Protein AF-A0A2V7I4L5-F1 (afdb_monomer)

Radius of gyration: 34.85 Å; Cα contacts (8 Å, |Δi|>4): 988; chains: 1; bounding box: 80×42×124 Å

Structure (mmCIF, N/CA/C/O backbone):
data_AF-A0A2V7I4L5-F1
#
_entry.id   AF-A0A2V7I4L5-F1
#
loop_
_atom_site.group_PDB
_atom_site.id
_atom_site.type_symbol
_atom_site.label_atom_id
_atom_site.label_alt_id
_atom_site.label_comp_id
_atom_site.label_asym_id
_atom_site.label_entity_id
_atom_site.label_seq_id
_atom_site.pdbx_PDB_ins_code
_atom_site.Cartn_x
_atom_site.Cartn_y
_atom_site.Cartn_z
_atom_site.occupancy
_atom_site.B_iso_or_equiv
_atom_site.auth_seq_id
_atom_site.auth_comp_id
_atom_site.auth_asym_id
_atom_site.auth_atom_id
_atom_site.pdbx_PDB_model_num
ATOM 1 N N . MET A 1 1 ? -41.047 2.382 11.688 1.00 57.34 1 MET A N 1
ATOM 2 C CA . MET A 1 1 ? -40.733 1.203 12.525 1.00 57.34 1 MET A CA 1
ATOM 3 C C . MET A 1 1 ? -39.687 1.634 13.545 1.00 57.34 1 MET A C 1
ATOM 5 O O . MET A 1 1 ? -38.806 2.391 13.164 1.00 57.34 1 MET A O 1
ATOM 9 N N . ARG A 1 2 ? -39.826 1.280 14.828 1.00 64.94 2 ARG A N 1
ATOM 10 C CA . ARG A 1 2 ? -38.796 1.553 15.849 1.00 64.94 2 ARG A CA 1
ATOM 11 C C . ARG A 1 2 ? -37.935 0.297 15.983 1.00 64.94 2 ARG A C 1
ATOM 13 O O . ARG A 1 2 ? -38.503 -0.787 16.092 1.00 64.94 2 ARG A O 1
ATOM 20 N N . VAL A 1 3 ? -36.615 0.440 15.945 1.00 70.62 3 VAL A N 1
ATOM 21 C CA . VAL A 1 3 ? -35.674 -0.668 16.170 1.00 70.62 3 VAL A CA 1
ATOM 22 C C . VAL A 1 3 ? -35.464 -0.808 17.674 1.00 70.62 3 VAL A C 1
ATOM 24 O O . VAL A 1 3 ? -35.227 0.189 18.351 1.00 70.62 3 VAL A O 1
ATOM 27 N N . ALA A 1 4 ? -35.595 -2.022 18.207 1.00 76.44 4 ALA A N 1
ATOM 28 C CA . ALA A 1 4 ? -35.302 -2.306 19.608 1.00 76.44 4 ALA A CA 1
ATOM 29 C C . ALA A 1 4 ? -33.865 -2.823 19.730 1.00 76.44 4 ALA A C 1
ATOM 31 O O . ALA A 1 4 ? -33.507 -3.787 19.057 1.00 76.44 4 ALA A O 1
ATOM 32 N N . LEU A 1 5 ? -33.065 -2.202 20.596 1.00 79.38 5 LEU A N 1
ATOM 33 C CA . LEU A 1 5 ? -31.697 -2.631 20.882 1.00 79.38 5 LEU A CA 1
ATOM 34 C C . LEU A 1 5 ? -31.749 -3.759 21.918 1.00 79.38 5 LEU A C 1
ATOM 36 O O . LEU A 1 5 ? -31.985 -3.515 23.102 1.00 79.38 5 LEU A O 1
ATOM 40 N N . LYS A 1 6 ? -31.600 -5.007 21.472 1.00 79.81 6 LYS A N 1
ATOM 41 C CA . LYS A 1 6 ? -31.663 -6.176 22.358 1.00 79.81 6 LYS A CA 1
ATOM 42 C C . LYS A 1 6 ? -30.260 -6.632 22.737 1.00 79.81 6 LYS A C 1
ATOM 44 O O . LYS A 1 6 ? -29.402 -6.758 21.862 1.00 79.81 6 LYS A O 1
ATOM 49 N N . ASP A 1 7 ? -30.052 -6.920 24.024 1.00 79.12 7 ASP A N 1
ATOM 50 C CA . ASP A 1 7 ? -28.837 -7.603 24.474 1.00 79.12 7 ASP A CA 1
ATOM 51 C C . ASP A 1 7 ? -28.791 -9.012 23.837 1.00 79.12 7 ASP A C 1
ATOM 53 O O . ASP A 1 7 ? -29.772 -9.761 23.957 1.00 79.12 7 ASP A O 1
ATOM 57 N N . PRO A 1 8 ? -27.695 -9.381 23.148 1.00 78.88 8 PRO A N 1
ATOM 58 C CA . PRO A 1 8 ? -27.544 -10.691 22.517 1.00 78.88 8 PRO A CA 1
ATOM 59 C C . PRO A 1 8 ? -27.583 -11.898 23.469 1.00 78.88 8 PRO A C 1
ATOM 61 O O . PRO A 1 8 ? -27.793 -13.014 22.998 1.00 78.88 8 PRO A O 1
ATOM 64 N N . ARG A 1 9 ? -27.382 -11.710 24.782 1.00 75.69 9 ARG A N 1
ATOM 65 C CA . ARG A 1 9 ? -27.353 -12.793 25.787 1.00 75.69 9 ARG A CA 1
ATOM 66 C C . ARG A 1 9 ? -28.741 -13.261 26.216 1.00 75.69 9 ARG A C 1
ATOM 68 O O . ARG A 1 9 ? -28.971 -14.460 26.345 1.00 75.69 9 ARG A O 1
ATOM 75 N N . ASP A 1 10 ? -29.667 -12.321 26.395 1.00 70.44 10 ASP A N 1
ATOM 76 C CA . ASP A 1 10 ? -30.895 -12.553 27.174 1.00 70.44 10 ASP A CA 1
ATOM 77 C C . ASP A 1 10 ? -32.182 -12.480 26.332 1.00 70.44 10 ASP A C 1
ATOM 79 O O . ASP A 1 10 ? -33.286 -12.352 26.867 1.00 70.44 10 ASP A O 1
ATOM 83 N N . GLY A 1 11 ? -32.074 -12.494 24.999 1.00 64.75 11 GLY A N 1
ATOM 84 C CA . GLY A 1 11 ? -33.238 -12.505 24.100 1.00 64.75 11 GLY A CA 1
ATOM 85 C C . GLY A 1 11 ? -34.165 -11.281 24.219 1.00 64.75 11 GLY A C 1
ATOM 86 O O . GLY A 1 11 ? -35.289 -11.310 23.711 1.00 64.75 11 GLY A O 1
ATOM 87 N N . GLY A 1 12 ? -33.708 -10.195 24.858 1.00 61.22 12 GLY A N 1
ATOM 88 C CA . GLY A 1 12 ? -34.452 -8.942 25.034 1.00 61.22 12 GLY A CA 1
ATOM 89 C C . GLY A 1 12 ? -35.199 -8.770 26.364 1.00 61.22 12 GLY A C 1
ATOM 90 O O . GLY A 1 12 ? -36.040 -7.878 26.454 1.00 61.22 12 GLY A O 1
ATOM 91 N N . ILE A 1 13 ? -34.927 -9.588 27.390 1.00 60.34 13 ILE A N 1
ATOM 92 C CA . ILE A 1 13 ? -35.493 -9.375 28.741 1.00 60.34 13 ILE A CA 1
ATOM 93 C C . ILE A 1 13 ? -34.822 -8.172 29.433 1.00 60.34 13 ILE A C 1
ATOM 95 O O . ILE A 1 13 ? -35.498 -7.386 30.092 1.00 60.34 13 ILE A O 1
ATOM 99 N N . ASN A 1 14 ? -33.522 -7.974 29.194 1.00 65.81 14 ASN A N 1
ATOM 100 C CA . ASN A 1 14 ? -32.739 -6.817 29.631 1.00 65.81 14 ASN A CA 1
ATOM 101 C C . ASN A 1 14 ? -32.170 -6.110 28.392 1.00 65.81 14 ASN A C 1
ATOM 103 O O . ASN A 1 14 ? -31.093 -6.445 27.912 1.00 65.81 14 ASN A O 1
ATOM 107 N N . ASN A 1 15 ? -32.929 -5.183 27.801 1.00 72.50 15 ASN A N 1
ATOM 108 C CA . ASN A 1 15 ? -32.506 -4.503 26.570 1.00 72.50 15 ASN A CA 1
ATOM 109 C C . ASN A 1 15 ? -31.228 -3.681 26.778 1.00 72.50 15 ASN A C 1
ATOM 111 O O . ASN A 1 15 ? -31.008 -3.130 27.860 1.00 72.50 15 ASN A O 1
ATOM 115 N N . ALA A 1 16 ? -30.414 -3.593 25.726 1.00 74.00 16 ALA A N 1
ATOM 116 C CA . ALA A 1 16 ? -29.206 -2.784 25.732 1.00 74.00 16 ALA A CA 1
ATOM 117 C C . ALA A 1 16 ? -29.568 -1.296 25.835 1.00 74.00 16 ALA A C 1
ATOM 119 O O . ALA A 1 16 ? -30.603 -0.859 25.318 1.00 74.00 16 ALA A O 1
ATOM 120 N N . LEU A 1 17 ? -28.724 -0.525 26.520 1.00 72.75 17 LEU A N 1
ATOM 121 C CA . LEU A 1 17 ? -28.985 0.884 26.802 1.00 72.75 17 LEU A CA 1
ATOM 122 C C . LEU A 1 17 ? -28.079 1.791 25.971 1.00 72.75 17 LEU A C 1
ATOM 124 O O . LEU A 1 17 ? -26.901 1.503 25.754 1.00 72.75 17 LEU A O 1
ATOM 128 N N . VAL A 1 18 ? -28.660 2.915 25.558 1.00 69.00 18 VAL A N 1
ATOM 129 C CA . VAL A 1 18 ? -27.947 4.092 25.060 1.00 69.00 18 VAL A CA 1
ATOM 130 C C . VAL A 1 18 ? -27.956 5.088 26.213 1.00 69.00 18 VAL A C 1
ATOM 132 O O . VAL A 1 18 ? -29.023 5.577 26.583 1.00 69.00 18 VAL A O 1
ATOM 135 N N . LEU A 1 19 ? -26.808 5.301 26.852 1.00 64.44 19 LEU A N 1
ATOM 136 C CA . LEU A 1 19 ? -26.670 6.285 27.933 1.00 64.44 19 LEU A CA 1
ATOM 137 C C . LEU A 1 19 ? -26.377 7.671 27.344 1.00 64.44 19 LEU A C 1
ATOM 139 O O . LEU A 1 19 ? -25.861 7.754 26.234 1.00 64.44 19 LEU A O 1
ATOM 143 N N . ASP A 1 20 ? -26.726 8.757 28.039 1.00 49.47 20 ASP A N 1
ATOM 144 C CA . ASP A 1 20 ? -26.595 10.113 27.471 1.00 49.47 20 ASP A CA 1
ATOM 145 C C . ASP A 1 20 ? -25.133 10.544 27.233 1.00 49.47 20 ASP A C 1
ATOM 147 O O . ASP A 1 20 ? -24.862 11.273 26.282 1.00 49.47 20 ASP A O 1
ATOM 151 N N . ASP A 1 21 ? -24.189 9.925 27.948 1.00 55.28 21 ASP A N 1
ATOM 152 C CA . ASP A 1 21 ? -22.747 10.076 27.717 1.00 55.28 21 ASP A CA 1
ATOM 153 C C . ASP A 1 21 ? -22.252 9.366 26.433 1.00 55.28 21 ASP A C 1
ATOM 155 O O . ASP A 1 21 ? -21.071 9.437 26.086 1.00 55.28 21 ASP A O 1
ATOM 159 N N . SER A 1 22 ? -23.120 8.637 25.715 1.00 53.31 22 SER A N 1
ATOM 160 C CA . SER A 1 22 ? -22.716 7.843 24.551 1.00 53.31 22 SER A CA 1
ATOM 161 C C . SER A 1 22 ? -22.779 8.638 23.245 1.00 53.31 22 SER A C 1
ATOM 163 O O . SER A 1 22 ? -23.823 9.095 22.787 1.00 53.31 22 SER A O 1
ATOM 165 N N . SER A 1 23 ? -21.617 8.754 22.607 1.00 60.53 23 SER A N 1
ATOM 166 C CA . SER A 1 23 ? -21.423 9.433 21.325 1.00 60.53 23 SER A CA 1
ATOM 167 C C . SER A 1 23 ? -21.504 8.495 20.105 1.00 60.53 23 SER A C 1
ATOM 169 O O . SER A 1 23 ? -21.287 8.914 18.968 1.00 60.53 23 SER A O 1
ATOM 171 N N . ALA A 1 24 ? -21.878 7.227 20.317 1.00 69.81 24 ALA A N 1
ATOM 172 C CA . ALA A 1 24 ? -21.952 6.218 19.267 1.00 69.81 24 ALA A CA 1
ATOM 173 C C . ALA A 1 24 ? -23.120 6.479 18.296 1.00 69.81 24 ALA A C 1
ATOM 175 O O . ALA A 1 24 ? -24.304 6.350 18.629 1.00 69.81 24 ALA A O 1
ATOM 176 N N . SER A 1 25 ? -22.777 6.818 17.058 1.00 80.44 25 SER A N 1
ATOM 177 C CA . SER A 1 25 ? -23.713 6.918 15.942 1.00 80.44 25 SER A CA 1
ATOM 178 C C . SER A 1 25 ? -23.858 5.566 15.231 1.00 80.44 25 SER A C 1
ATOM 180 O O . SER A 1 25 ? -22.954 4.730 15.294 1.00 80.44 25 SER A O 1
ATOM 182 N N . PRO A 1 26 ? -24.972 5.314 14.519 1.00 87.06 26 PRO A N 1
ATOM 183 C CA . PRO A 1 26 ? -25.052 4.163 13.635 1.00 87.06 26 PRO A CA 1
ATOM 184 C C . PRO A 1 26 ? -24.096 4.319 12.465 1.00 87.06 26 PRO A C 1
ATOM 186 O O . PRO A 1 26 ? -23.967 5.400 11.892 1.00 87.06 26 PRO A O 1
ATOM 189 N N . MET A 1 27 ? -23.500 3.205 12.066 1.00 90.94 27 MET A N 1
ATOM 190 C CA . MET A 1 27 ? -22.691 3.101 10.862 1.00 90.94 27 MET A CA 1
ATOM 191 C C . MET A 1 27 ? -23.390 2.151 9.890 1.00 90.94 27 MET A C 1
ATOM 193 O O . MET A 1 27 ? -23.865 1.091 10.292 1.00 90.94 27 MET A O 1
ATOM 197 N N . VAL A 1 28 ? -23.462 2.521 8.611 1.00 94.50 28 VAL A N 1
ATOM 198 C CA . VAL A 1 28 ? -24.063 1.689 7.556 1.00 94.50 28 VAL A CA 1
ATOM 199 C C . VAL A 1 28 ? -22.959 1.166 6.649 1.00 94.50 28 VAL A C 1
ATOM 201 O O . VAL A 1 28 ? -22.141 1.943 6.151 1.00 94.50 28 VAL A O 1
ATOM 204 N N . GLY A 1 29 ? -22.911 -0.150 6.474 1.00 93.56 29 GLY A N 1
ATOM 205 C CA . GLY A 1 29 ? -21.952 -0.821 5.615 1.00 93.56 29 GLY A CA 1
ATOM 206 C C . GLY A 1 29 ? -22.279 -0.675 4.127 1.00 93.56 29 GLY A C 1
ATOM 207 O O . GLY A 1 29 ? -23.408 -0.341 3.765 1.00 93.56 29 GLY A O 1
ATOM 208 N N . PRO A 1 30 ? -21.307 -0.937 3.234 1.00 94.44 30 PRO A N 1
ATOM 209 C CA . PRO A 1 30 ? -21.519 -0.904 1.783 1.00 94.44 30 PRO A CA 1
ATOM 210 C C . PRO A 1 30 ? -22.625 -1.837 1.261 1.00 94.44 30 PRO A C 1
ATOM 212 O O . PRO A 1 30 ? -23.134 -1.626 0.164 1.00 94.44 30 PRO A O 1
ATOM 215 N N . ASP A 1 31 ? -22.980 -2.871 2.019 1.00 93.94 31 ASP A N 1
ATOM 216 C CA . ASP A 1 31 ? -24.063 -3.824 1.739 1.00 93.94 31 ASP A CA 1
ATOM 217 C C . ASP A 1 31 ? -25.413 -3.422 2.365 1.00 93.94 31 ASP A C 1
ATOM 219 O O . ASP A 1 31 ? -26.410 -4.119 2.182 1.00 93.94 31 ASP A O 1
ATOM 223 N N . GLY A 1 32 ? -25.460 -2.291 3.072 1.00 94.31 32 GLY A N 1
ATOM 224 C CA . GLY A 1 32 ? -26.635 -1.805 3.786 1.00 94.31 32 GLY A CA 1
ATOM 225 C C . GLY A 1 32 ? -26.784 -2.347 5.206 1.00 94.31 32 GLY A C 1
ATOM 226 O O . GLY A 1 32 ? -27.706 -1.909 5.893 1.00 94.31 32 GLY A O 1
ATOM 227 N N . ASP A 1 33 ? -25.905 -3.240 5.673 1.00 94.81 33 ASP A N 1
ATOM 228 C CA . ASP A 1 33 ? -25.942 -3.709 7.059 1.00 94.81 33 ASP A CA 1
ATOM 229 C C . ASP A 1 33 ? -25.665 -2.543 8.023 1.00 94.81 33 ASP A C 1
ATOM 231 O O . ASP A 1 33 ? -24.882 -1.633 7.739 1.00 94.81 33 ASP A O 1
ATOM 235 N N . VAL A 1 34 ? -26.341 -2.542 9.169 1.00 92.75 34 VAL A N 1
ATOM 236 C CA . VAL A 1 34 ? -26.289 -1.450 10.145 1.00 92.75 34 VAL A CA 1
ATOM 237 C C . VAL A 1 34 ? -25.593 -1.922 11.408 1.00 92.75 34 VAL A C 1
ATOM 239 O O . VAL A 1 34 ? -25.940 -2.953 11.982 1.00 92.75 34 VAL A O 1
ATOM 242 N N . TYR A 1 35 ? -24.636 -1.123 11.862 1.00 91.75 35 TYR A N 1
ATOM 243 C CA . TYR A 1 35 ? -23.798 -1.388 13.019 1.00 91.75 35 TYR A CA 1
ATOM 244 C C . TYR A 1 35 ? -24.040 -0.316 14.076 1.00 91.75 35 TYR A C 1
ATOM 246 O O . TYR A 1 35 ? -24.068 0.877 13.761 1.00 91.75 35 TYR A O 1
ATOM 254 N N . TYR A 1 36 ? -24.227 -0.733 15.326 1.00 87.56 36 TYR A N 1
ATOM 255 C CA . TYR A 1 36 ? -24.543 0.188 16.416 1.00 87.56 36 TYR A CA 1
ATOM 256 C C . TYR A 1 36 ? -23.935 -0.275 17.743 1.00 87.56 36 TYR A C 1
ATOM 258 O O . TYR A 1 36 ? -24.257 -1.360 18.230 1.00 87.56 36 TYR A O 1
ATOM 266 N N . GLY A 1 37 ? -23.048 0.541 18.317 1.00 85.31 37 GLY A N 1
ATOM 267 C CA . GLY A 1 37 ? -22.433 0.290 19.620 1.00 85.31 37 GLY A CA 1
ATOM 268 C C . GLY A 1 37 ? -23.404 0.584 20.764 1.00 85.31 37 GLY A C 1
ATOM 269 O O . GLY A 1 37 ? -24.049 1.629 20.778 1.00 85.31 37 GLY A O 1
ATOM 270 N N . VAL A 1 38 ? -23.518 -0.324 21.731 1.00 82.00 38 VAL A N 1
ATOM 271 C CA . VAL A 1 38 ? -24.411 -0.186 22.896 1.00 82.00 38 VAL A CA 1
ATOM 272 C C . VAL A 1 38 ? -23.740 -0.676 24.169 1.00 82.00 38 VAL A C 1
ATOM 274 O O . VAL A 1 38 ? -22.852 -1.527 24.121 1.00 82.00 38 VAL A O 1
ATOM 277 N N . LEU A 1 39 ? -24.212 -0.205 25.323 1.00 79.38 39 LEU A N 1
ATOM 278 C CA . LEU A 1 39 ? -23.825 -0.777 26.609 1.00 79.38 39 LEU A CA 1
ATOM 279 C C . LEU A 1 39 ? -24.640 -2.052 26.891 1.00 79.38 39 LEU A C 1
ATOM 281 O O . LEU A 1 39 ? -25.869 -2.051 26.769 1.00 79.38 39 LEU A O 1
ATOM 285 N N . GLY A 1 40 ? -23.961 -3.143 27.265 1.00 72.31 40 GLY A N 1
ATOM 286 C CA . GLY A 1 40 ? -24.608 -4.417 27.605 1.00 72.31 40 GLY A CA 1
ATOM 287 C C . GLY A 1 40 ? -25.359 -4.371 28.943 1.00 72.31 40 GLY A C 1
ATOM 288 O O . GLY A 1 40 ? -24.932 -3.681 29.869 1.00 72.31 40 GLY A O 1
ATOM 289 N N . ASN A 1 41 ? -26.452 -5.135 29.069 1.00 66.56 41 ASN A N 1
ATOM 290 C CA . ASN A 1 41 ? -27.359 -5.122 30.229 1.00 66.56 41 ASN A CA 1
ATOM 291 C C . ASN A 1 41 ? -27.729 -6.555 30.695 1.00 66.56 41 ASN A C 1
ATOM 293 O O . ASN A 1 41 ? -27.971 -7.407 29.845 1.00 66.56 41 ASN A O 1
ATOM 297 N N . PRO A 1 42 ? -27.812 -6.851 32.011 1.00 56.12 42 PRO A N 1
ATOM 298 C CA . PRO A 1 42 ? -27.174 -6.121 33.101 1.00 56.12 42 PRO A CA 1
ATOM 299 C C . PRO A 1 42 ? -25.670 -6.284 32.926 1.00 56.12 42 PRO A C 1
ATOM 301 O O . PRO A 1 42 ? -25.186 -7.405 32.780 1.00 56.12 42 PRO A O 1
ATOM 304 N N . PHE A 1 43 ? -24.989 -5.144 32.788 1.00 60.69 43 PHE A N 1
ATOM 305 C CA . PHE A 1 43 ? -23.547 -4.948 32.628 1.00 60.69 43 PHE A CA 1
ATOM 306 C C . PHE A 1 43 ? -22.789 -6.227 32.264 1.00 60.69 43 PHE A C 1
ATOM 308 O O . PHE A 1 43 ? -22.412 -6.991 33.148 1.00 60.69 43 PHE A O 1
ATOM 315 N N . ASN A 1 44 ? -22.567 -6.467 30.968 1.00 63.00 44 ASN A N 1
ATOM 316 C CA . ASN A 1 44 ? -21.740 -7.569 30.456 1.00 63.00 44 ASN A CA 1
ATOM 317 C C . ASN A 1 44 ? -20.264 -7.409 30.880 1.00 63.00 44 ASN A C 1
ATOM 319 O O . ASN A 1 44 ? -19.398 -7.228 30.035 1.00 63.00 44 ASN A O 1
ATOM 323 N N . GLY A 1 45 ? -19.970 -7.333 32.175 1.00 58.22 45 GLY A N 1
ATOM 324 C CA . GLY A 1 45 ? -18.693 -6.849 32.699 1.00 58.22 45 GLY A CA 1
ATOM 325 C C . GLY A 1 45 ? -18.428 -5.383 32.444 1.00 58.22 45 GLY A C 1
ATOM 326 O O . GLY A 1 45 ? -17.287 -5.007 32.210 1.00 58.22 45 GLY A O 1
ATOM 327 N N . SER A 1 46 ? -19.485 -4.566 32.402 1.00 66.25 46 SER A N 1
ATOM 328 C CA . SER A 1 46 ? -19.405 -3.179 31.924 1.00 66.25 46 SER A CA 1
ATOM 329 C C . SER A 1 46 ? -18.818 -3.072 30.511 1.00 66.25 46 SER A C 1
ATOM 331 O O . SER A 1 46 ? -18.258 -2.053 30.133 1.00 66.25 46 SER A O 1
ATOM 333 N N . ARG A 1 47 ? -18.955 -4.129 29.703 1.00 75.12 47 ARG A N 1
ATOM 334 C CA . ARG A 1 47 ? -18.571 -4.138 28.290 1.00 75.12 47 ARG A CA 1
ATOM 335 C C . ARG A 1 47 ? -19.765 -3.775 27.414 1.00 75.12 47 ARG A C 1
ATOM 337 O O . ARG A 1 47 ? -20.925 -3.881 27.827 1.00 75.12 47 ARG A O 1
ATOM 344 N N . GLY A 1 48 ? -19.469 -3.354 26.190 1.00 80.69 48 GLY A N 1
ATOM 345 C CA . GLY A 1 48 ? -20.481 -3.065 25.181 1.00 80.69 48 GLY A CA 1
ATOM 346 C C . GLY A 1 48 ? -20.644 -4.168 24.144 1.00 80.69 48 GLY A C 1
ATOM 347 O O . GLY A 1 48 ? -19.887 -5.139 24.115 1.00 80.69 48 GLY A O 1
ATOM 348 N N . TRP A 1 49 ? -21.647 -3.982 23.296 1.00 84.44 49 TRP A N 1
ATOM 349 C CA . TRP A 1 49 ? -21.887 -4.791 22.111 1.00 84.44 49 TRP A CA 1
ATOM 350 C C . TRP A 1 49 ? -21.872 -3.914 20.872 1.00 84.44 49 TRP A C 1
ATOM 352 O O . TRP A 1 49 ? -22.476 -2.842 20.859 1.00 84.44 49 TRP A O 1
ATOM 362 N N . LEU A 1 50 ? -21.285 -4.434 19.800 1.00 90.12 50 LEU A N 1
ATOM 363 C CA . LEU A 1 50 ? -21.489 -3.897 18.470 1.00 90.12 50 LEU A CA 1
ATOM 364 C C . LEU A 1 50 ? -22.641 -4.674 17.847 1.00 90.12 50 LEU A C 1
ATOM 366 O O . LEU A 1 50 ? -22.452 -5.760 17.297 1.00 90.12 50 LEU A O 1
ATOM 370 N N . LEU A 1 51 ? -23.854 -4.153 17.983 1.00 89.75 51 LEU A N 1
ATOM 371 C CA . LEU A 1 51 ? -25.024 -4.782 17.390 1.00 89.75 51 LEU A CA 1
ATOM 372 C C . LEU A 1 51 ? -24.954 -4.673 15.870 1.00 89.75 51 LEU A C 1
ATOM 374 O O . LEU A 1 51 ? -24.521 -3.656 15.331 1.00 89.75 5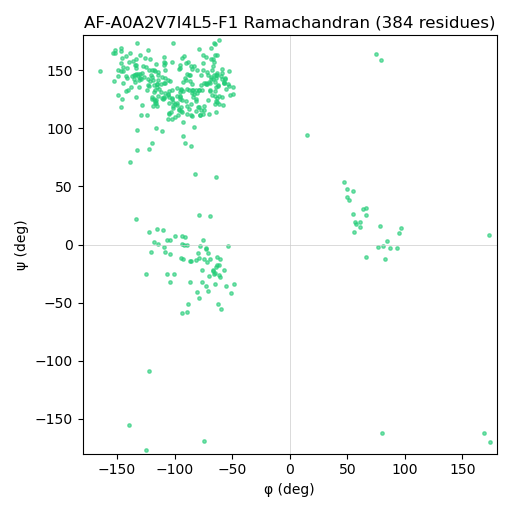1 LEU A O 1
ATOM 378 N N . HIS A 1 52 ? -25.397 -5.732 15.201 1.00 92.31 52 HIS A N 1
ATOM 379 C CA . HIS A 1 52 ? -25.350 -5.878 13.756 1.00 92.31 52 HIS A CA 1
ATOM 380 C C . HIS A 1 52 ? -26.742 -6.253 13.254 1.00 92.31 52 HIS A C 1
ATOM 382 O O . HIS A 1 52 ? -27.325 -7.262 13.659 1.00 92.31 52 HIS A O 1
ATOM 388 N N . PHE A 1 53 ? -27.284 -5.406 12.392 1.00 91.44 53 PHE A N 1
ATOM 389 C CA . PHE A 1 53 ? -28.592 -5.561 11.783 1.00 91.44 53 PHE A CA 1
ATOM 390 C C . PHE A 1 53 ? -28.428 -5.674 10.272 1.00 91.44 53 PHE A C 1
ATOM 392 O O . PHE A 1 53 ? -27.528 -5.061 9.701 1.00 91.44 53 PHE A O 1
ATOM 399 N N . SER A 1 54 ? -29.326 -6.397 9.613 1.00 91.38 54 SER A N 1
ATOM 400 C CA . SER A 1 54 ? -29.455 -6.299 8.159 1.00 91.38 54 SER A CA 1
ATOM 401 C C . SER A 1 54 ? -30.006 -4.934 7.738 1.00 91.38 54 SER A C 1
ATOM 403 O O . SER A 1 54 ? -30.524 -4.177 8.562 1.00 91.38 54 SER A O 1
ATOM 405 N N . GLY A 1 55 ? -29.959 -4.625 6.439 1.00 88.75 55 GLY A N 1
ATOM 406 C CA . GLY A 1 55 ? -30.472 -3.356 5.898 1.00 88.75 55 GLY A CA 1
ATOM 407 C C . GLY A 1 55 ? -31.970 -3.085 6.103 1.00 88.75 55 GLY A C 1
ATOM 408 O O . GLY A 1 55 ? -32.416 -1.952 5.945 1.00 88.75 55 GLY A O 1
ATOM 409 N N . ASP A 1 56 ? -32.755 -4.087 6.506 1.00 89.69 56 ASP A N 1
ATOM 410 C CA . ASP A 1 56 ? -34.150 -3.934 6.947 1.00 89.69 56 ASP A CA 1
ATOM 411 C C . ASP A 1 56 ? -34.298 -3.702 8.466 1.00 89.69 56 ASP A C 1
ATOM 413 O O . ASP A 1 56 ? -35.412 -3.651 8.992 1.00 89.69 56 ASP A O 1
ATOM 417 N N . LEU A 1 57 ? -33.173 -3.530 9.166 1.00 87.50 57 LEU A N 1
ATOM 418 C CA . LEU A 1 57 ? -33.052 -3.303 10.605 1.00 87.50 57 LEU A CA 1
ATOM 419 C C . LEU A 1 57 ? -33.489 -4.491 11.475 1.00 87.50 57 LEU A C 1
ATOM 421 O O . LEU A 1 57 ? -33.852 -4.312 12.643 1.00 87.50 57 LEU A O 1
ATOM 425 N N . THR A 1 58 ? -33.433 -5.716 10.943 1.00 85.75 58 THR A N 1
ATOM 426 C CA . THR A 1 58 ? -33.602 -6.930 11.751 1.00 85.75 58 THR A CA 1
ATOM 427 C C . THR A 1 58 ? -32.267 -7.393 12.337 1.00 85.75 58 THR A C 1
ATOM 429 O O . THR A 1 58 ? -31.249 -7.473 11.653 1.00 85.75 58 THR A O 1
ATOM 432 N N . GLN A 1 59 ? -32.251 -7.706 13.636 1.00 83.69 59 GLN A N 1
ATOM 433 C CA . GLN A 1 59 ? -31.050 -8.165 14.349 1.00 83.69 59 GLN A CA 1
ATOM 434 C C . GLN A 1 59 ? -30.827 -9.668 14.124 1.00 83.69 59 GLN A C 1
ATOM 436 O O . GLN A 1 59 ? -30.903 -10.475 15.048 1.00 83.69 59 GLN A O 1
ATOM 441 N N . THR A 1 60 ? -30.648 -10.056 12.865 1.00 83.50 60 THR A N 1
ATOM 442 C CA . THR A 1 60 ? -30.432 -11.451 12.447 1.00 83.50 60 THR A CA 1
ATOM 443 C C . THR A 1 60 ? -28.955 -11.809 12.326 1.00 83.50 60 THR A C 1
ATOM 445 O O . THR A 1 60 ? -28.616 -12.985 12.192 1.00 83.50 60 THR A O 1
ATOM 448 N N . LYS A 1 61 ? -28.072 -10.808 12.363 1.00 91.31 61 LYS A N 1
ATOM 449 C CA . LYS A 1 61 ? -26.635 -10.975 12.177 1.00 91.31 61 LYS A CA 1
ATOM 450 C C . LYS A 1 61 ? -25.905 -11.109 13.511 1.00 91.31 61 LYS A C 1
ATOM 452 O O . LYS A 1 61 ? -26.357 -10.630 14.551 1.00 91.31 61 LYS A O 1
ATOM 457 N N . THR A 1 62 ? -24.749 -11.763 13.463 1.00 92.12 62 THR A N 1
ATOM 458 C CA . THR A 1 62 ? -23.888 -11.950 14.632 1.00 92.12 62 THR A CA 1
ATOM 459 C C . THR A 1 62 ? -23.357 -10.595 15.118 1.00 92.12 62 THR A C 1
ATOM 461 O O . THR A 1 62 ? -22.789 -9.856 14.308 1.00 92.12 62 THR A O 1
ATOM 464 N N . PRO A 1 63 ? -23.508 -10.251 16.409 1.00 90.19 63 PRO A N 1
ATOM 465 C CA . PRO A 1 63 ? -22.956 -9.021 16.971 1.00 90.19 63 PRO A CA 1
ATOM 466 C C . PRO A 1 63 ? -21.431 -9.110 17.117 1.00 90.19 63 PRO A C 1
ATOM 468 O O . PRO A 1 63 ? -20.853 -10.192 17.168 1.00 90.19 63 PRO A O 1
ATOM 471 N N . GLY A 1 64 ? -20.754 -7.975 17.240 1.00 88.06 64 GLY A N 1
ATOM 472 C CA . GLY A 1 64 ? -19.377 -7.912 17.723 1.00 88.06 64 GLY A CA 1
ATOM 473 C C . GLY A 1 64 ? -19.329 -7.776 19.247 1.00 88.06 64 GLY A C 1
ATOM 474 O O . GLY A 1 64 ? -20.161 -7.100 19.845 1.00 88.06 64 GLY A O 1
ATOM 475 N N . ALA A 1 65 ? -18.313 -8.358 19.877 1.00 70.44 65 ALA A N 1
ATOM 476 C CA . ALA A 1 65 ? -18.000 -8.236 21.307 1.00 70.44 65 ALA A CA 1
ATOM 477 C C . ALA A 1 65 ? -17.492 -6.857 21.785 1.00 70.44 65 ALA A C 1
ATOM 479 O O . ALA A 1 65 ? -16.705 -6.772 22.726 1.00 70.44 65 ALA A O 1
ATOM 480 N N . PHE A 1 66 ? -17.822 -5.784 21.073 1.00 72.19 66 PHE A N 1
ATOM 481 C CA . PHE A 1 66 ? -17.034 -4.554 21.063 1.00 72.19 66 PHE A CA 1
ATOM 482 C C . PHE A 1 66 ? -17.850 -3.338 21.542 1.00 72.19 66 PHE A C 1
ATOM 484 O O . PHE A 1 66 ? -19.058 -3.283 21.357 1.00 72.19 66 PHE A O 1
ATOM 491 N N . GLY A 1 67 ? -17.167 -2.418 22.226 1.00 67.94 67 GLY A N 1
ATOM 492 C CA . GLY A 1 67 ? -17.632 -1.518 23.280 1.00 67.94 67 GLY A CA 1
ATOM 493 C C . GLY A 1 67 ? -18.675 -0.453 22.935 1.00 67.94 67 GLY A C 1
ATOM 494 O O . GLY A 1 67 ? -18.907 -0.092 21.784 1.00 67.94 67 GLY A O 1
ATOM 495 N N . TRP A 1 68 ? -19.273 0.046 24.017 1.00 75.62 68 TRP A N 1
ATOM 496 C CA . TRP A 1 68 ? -20.102 1.243 24.101 1.00 75.62 68 TRP A CA 1
ATOM 497 C C . TRP A 1 68 ? -19.263 2.493 23.803 1.00 75.62 68 TRP A C 1
ATOM 499 O O . TRP A 1 68 ? -18.071 2.360 23.577 1.00 75.62 68 TRP A O 1
ATOM 509 N N . ASP A 1 69 ? -19.886 3.669 23.702 1.00 78.38 69 ASP A N 1
ATOM 510 C CA . ASP A 1 69 ? -19.229 4.957 23.386 1.00 78.38 69 ASP A CA 1
ATOM 511 C C . ASP A 1 69 ? -18.398 5.018 22.079 1.00 78.38 69 ASP A C 1
ATOM 513 O O . ASP A 1 69 ? -17.753 6.027 21.801 1.00 78.38 69 ASP A O 1
ATOM 517 N N . ASN A 1 70 ? -18.502 3.989 21.227 1.00 83.44 70 ASN A N 1
ATOM 518 C CA . ASN A 1 70 ? -17.808 3.900 19.950 1.00 83.44 70 ASN A CA 1
ATOM 519 C C . ASN A 1 70 ? -18.729 3.784 18.739 1.00 83.44 70 ASN A C 1
ATOM 521 O O . ASN A 1 70 ? -19.528 2.852 18.622 1.00 83.44 70 ASN A O 1
ATOM 525 N N . THR A 1 71 ? -18.539 4.697 17.785 1.00 86.44 71 THR A N 1
ATOM 526 C CA . THR A 1 71 ? -19.045 4.562 16.417 1.00 86.44 71 THR A CA 1
ATOM 527 C C . THR A 1 71 ? -18.087 3.675 15.635 1.00 86.44 71 THR A C 1
ATOM 529 O O . THR A 1 71 ? -16.932 4.038 15.398 1.00 86.44 71 THR A O 1
ATOM 532 N N . ALA A 1 72 ? -18.565 2.503 15.218 1.00 90.56 72 ALA A N 1
ATOM 533 C CA . ALA A 1 72 ? -17.805 1.620 14.343 1.00 90.56 72 ALA A CA 1
ATOM 534 C C . ALA A 1 72 ? -17.443 2.315 13.021 1.00 90.56 72 ALA A C 1
ATOM 536 O O . ALA A 1 72 ? -18.175 3.180 12.538 1.00 90.56 72 ALA A O 1
ATOM 537 N N . ALA A 1 73 ? -16.325 1.913 12.417 1.00 92.69 73 ALA A N 1
ATOM 538 C CA . ALA A 1 73 ? -15.880 2.456 11.136 1.00 92.69 73 ALA A CA 1
ATOM 539 C C . ALA A 1 73 ? -15.624 1.349 10.110 1.00 92.69 73 ALA A C 1
ATOM 541 O O . ALA A 1 73 ? -15.115 0.276 10.444 1.00 92.69 73 ALA A O 1
ATOM 542 N N . ILE A 1 74 ? -15.934 1.630 8.842 1.00 95.56 74 ILE A N 1
ATOM 543 C CA . ILE A 1 74 ? -15.618 0.730 7.732 1.00 95.56 74 ILE A CA 1
ATOM 544 C C . ILE A 1 74 ? -14.119 0.716 7.478 1.00 95.56 74 ILE A C 1
ATOM 546 O O . ILE A 1 74 ? -13.516 1.739 7.156 1.00 95.56 74 ILE A O 1
ATOM 550 N N . VAL A 1 75 ? -13.547 -0.480 7.523 1.00 97.00 75 VAL A N 1
ATOM 551 C CA . VAL A 1 75 ? -12.184 -0.761 7.089 1.00 97.00 75 VAL A CA 1
ATOM 552 C C . VAL A 1 75 ? -12.254 -1.480 5.743 1.00 97.00 75 VAL A C 1
ATOM 554 O O . VAL A 1 75 ? -12.724 -2.617 5.683 1.00 97.00 75 VAL A O 1
ATOM 557 N N . PRO A 1 76 ? -11.803 -0.867 4.634 1.00 96.06 76 PRO A N 1
ATOM 558 C CA . PRO A 1 76 ? -11.739 -1.568 3.358 1.00 96.06 76 PRO A CA 1
ATOM 559 C C . PRO A 1 76 ? -10.877 -2.822 3.477 1.00 96.06 76 PRO A C 1
ATOM 561 O O . PRO A 1 76 ? -9.800 -2.779 4.069 1.00 96.06 76 PRO A O 1
ATOM 564 N N . ARG A 1 77 ? -11.303 -3.926 2.856 1.00 95.06 77 ARG A N 1
ATOM 565 C CA . ARG A 1 77 ? -10.539 -5.184 2.853 1.00 95.06 77 ARG A CA 1
ATOM 566 C C . ARG A 1 77 ? -9.080 -4.977 2.426 1.00 95.06 77 ARG A C 1
ATOM 568 O O . ARG A 1 77 ? -8.169 -5.536 3.025 1.00 95.06 77 ARG A O 1
ATOM 575 N N . SER A 1 78 ? -8.857 -4.146 1.408 1.00 91.12 78 SER A N 1
ATOM 576 C CA . SER A 1 78 ? -7.527 -3.831 0.870 1.00 91.12 78 SER A CA 1
ATOM 577 C C . SER A 1 78 ? -6.596 -3.124 1.863 1.00 91.12 78 SER A C 1
ATOM 579 O O . SER A 1 78 ? -5.383 -3.116 1.650 1.00 91.12 78 SER A O 1
ATOM 581 N N . ALA A 1 79 ? -7.135 -2.550 2.943 1.00 92.75 79 ALA A N 1
ATOM 582 C CA . ALA A 1 79 ? -6.351 -1.942 4.010 1.00 92.75 79 ALA A CA 1
ATOM 583 C C . ALA A 1 79 ? -5.753 -2.975 4.980 1.00 92.75 79 ALA A C 1
ATOM 585 O O . ALA A 1 79 ? -4.877 -2.614 5.757 1.00 92.75 79 ALA A O 1
ATOM 586 N N . VAL A 1 80 ? -6.177 -4.246 4.927 1.00 96.06 80 VAL A N 1
ATOM 587 C CA . VAL A 1 80 ? -5.691 -5.324 5.805 1.00 96.06 80 VAL A CA 1
ATOM 588 C C . VAL A 1 80 ? -5.114 -6.467 4.961 1.00 96.06 80 VAL A C 1
ATOM 590 O O . VAL A 1 80 ? -5.798 -7.457 4.708 1.00 96.06 80 VAL A O 1
ATOM 593 N N . PRO A 1 81 ? -3.852 -6.367 4.500 1.00 90.50 81 PRO A N 1
ATOM 594 C CA . PRO A 1 81 ? -3.265 -7.349 3.581 1.00 90.50 81 PRO A CA 1
ATOM 595 C C . PRO A 1 81 ? -3.174 -8.769 4.150 1.00 90.50 81 PRO A C 1
ATOM 597 O O . PRO A 1 81 ? -3.168 -9.736 3.396 1.00 90.50 81 PRO A O 1
ATOM 600 N N . SER A 1 82 ? -3.108 -8.901 5.477 1.00 94.00 82 SER A N 1
ATOM 601 C CA . SER A 1 82 ? -3.077 -10.188 6.178 1.00 94.00 82 SER A CA 1
ATOM 602 C C . SER A 1 82 ? -4.434 -10.903 6.211 1.00 94.00 82 SER A C 1
ATOM 604 O O . SER A 1 82 ? -4.494 -12.080 6.566 1.00 94.00 82 SER A O 1
ATOM 606 N N . TYR A 1 83 ? -5.531 -10.227 5.852 1.00 97.06 83 TYR A N 1
ATOM 607 C CA . TYR A 1 83 ? -6.866 -10.807 5.917 1.00 97.06 83 TYR A CA 1
ATOM 608 C C . TYR A 1 83 ? -7.151 -11.743 4.734 1.00 97.06 83 TYR A C 1
ATOM 610 O O . TYR A 1 83 ? -7.221 -11.334 3.573 1.00 97.06 83 TYR A O 1
ATOM 618 N N . ALA A 1 84 ? -7.390 -13.013 5.061 1.00 95.38 84 ALA A N 1
ATOM 619 C CA . ALA A 1 84 ? -7.650 -14.086 4.102 1.00 95.38 84 ALA A CA 1
ATOM 620 C C . ALA A 1 84 ? -9.119 -14.556 4.057 1.00 95.38 84 ALA A C 1
ATOM 622 O O . ALA A 1 84 ? -9.425 -15.504 3.339 1.00 95.38 84 ALA A O 1
ATOM 623 N N . GLY A 1 85 ? -10.031 -13.928 4.812 1.00 95.62 85 GLY A N 1
ATOM 624 C CA . GLY A 1 85 ? -11.455 -14.296 4.814 1.00 95.62 85 GLY A CA 1
ATOM 625 C C . GLY A 1 85 ? -12.197 -13.832 3.554 1.00 95.62 85 GLY A C 1
ATOM 626 O O . GLY A 1 85 ? -11.570 -13.396 2.586 1.00 95.62 85 GLY A O 1
ATOM 627 N N . SER A 1 86 ? -13.530 -13.910 3.546 1.00 95.62 86 SER A N 1
ATOM 628 C CA . SER A 1 86 ? -14.372 -13.617 2.370 1.00 95.62 86 SER A CA 1
ATOM 629 C C . SER A 1 86 ? -15.096 -12.268 2.412 1.00 95.62 86 SER A C 1
ATOM 631 O O . SER A 1 86 ? -15.660 -11.866 1.394 1.00 95.62 86 SER A O 1
ATOM 633 N N . SER A 1 87 ? -15.067 -11.543 3.532 1.00 96.88 87 SER A N 1
ATOM 634 C CA . SER A 1 87 ? -15.757 -10.256 3.638 1.00 96.88 87 SER A CA 1
ATOM 635 C C . SER A 1 87 ? -15.160 -9.207 2.699 1.00 96.88 87 SER A C 1
ATOM 637 O O . SER A 1 87 ? -13.939 -9.112 2.505 1.00 96.88 87 SER A O 1
ATOM 639 N N . SER A 1 88 ? -16.047 -8.419 2.090 1.00 95.12 88 SER A N 1
ATOM 640 C CA . SER A 1 88 ? -15.711 -7.326 1.168 1.00 95.12 88 SER A CA 1
ATOM 641 C C . SER A 1 88 ? -15.195 -6.081 1.898 1.00 95.12 88 SER A C 1
ATOM 643 O O . SER A 1 88 ? -14.460 -5.277 1.323 1.00 95.12 88 SER A O 1
ATOM 645 N N . TYR A 1 89 ? -15.530 -5.953 3.179 1.00 97.38 89 TYR A N 1
ATOM 646 C CA . TYR A 1 89 ? -15.034 -4.949 4.106 1.00 97.38 89 TYR A CA 1
ATOM 647 C C . TYR A 1 89 ? -14.945 -5.548 5.513 1.00 97.38 89 TYR A C 1
ATOM 649 O O . TYR A 1 89 ? -15.469 -6.626 5.785 1.00 97.38 89 TYR A O 1
ATOM 657 N N . LEU A 1 90 ? -14.255 -4.845 6.397 1.00 97.75 90 LEU A N 1
ATOM 658 C CA . LEU A 1 90 ? -14.081 -5.187 7.798 1.00 97.75 90 LEU A CA 1
ATOM 659 C C . LEU A 1 90 ? -14.581 -4.027 8.662 1.00 97.75 90 LEU A C 1
ATOM 661 O O . LEU A 1 90 ? -14.813 -2.924 8.160 1.00 97.75 90 LEU A O 1
ATOM 665 N N . ILE A 1 91 ? -14.732 -4.269 9.959 1.00 96.38 91 ILE A N 1
ATOM 666 C CA . ILE A 1 91 ? -15.232 -3.272 10.903 1.00 96.38 91 ILE A CA 1
ATOM 667 C C . ILE A 1 91 ? -14.166 -2.932 11.932 1.00 96.38 91 ILE A C 1
ATOM 669 O O . ILE A 1 91 ? -13.674 -3.810 12.632 1.00 96.38 91 ILE A O 1
ATOM 673 N N . PHE A 1 92 ? -13.832 -1.656 12.065 1.00 94.75 92 PHE A N 1
ATOM 674 C CA . PHE A 1 92 ? -13.094 -1.176 13.221 1.00 94.75 92 PHE A CA 1
ATOM 675 C C . PHE A 1 92 ? -14.035 -1.021 14.417 1.00 94.75 92 PHE A C 1
ATOM 677 O O . PHE A 1 92 ? -15.099 -0.407 14.299 1.00 94.75 92 PHE A O 1
ATOM 684 N N . SER A 1 93 ? -13.613 -1.526 15.574 1.00 92.38 93 SER A N 1
ATOM 685 C CA . SER A 1 93 ? -14.291 -1.295 16.846 1.00 92.38 93 SER A CA 1
ATOM 686 C C . SER A 1 93 ? -13.316 -1.401 18.017 1.00 92.38 93 SER A C 1
ATOM 688 O O . SER A 1 93 ? -12.221 -1.950 17.889 1.00 92.38 93 SER A O 1
ATOM 690 N N . LYS A 1 94 ? -13.721 -0.917 19.188 1.00 88.56 94 LYS A N 1
ATOM 691 C CA . LYS A 1 94 ? -12.944 -1.034 20.429 1.00 88.56 94 LYS A CA 1
ATOM 692 C C . LYS A 1 94 ? -13.459 -2.119 21.364 1.00 88.56 94 LYS A C 1
ATOM 694 O O . LYS A 1 94 ? -14.624 -2.476 21.299 1.00 88.56 94 LYS A O 1
ATOM 699 N N . TYR A 1 95 ? -12.626 -2.637 22.246 1.00 86.00 95 TYR A N 1
ATOM 700 C CA . TYR A 1 95 ? -12.962 -3.658 23.231 1.00 86.00 95 TYR A CA 1
ATOM 701 C C . TYR A 1 95 ? -12.613 -3.149 24.617 1.00 86.00 95 TYR A C 1
ATOM 703 O O . TYR A 1 95 ? -11.434 -3.021 24.966 1.00 86.00 95 TYR A O 1
ATOM 711 N N . ASN A 1 96 ? -13.656 -2.905 25.397 1.00 82.69 96 ASN A N 1
ATOM 712 C CA . ASN A 1 96 ? -13.511 -2.568 26.797 1.00 82.69 96 ASN A CA 1
ATOM 713 C C . ASN A 1 96 ? -13.373 -3.858 27.596 1.00 82.69 96 ASN A C 1
ATOM 715 O O . ASN A 1 96 ? -14.161 -4.787 27.415 1.00 82.69 96 ASN A O 1
ATOM 719 N N . ASN A 1 97 ? -12.391 -3.901 28.486 1.00 84.12 97 ASN A N 1
ATOM 720 C CA . ASN A 1 97 ? -12.172 -5.008 29.401 1.00 84.12 97 ASN A CA 1
ATOM 721 C C . ASN A 1 97 ? -11.792 -4.472 30.774 1.00 84.12 97 ASN A C 1
ATOM 723 O O . ASN A 1 97 ? -10.634 -4.542 31.170 1.00 84.12 97 ASN A O 1
ATOM 727 N N . TYR A 1 98 ? -12.746 -3.878 31.483 1.00 84.12 98 TYR A N 1
ATOM 728 C CA . TYR A 1 98 ? -12.454 -3.231 32.756 1.00 84.12 98 TYR A CA 1
ATOM 729 C C . TYR A 1 98 ? -11.965 -4.223 33.810 1.00 84.12 98 TYR A C 1
ATOM 731 O O . TYR A 1 98 ? -12.530 -5.299 34.007 1.00 84.12 98 TYR A O 1
ATOM 739 N N . ALA A 1 99 ? -10.913 -3.822 34.511 1.00 86.75 99 ALA A N 1
ATOM 740 C CA . ALA A 1 99 ? -10.303 -4.590 35.578 1.00 86.75 99 ALA A CA 1
ATOM 741 C C . ALA A 1 99 ? -11.306 -4.888 36.706 1.00 86.75 99 ALA A C 1
ATOM 743 O O . ALA A 1 99 ? -11.948 -3.989 37.248 1.00 86.75 99 ALA A O 1
ATOM 744 N N . GLY A 1 100 ? -11.438 -6.166 37.072 1.00 80.50 100 GLY A N 1
ATOM 745 C CA . GLY A 1 100 ? -12.246 -6.604 38.214 1.00 80.50 100 GLY A CA 1
ATOM 746 C C . GLY A 1 100 ? -13.760 -6.623 37.985 1.00 80.50 100 GLY A C 1
ATOM 747 O O . GLY A 1 100 ? -14.494 -7.069 38.869 1.00 80.50 100 GLY A O 1
ATOM 748 N N . LEU A 1 101 ? -14.243 -6.211 36.810 1.00 80.44 101 LEU A N 1
ATOM 749 C CA . LEU A 1 101 ? -15.660 -6.272 36.452 1.00 80.44 101 LEU A CA 1
ATOM 750 C C . LEU A 1 101 ? -15.938 -7.540 35.641 1.00 80.44 101 LEU A C 1
ATOM 752 O O . LEU A 1 101 ? -15.395 -7.722 34.558 1.00 80.44 101 LEU A O 1
ATOM 756 N N . ASP A 1 102 ? -16.766 -8.436 36.195 1.00 76.38 102 ASP A N 1
ATOM 757 C CA . ASP A 1 102 ? -17.184 -9.716 35.579 1.00 76.38 102 ASP A CA 1
ATOM 758 C C . ASP A 1 102 ? -16.023 -10.652 35.178 1.00 76.38 102 ASP A C 1
ATOM 760 O O . ASP A 1 102 ? -16.196 -11.580 34.400 1.00 76.38 102 ASP A O 1
ATOM 764 N N . GLY A 1 103 ? -14.830 -10.456 35.746 1.00 77.38 103 GLY A N 1
ATOM 765 C CA . GLY A 1 103 ? -13.634 -11.231 35.397 1.00 77.38 103 GLY A CA 1
ATOM 766 C C . GLY A 1 103 ? -12.740 -10.579 34.339 1.00 77.38 103 GLY A C 1
ATOM 767 O O . GLY A 1 103 ? -11.796 -11.225 33.884 1.00 77.38 103 GLY A O 1
ATOM 768 N N . GLY A 1 104 ? -12.994 -9.315 33.986 1.00 82.81 104 GLY A N 1
ATOM 769 C CA . GLY A 1 104 ? -12.113 -8.520 33.138 1.00 82.81 104 GLY A CA 1
ATOM 770 C C . GLY A 1 104 ? -10.742 -8.269 33.773 1.00 82.81 104 GLY A C 1
ATOM 771 O O . GLY A 1 104 ? -10.602 -8.125 34.992 1.00 82.81 104 GLY A O 1
ATOM 772 N N . ASP A 1 105 ? -9.714 -8.225 32.927 1.00 86.88 105 ASP A N 1
ATOM 773 C CA . ASP A 1 105 ? -8.299 -8.145 33.316 1.00 86.88 105 ASP A CA 1
ATOM 774 C C . ASP A 1 105 ? -7.683 -6.744 33.141 1.00 86.88 105 ASP A C 1
ATOM 776 O O . ASP A 1 105 ? -6.485 -6.560 33.360 1.00 86.88 105 ASP A O 1
ATOM 780 N N . GLY A 1 106 ? -8.484 -5.750 32.747 1.00 88.69 106 GLY A N 1
ATOM 781 C CA . GLY A 1 106 ? -8.022 -4.387 32.480 1.00 88.69 106 GLY A CA 1
ATOM 782 C C . GLY A 1 106 ? -7.390 -4.189 31.100 1.00 88.69 106 GLY A C 1
ATOM 783 O O . GLY A 1 106 ? -6.966 -3.077 30.784 1.00 88.69 106 GLY A O 1
ATOM 784 N N . VAL A 1 107 ? -7.271 -5.231 30.269 1.00 90.06 107 VAL A N 1
ATOM 785 C CA . VAL A 1 107 ? -6.579 -5.148 28.974 1.00 90.06 107 VAL A CA 1
ATOM 786 C C . VAL A 1 107 ? -7.535 -4.648 27.890 1.00 90.06 107 VAL A C 1
ATOM 788 O O . VAL A 1 107 ? -8.136 -5.416 27.133 1.00 90.06 107 VAL A O 1
ATOM 791 N N . ASN A 1 108 ? -7.663 -3.325 27.804 1.00 89.88 108 ASN A N 1
ATOM 792 C CA . ASN A 1 108 ? -8.424 -2.652 26.754 1.00 89.88 108 ASN A CA 1
ATOM 793 C C . ASN A 1 108 ? -7.688 -2.718 25.403 1.00 89.88 108 ASN A C 1
ATOM 795 O O . ASN A 1 108 ? -6.468 -2.536 25.321 1.00 89.88 108 ASN A O 1
ATOM 799 N N . LYS A 1 109 ? -8.424 -2.962 24.315 1.00 91.25 109 LYS A N 1
ATOM 800 C CA . LYS A 1 109 ? -7.856 -3.092 22.958 1.00 91.25 109 LYS A CA 1
ATOM 801 C C . LYS A 1 109 ? -8.755 -2.469 21.900 1.00 91.25 109 LYS A C 1
ATOM 803 O O . LYS A 1 109 ? -9.945 -2.292 22.116 1.00 91.25 109 LYS A O 1
ATOM 808 N N . ILE A 1 110 ? -8.198 -2.204 20.730 1.00 93.19 110 ILE A N 1
ATOM 809 C CA . ILE A 1 110 ? -8.958 -1.948 19.501 1.00 93.19 110 ILE A CA 1
ATOM 810 C C . ILE A 1 110 ? -8.804 -3.133 18.554 1.00 93.19 110 ILE A C 1
ATOM 812 O O . ILE A 1 110 ? -7.846 -3.906 18.662 1.00 93.19 110 ILE A O 1
ATOM 816 N N . ALA A 1 111 ? -9.768 -3.305 17.655 1.00 94.62 111 ALA A N 1
ATOM 817 C CA . ALA A 1 111 ? -9.813 -4.443 16.758 1.00 94.62 111 ALA A CA 1
ATOM 818 C C . ALA A 1 111 ? -10.362 -4.095 15.376 1.00 94.62 111 ALA A C 1
ATOM 820 O O . ALA A 1 111 ? -11.194 -3.204 15.210 1.00 94.62 111 ALA A O 1
ATOM 821 N N . VAL A 1 112 ? -9.918 -4.881 14.399 1.00 96.81 112 VAL A N 1
ATOM 822 C CA . VAL A 1 112 ? -10.586 -5.036 13.111 1.00 96.81 112 VAL A CA 1
ATOM 823 C C . VAL A 1 112 ? -11.330 -6.366 13.141 1.00 96.81 112 VAL A C 1
ATOM 825 O O . VAL A 1 112 ? -10.735 -7.403 13.441 1.00 96.81 112 VAL A O 1
ATOM 828 N N . LEU A 1 113 ? -12.622 -6.328 12.844 1.00 96.44 113 LEU A N 1
ATOM 829 C CA . LEU A 1 113 ? -13.554 -7.443 12.921 1.00 96.44 113 LEU A CA 1
ATOM 830 C C . LEU A 1 113 ? -13.998 -7.873 11.529 1.00 96.44 113 LEU A C 1
ATOM 832 O O . LEU A 1 113 ? -14.207 -7.039 10.646 1.00 96.44 113 LEU A O 1
ATOM 836 N N . ASP A 1 114 ? -14.188 -9.173 11.360 1.00 97.25 114 ASP A N 1
ATOM 837 C CA . ASP A 1 114 ? -14.860 -9.752 10.208 1.00 97.25 114 ASP A CA 1
ATOM 838 C C . ASP A 1 114 ? -16.369 -9.840 10.493 1.00 97.25 114 ASP A C 1
ATOM 840 O O . ASP A 1 114 ? -16.767 -10.622 11.361 1.00 97.25 114 ASP A O 1
ATOM 844 N N . PRO A 1 115 ? -17.222 -9.063 9.800 1.00 95.81 115 PRO A N 1
ATOM 845 C CA . PRO A 1 115 ? -18.659 -9.063 10.061 1.00 95.81 115 PRO A CA 1
ATOM 846 C C . PRO A 1 115 ? -19.376 -10.344 9.599 1.00 95.81 115 PRO A C 1
ATOM 848 O O . PRO A 1 115 ? -20.509 -10.576 10.024 1.00 95.81 115 PRO A O 1
ATOM 851 N N . ASN A 1 116 ? -18.743 -11.174 8.756 1.00 95.44 116 ASN A N 1
ATOM 852 C CA . ASN A 1 116 ? -19.336 -12.407 8.215 1.00 95.44 116 ASN A CA 1
ATOM 853 C C . ASN A 1 116 ? -18.644 -13.694 8.690 1.00 95.44 116 ASN A C 1
ATOM 855 O O . ASN A 1 116 ? -19.062 -14.783 8.295 1.00 95.44 116 ASN A O 1
ATOM 859 N N . ASP A 1 117 ? -17.617 -13.592 9.533 1.00 96.38 117 ASP A N 1
ATOM 860 C CA . ASP A 1 117 ? -17.012 -14.736 10.219 1.00 96.38 117 ASP A CA 1
ATOM 861 C C . ASP A 1 117 ? -17.213 -14.595 11.730 1.00 96.38 117 ASP A C 1
ATOM 863 O O . ASP A 1 117 ? -17.398 -13.499 12.265 1.00 96.38 117 ASP A O 1
ATOM 867 N N . THR A 1 118 ? -17.192 -15.718 12.436 1.00 95.38 118 THR A N 1
ATOM 868 C CA . THR A 1 118 ? -17.501 -15.755 13.863 1.00 95.38 118 THR A CA 1
ATOM 869 C C . THR A 1 118 ? -16.385 -16.386 14.673 1.00 95.38 118 THR A C 1
ATOM 871 O O . THR A 1 118 ? -15.620 -17.229 14.205 1.00 95.38 118 THR A O 1
ATOM 874 N N . MET A 1 119 ? -16.298 -15.974 15.929 1.00 93.31 119 MET A N 1
ATOM 875 C CA . MET A 1 119 ? -15.498 -16.631 16.947 1.00 93.31 119 MET A CA 1
ATOM 876 C C . MET A 1 119 ? -16.317 -16.781 18.223 1.00 93.31 119 MET A C 1
ATOM 878 O O . MET A 1 119 ? -17.295 -16.068 18.435 1.00 93.31 119 MET A O 1
ATOM 882 N N . VAL A 1 120 ? -15.903 -17.705 19.086 1.00 90.81 120 VAL A N 1
ATOM 883 C CA . VAL A 1 120 ? -16.422 -17.755 20.453 1.00 90.81 120 VAL A CA 1
ATOM 884 C C . VAL A 1 120 ? -15.887 -16.544 21.202 1.00 90.81 120 VAL A C 1
ATOM 886 O O . VAL A 1 120 ? -14.685 -16.272 21.155 1.00 90.81 120 VAL A O 1
ATOM 889 N N . GLU A 1 121 ? -16.774 -15.841 21.891 1.00 85.19 121 GLU A N 1
ATOM 890 C CA . GLU A 1 121 ? -16.415 -14.705 22.720 1.00 85.19 121 GLU A CA 1
ATOM 891 C C . GLU A 1 121 ? -15.393 -15.133 23.790 1.00 85.19 121 GLU A C 1
ATOM 893 O O . GLU A 1 121 ? -15.686 -16.036 24.582 1.00 85.19 121 GLU A O 1
ATOM 898 N N . PRO A 1 122 ? -14.176 -14.544 23.815 1.00 76.94 122 PRO A N 1
ATOM 899 C CA . PRO A 1 122 ? -13.093 -15.027 24.669 1.00 76.94 122 PRO A CA 1
ATOM 900 C C . PRO A 1 122 ? -13.366 -14.859 26.163 1.00 76.94 122 PRO A C 1
ATOM 902 O O . PRO A 1 122 ? -12.758 -15.558 26.972 1.00 76.94 122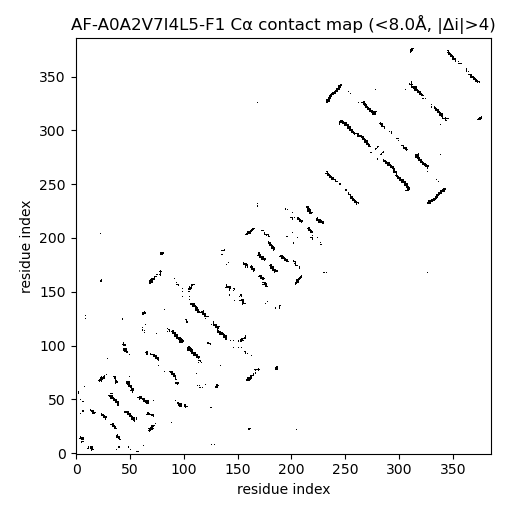 PRO A O 1
ATOM 905 N N . HIS A 1 123 ? -14.261 -13.952 26.548 1.00 76.56 123 HIS A N 1
ATOM 906 C CA . HIS A 1 123 ? -14.565 -13.731 27.950 1.00 76.56 123 HIS A CA 1
ATOM 907 C C . HIS A 1 123 ? -15.501 -14.804 28.509 1.00 76.56 123 HIS A C 1
ATOM 909 O O . HIS A 1 123 ? -16.543 -15.116 27.932 1.00 76.56 123 HIS A O 1
ATOM 915 N N . THR A 1 124 ? -15.157 -15.344 29.673 1.00 71.06 124 THR A N 1
ATOM 916 C CA . THR A 1 124 ? -15.797 -16.530 30.260 1.00 71.06 124 THR A CA 1
ATOM 917 C C . THR A 1 124 ? -17.266 -16.316 30.627 1.00 71.06 124 THR A C 1
ATOM 919 O O . THR A 1 124 ? -18.075 -17.227 30.454 1.00 71.06 124 THR A O 1
ATOM 922 N N . SER A 1 125 ? -17.639 -15.107 31.055 1.00 72.94 125 SER A N 1
ATOM 923 C CA . SER A 1 125 ? -19.027 -14.755 31.398 1.00 72.94 125 SER A CA 1
ATOM 924 C C . SER A 1 125 ? -19.980 -14.694 30.199 1.00 72.94 125 SER A C 1
ATOM 926 O O . SER A 1 125 ? -21.197 -14.668 30.369 1.00 72.94 125 SER A O 1
ATOM 928 N N . SER A 1 126 ? -19.450 -14.711 28.971 1.00 73.06 126 SER A N 1
ATOM 929 C CA . SER A 1 126 ? -20.258 -14.674 27.749 1.00 73.06 126 SER A CA 1
ATOM 930 C C . SER A 1 126 ? -21.024 -15.966 27.475 1.00 73.06 126 SER A C 1
ATOM 932 O O . SER A 1 126 ? -21.784 -16.025 26.513 1.00 73.06 126 SER A O 1
ATOM 934 N N . ASN A 1 127 ? -20.785 -17.024 28.258 1.00 77.44 127 ASN A N 1
ATOM 935 C CA . ASN A 1 127 ? -21.352 -18.353 28.039 1.00 77.44 127 ASN A CA 1
ATOM 936 C C . ASN A 1 127 ? -21.139 -18.876 26.601 1.00 77.44 127 ASN A C 1
ATOM 938 O O . ASN A 1 127 ? -22.007 -19.521 26.015 1.00 77.44 127 ASN A O 1
ATOM 942 N N . ARG A 1 128 ? -19.956 -18.601 26.030 1.00 81.12 128 ARG A N 1
ATOM 943 C CA . ARG A 1 128 ? -19.529 -19.053 24.694 1.00 81.12 128 ARG A CA 1
ATOM 944 C C . ARG A 1 128 ? -20.374 -18.515 23.534 1.00 81.12 128 ARG A C 1
ATOM 946 O O . ARG A 1 128 ? -20.499 -19.188 22.508 1.00 81.12 128 ARG A O 1
ATOM 953 N N . LEU A 1 129 ? -20.943 -17.322 23.676 1.00 85.38 129 LEU A N 1
ATOM 954 C CA . LEU A 1 129 ? -21.647 -16.673 22.574 1.00 85.38 129 LEU A CA 1
ATOM 955 C C . LEU A 1 129 ? -20.742 -16.461 21.366 1.00 85.38 129 LEU A C 1
ATOM 957 O O . LEU A 1 129 ? -19.537 -16.252 21.497 1.00 85.38 129 LEU A O 1
ATOM 961 N N . LEU A 1 130 ? -21.347 -16.526 20.183 1.00 90.56 130 LEU A N 1
ATOM 962 C CA . LEU A 1 130 ? -20.655 -16.220 18.943 1.00 90.56 130 LEU A CA 1
ATOM 963 C C . LEU A 1 130 ? -20.686 -14.718 18.700 1.00 90.56 130 LEU A C 1
ATOM 965 O O . LEU A 1 130 ? -21.733 -14.079 18.797 1.00 90.56 130 LEU A O 1
ATOM 969 N N . VAL A 1 131 ? -19.522 -14.187 18.359 1.00 91.94 131 VAL A N 1
ATOM 970 C CA . VAL A 1 131 ? -19.305 -12.783 18.022 1.00 91.94 131 VAL A CA 1
ATOM 971 C C . VAL A 1 131 ? -18.548 -12.683 16.706 1.00 91.94 131 VAL A C 1
ATOM 973 O O . VAL A 1 131 ? -17.933 -13.661 16.275 1.00 91.94 131 VAL A O 1
ATOM 976 N N . MET A 1 132 ? -18.568 -11.511 16.073 1.00 94.81 132 MET A N 1
ATOM 977 C CA . MET A 1 132 ? -17.708 -11.221 14.921 1.00 94.81 132 MET A CA 1
ATOM 978 C C . MET A 1 132 ? -16.258 -11.592 15.223 1.00 94.81 132 MET A C 1
ATOM 980 O O . MET A 1 132 ? -15.726 -11.284 16.297 1.00 94.81 132 MET A O 1
ATOM 984 N N . LYS A 1 133 ? -15.607 -12.246 14.266 1.00 95.38 133 LYS A N 1
ATOM 985 C CA . LYS A 1 133 ? -14.229 -12.695 14.435 1.00 95.38 133 LYS A CA 1
ATOM 986 C C . LYS A 1 133 ? -13.266 -11.517 14.474 1.00 95.38 133 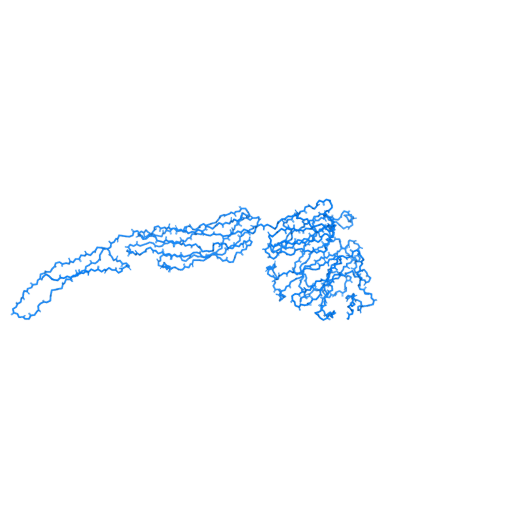LYS A C 1
ATOM 988 O O . LYS A 1 133 ? -13.289 -10.645 13.613 1.00 95.38 133 LYS A O 1
ATOM 993 N N . GLN A 1 134 ? -12.363 -11.538 15.444 1.00 94.31 134 GLN A N 1
ATOM 994 C CA . GLN A 1 134 ? -11.245 -10.605 15.531 1.00 94.31 134 GLN A CA 1
ATOM 995 C C . GLN A 1 134 ? -10.191 -10.981 14.484 1.00 94.31 134 GLN A C 1
ATOM 997 O O . GLN A 1 134 ? -9.618 -12.069 14.544 1.00 94.31 134 GLN A O 1
ATOM 1002 N N . VAL A 1 135 ? -9.952 -10.092 13.519 1.00 96.25 135 VAL A N 1
ATOM 1003 C CA . VAL A 1 135 ? -8.939 -10.259 12.463 1.00 96.25 135 VAL A CA 1
ATOM 1004 C C . VAL A 1 135 ? -7.596 -9.718 12.931 1.00 96.25 135 VAL A C 1
ATOM 1006 O O . VAL A 1 135 ? -6.588 -10.415 12.870 1.00 96.25 135 VAL A O 1
ATOM 1009 N N . LEU A 1 136 ? -7.597 -8.479 13.420 1.00 96.75 136 LEU A N 1
ATOM 1010 C CA . LEU A 1 136 ? -6.445 -7.834 14.034 1.00 96.75 136 LEU A CA 1
ATOM 1011 C C . LEU A 1 136 ? -6.864 -7.235 15.367 1.00 96.75 136 LEU A C 1
ATOM 1013 O O . LEU A 1 136 ? -7.983 -6.742 15.505 1.00 96.75 136 LEU A O 1
ATOM 1017 N N . THR A 1 137 ? -5.947 -7.240 16.327 1.00 95.00 137 THR A N 1
ATOM 1018 C CA . THR A 1 137 ? -6.133 -6.587 17.622 1.00 95.00 137 THR A CA 1
ATOM 1019 C C . THR A 1 137 ? -4.840 -5.950 18.085 1.00 95.00 137 THR A C 1
ATOM 1021 O O . THR A 1 137 ? -3.772 -6.545 17.908 1.00 95.00 137 THR A O 1
ATOM 1024 N N . ILE A 1 138 ? -4.950 -4.813 18.767 1.00 94.75 138 ILE A N 1
ATOM 1025 C CA . ILE A 1 138 ? -3.832 -4.187 19.472 1.00 94.75 138 ILE A CA 1
ATOM 1026 C C . ILE A 1 138 ? -4.298 -3.606 20.809 1.00 94.75 138 ILE A C 1
ATOM 1028 O O . ILE A 1 138 ? -5.344 -2.961 20.888 1.00 94.75 138 ILE A O 1
ATOM 1032 N N . ALA A 1 139 ? -3.545 -3.884 21.874 1.00 93.81 139 ALA A N 1
ATOM 1033 C CA . ALA A 1 139 ? -3.835 -3.381 23.213 1.00 93.81 139 ALA A CA 1
ATOM 1034 C C . ALA A 1 139 ? -3.462 -1.897 23.350 1.00 93.81 139 ALA A C 1
ATOM 1036 O O . ALA A 1 139 ? -2.598 -1.390 22.628 1.00 93.81 139 ALA A O 1
ATOM 1037 N N . GLY A 1 140 ? -4.105 -1.215 24.301 1.00 91.50 140 GLY A N 1
ATOM 1038 C CA . GLY A 1 140 ? -3.686 0.112 24.751 1.00 91.50 140 GLY A CA 1
ATOM 1039 C C . GLY A 1 140 ? -2.209 0.116 25.170 1.00 91.50 140 GLY A C 1
ATOM 1040 O O . GLY A 1 140 ? -1.764 -0.837 25.807 1.00 91.50 140 GLY A O 1
ATOM 1041 N N . PRO A 1 141 ? -1.420 1.146 24.824 1.00 91.94 141 PRO A N 1
ATOM 1042 C CA . PRO A 1 141 ? -0.009 1.199 25.208 1.00 91.94 141 PRO A CA 1
ATOM 1043 C C . PRO A 1 141 ? 0.212 1.814 26.597 1.00 91.94 141 PRO A C 1
ATOM 1045 O O . PRO A 1 141 ? 1.313 1.721 27.137 1.00 91.94 141 PRO A O 1
ATOM 1048 N N . THR A 1 142 ? -0.801 2.478 27.160 1.00 92.31 142 THR A N 1
ATOM 1049 C CA . THR A 1 142 ? -0.672 3.261 28.392 1.00 92.31 142 THR A CA 1
ATOM 1050 C C . THR A 1 142 ? -1.225 2.477 29.576 1.00 92.31 142 THR A C 1
ATOM 1052 O O . THR A 1 142 ? -2.424 2.212 29.580 1.00 92.31 142 THR A O 1
ATOM 1055 N N . PRO A 1 143 ? -0.409 2.135 30.591 1.00 93.50 143 PRO A N 1
ATOM 1056 C CA . PRO A 1 143 ? -0.887 1.469 31.799 1.00 93.50 143 PRO A CA 1
ATOM 1057 C C . PRO A 1 143 ? -1.992 2.258 32.504 1.00 93.50 143 PRO A C 1
ATOM 1059 O O . PRO A 1 143 ? -1.944 3.491 32.557 1.00 93.50 143 PRO A O 1
ATOM 1062 N N . ASP A 1 144 ? -2.958 1.543 33.071 1.00 91.12 144 ASP A N 1
ATOM 1063 C CA . ASP A 1 144 ? -4.018 2.139 33.877 1.00 91.12 144 ASP A CA 1
ATOM 1064 C C . ASP A 1 144 ? -3.545 2.311 35.333 1.00 91.12 144 ASP A C 1
ATOM 1066 O O . ASP A 1 144 ? -3.357 1.309 36.035 1.00 91.12 144 ASP A O 1
ATOM 1070 N N . PRO A 1 145 ? -3.327 3.551 35.817 1.00 88.69 145 PRO A N 1
ATOM 1071 C CA . PRO A 1 145 ? -2.820 3.779 37.166 1.00 88.69 145 PRO A CA 1
ATOM 1072 C C . PRO A 1 145 ? -3.792 3.326 38.260 1.00 88.69 145 PRO A C 1
ATOM 1074 O O . PRO A 1 145 ? -3.333 3.024 39.364 1.00 88.69 145 PRO A O 1
ATOM 1077 N N . GLU A 1 146 ? -5.095 3.252 37.974 1.00 87.56 146 GLU A N 1
ATOM 1078 C CA . GLU A 1 146 ? -6.130 2.928 38.964 1.00 87.56 146 GLU A CA 1
ATOM 1079 C C . GLU A 1 146 ? -6.055 1.465 39.416 1.00 87.56 146 GLU A C 1
ATOM 1081 O O . GLU A 1 146 ? -6.386 1.147 40.560 1.00 87.56 146 GLU A O 1
ATOM 1086 N N . PHE A 1 147 ? -5.536 0.580 38.558 1.00 86.44 147 PHE A N 1
ATOM 1087 C CA . PHE A 1 147 ? -5.567 -0.868 38.777 1.00 86.44 147 PHE A CA 1
ATOM 1088 C C . PHE A 1 147 ? -4.192 -1.535 38.888 1.00 86.44 147 PHE A C 1
ATOM 1090 O O . PHE A 1 147 ? -4.127 -2.746 39.104 1.00 86.44 147 PHE A O 1
ATOM 1097 N N . THR A 1 148 ? -3.093 -0.775 38.828 1.00 81.44 148 THR A N 1
ATOM 1098 C CA . THR A 1 148 ? -1.705 -1.297 38.807 1.00 81.44 148 THR A CA 1
ATOM 1099 C C . THR A 1 148 ? -1.375 -2.357 39.866 1.00 81.44 148 THR A C 1
ATOM 1101 O O . THR A 1 148 ? -0.588 -3.263 39.595 1.00 81.44 148 THR A O 1
ATOM 1104 N N . ALA A 1 149 ? -1.963 -2.278 41.065 1.00 85.06 149 ALA A N 1
ATOM 1105 C CA . ALA A 1 149 ? -1.697 -3.222 42.153 1.00 85.06 149 ALA A CA 1
ATOM 1106 C C . ALA A 1 149 ? -2.386 -4.590 41.983 1.00 85.06 149 ALA A C 1
ATOM 1108 O O . ALA A 1 149 ? -1.856 -5.600 42.440 1.00 85.06 149 ALA A O 1
ATOM 1109 N N . GLN A 1 150 ? -3.570 -4.626 41.366 1.00 90.38 150 GLN A N 1
ATOM 1110 C CA . GLN A 1 150 ? -4.395 -5.836 41.234 1.00 90.38 150 GLN A CA 1
ATOM 1111 C C . GLN A 1 150 ? -4.323 -6.422 39.819 1.00 90.38 150 GLN A C 1
ATOM 1113 O O . GLN A 1 150 ? -4.356 -7.639 39.654 1.00 90.38 150 GLN A O 1
ATOM 1118 N N . PHE A 1 151 ? -4.163 -5.558 38.816 1.00 90.81 151 PHE A N 1
ATOM 1119 C CA . PHE A 1 151 ? -4.108 -5.895 37.398 1.00 90.81 151 PHE A CA 1
ATOM 1120 C C . PHE A 1 151 ? -2.914 -5.176 36.750 1.00 90.81 151 PHE A C 1
ATOM 1122 O O . PHE A 1 151 ? -3.074 -4.129 36.126 1.00 90.81 151 PHE A O 1
ATOM 1129 N N . PRO A 1 152 ? -1.687 -5.715 36.885 1.00 90.06 152 PRO A N 1
ATOM 1130 C CA . PRO A 1 152 ? -0.470 -5.045 36.411 1.00 90.06 152 PRO A CA 1
ATOM 1131 C C . PRO A 1 152 ? -0.407 -4.842 34.891 1.00 90.06 152 PRO A C 1
ATOM 1133 O O . PRO A 1 152 ? 0.373 -4.026 34.409 1.00 90.06 152 PRO A O 1
ATOM 1136 N N . THR A 1 153 ? -1.198 -5.605 34.135 1.00 92.12 153 THR A N 1
ATOM 1137 C CA . THR A 1 153 ? -1.319 -5.508 32.675 1.00 92.12 153 THR A CA 1
ATOM 1138 C C . THR A 1 153 ? -2.468 -4.609 32.231 1.00 92.12 153 THR A C 1
ATOM 1140 O O . THR A 1 153 ? -2.681 -4.480 31.028 1.00 92.12 153 THR A O 1
ATOM 1143 N N . ALA A 1 154 ? -3.220 -4.017 33.164 1.00 92.88 154 ALA A N 1
ATOM 1144 C CA . ALA A 1 154 ? -4.313 -3.120 32.832 1.00 92.88 154 ALA A CA 1
ATOM 1145 C C . ALA A 1 154 ? -3.788 -1.889 32.089 1.00 92.88 154 ALA A C 1
ATOM 1147 O O . ALA A 1 154 ? -2.769 -1.298 32.460 1.00 92.88 154 ALA A O 1
ATOM 1148 N N . VAL A 1 155 ? -4.499 -1.502 31.039 1.00 93.00 155 VAL A N 1
ATOM 1149 C CA . VAL A 1 155 ? -4.169 -0.349 30.202 1.00 93.00 155 VAL A CA 1
ATOM 1150 C C . VAL A 1 155 ? -5.385 0.544 30.084 1.00 93.00 155 VAL A C 1
ATOM 1152 O O . VAL A 1 155 ? -6.515 0.056 30.097 1.00 93.00 155 VAL A O 1
ATOM 1155 N N . ARG A 1 156 ? -5.150 1.850 29.966 1.00 90.56 156 ARG A N 1
ATOM 1156 C CA . ARG A 1 156 ? -6.209 2.844 29.822 1.00 90.56 156 ARG A CA 1
ATOM 1157 C C . ARG A 1 156 ? -7.140 2.491 28.677 1.00 90.56 156 ARG A C 1
ATOM 1159 O O . ARG A 1 156 ? -6.742 1.891 27.673 1.00 90.56 156 ARG A O 1
ATOM 1166 N N . GLU A 1 157 ? -8.384 2.894 28.847 1.00 86.12 157 GLU A N 1
ATOM 1167 C CA . GLU A 1 157 ? -9.408 2.670 27.858 1.00 86.12 157 GLU A CA 1
ATOM 1168 C C . GLU A 1 157 ? -9.152 3.461 26.563 1.00 86.12 157 GLU A C 1
ATOM 1170 O O . GLU A 1 157 ? -8.502 4.514 26.502 1.00 86.12 157 GLU A O 1
ATOM 1175 N N . TRP A 1 158 ? -9.693 2.905 25.487 1.00 86.75 158 TRP A N 1
ATOM 1176 C CA . TRP A 1 158 ? -9.906 3.597 24.234 1.00 86.75 158 TRP A CA 1
ATOM 1177 C C . TRP A 1 158 ? -11.302 4.216 24.233 1.00 86.75 158 TRP A C 1
ATOM 1179 O O . TRP A 1 158 ? -12.239 3.583 23.781 1.00 86.75 158 TRP A O 1
ATOM 1189 N N . CYS A 1 159 ? -11.493 5.424 24.729 1.00 78.88 159 CYS A N 1
ATOM 1190 C CA . CYS A 1 159 ? -12.749 6.127 24.475 1.00 78.88 159 CYS A CA 1
ATOM 1191 C C . CYS A 1 159 ? -12.663 6.670 23.052 1.00 78.88 159 CYS A C 1
ATOM 1193 O O . CYS A 1 159 ? -11.779 7.462 22.746 1.00 78.88 159 CYS A O 1
ATOM 1195 N N . ILE A 1 160 ? -13.455 6.137 22.124 1.00 80.75 160 ILE A N 1
ATOM 1196 C CA . ILE A 1 160 ? -13.317 6.459 20.697 1.00 80.75 160 ILE A CA 1
ATOM 1197 C C . ILE A 1 160 ? -14.692 6.774 20.169 1.00 80.75 160 ILE A C 1
ATOM 1199 O O . ILE A 1 160 ? -15.406 5.870 19.777 1.00 80.75 160 ILE A O 1
ATOM 1203 N N . ASN A 1 161 ? -15.038 8.049 20.063 1.00 78.62 161 ASN A N 1
ATOM 1204 C CA . ASN A 1 161 ? -16.309 8.429 19.458 1.00 78.62 161 ASN A CA 1
ATOM 1205 C C . ASN A 1 161 ? -16.374 7.987 17.985 1.00 78.62 161 ASN A C 1
ATOM 1207 O O . ASN A 1 161 ? -17.308 7.313 17.563 1.00 78.62 161 ASN A O 1
ATOM 1211 N N . THR A 1 162 ? -15.356 8.330 17.191 1.00 82.12 162 THR A N 1
ATOM 1212 C CA . THR A 1 162 ? -15.203 7.869 15.803 1.00 82.12 162 THR A CA 1
ATOM 1213 C C . THR A 1 162 ? -13.723 7.772 15.448 1.00 82.12 162 THR A C 1
ATOM 1215 O O . THR A 1 162 ? -12.971 8.739 15.616 1.00 82.12 162 THR A O 1
ATOM 1218 N N . ALA A 1 163 ? -13.317 6.620 14.914 1.00 89.50 163 ALA A N 1
ATOM 1219 C CA . ALA A 1 163 ? -11.980 6.417 14.372 1.00 89.50 163 ALA A CA 1
ATOM 1220 C C . ALA A 1 163 ? -11.894 6.826 12.899 1.00 89.50 163 ALA A C 1
ATOM 1222 O O . ALA A 1 163 ? -12.817 6.596 12.114 1.00 89.50 163 ALA A O 1
ATOM 1223 N N . ALA A 1 164 ? -10.740 7.357 12.503 1.00 90.88 164 ALA A N 1
ATOM 1224 C CA . ALA A 1 164 ? -10.473 7.695 11.116 1.00 90.88 164 ALA A CA 1
ATOM 1225 C C . ALA A 1 164 ? -9.686 6.576 10.426 1.00 90.88 164 ALA A C 1
ATOM 1227 O O . ALA A 1 164 ? -8.512 6.342 10.721 1.00 90.88 164 ALA A O 1
ATOM 1228 N N . VAL A 1 165 ? -10.326 5.892 9.483 1.00 92.62 165 VAL A N 1
ATOM 1229 C CA . VAL A 1 165 ? -9.675 4.878 8.647 1.00 92.62 165 VAL A CA 1
ATOM 1230 C C . VAL A 1 165 ? -8.982 5.563 7.468 1.00 92.62 165 VAL A C 1
ATOM 1232 O O . VAL A 1 165 ? -9.614 6.320 6.733 1.00 92.62 165 VAL A O 1
ATOM 1235 N N . ASP A 1 166 ? -7.693 5.279 7.272 1.00 90.75 166 ASP A N 1
ATOM 1236 C CA . ASP A 1 166 ? -6.890 5.728 6.129 1.00 90.75 166 ASP A CA 1
ATOM 1237 C C . ASP A 1 166 ? -6.542 4.536 5.223 1.00 90.75 166 ASP A C 1
ATOM 1239 O O . ASP A 1 166 ? -5.574 3.811 5.487 1.00 90.75 166 ASP A O 1
ATOM 1243 N N . PRO A 1 167 ? -7.296 4.306 4.135 1.00 86.31 167 PRO A N 1
ATOM 1244 C CA . PRO A 1 167 ? -6.980 3.240 3.193 1.00 86.31 167 PRO A CA 1
ATOM 1245 C C . PRO A 1 167 ? -5.661 3.474 2.448 1.00 86.31 167 PRO A C 1
ATOM 1247 O O . PRO A 1 167 ? -5.038 2.507 2.017 1.00 86.31 167 PRO A O 1
ATOM 1250 N N . ALA A 1 168 ? -5.219 4.731 2.298 1.00 81.75 168 ALA A N 1
ATOM 1251 C CA . ALA A 1 168 ? -4.001 5.055 1.558 1.00 81.75 168 ALA A CA 1
ATOM 1252 C C . ALA A 1 168 ? -2.751 4.606 2.322 1.00 81.75 168 ALA A C 1
ATOM 1254 O O . ALA A 1 168 ? -1.826 4.062 1.726 1.00 81.75 168 ALA A O 1
ATOM 1255 N N . THR A 1 169 ? -2.741 4.787 3.643 1.00 83.19 169 THR A N 1
ATOM 1256 C CA . THR A 1 169 ? -1.642 4.339 4.512 1.00 83.19 169 THR A CA 1
ATOM 1257 C C . THR A 1 169 ? -1.936 3.024 5.229 1.00 83.19 169 THR A C 1
ATOM 1259 O O . THR A 1 169 ? -1.151 2.629 6.084 1.00 83.19 169 THR A O 1
ATOM 1262 N N . ARG A 1 170 ? -3.053 2.351 4.907 1.00 91.44 170 ARG A N 1
ATOM 1263 C CA . ARG A 1 170 ? -3.493 1.097 5.547 1.00 91.44 170 ARG A CA 1
ATOM 1264 C C . ARG A 1 170 ? -3.484 1.193 7.076 1.00 91.44 170 ARG A C 1
ATOM 1266 O O . ARG A 1 170 ? -2.939 0.335 7.766 1.00 91.44 170 ARG A O 1
ATOM 1273 N N . SER A 1 171 ? -4.049 2.272 7.610 1.00 92.50 171 SER A N 1
ATOM 1274 C CA . SER A 1 171 ? -3.996 2.554 9.046 1.00 92.50 171 SER A CA 1
ATOM 1275 C C . SER A 1 171 ? -5.329 3.026 9.603 1.00 92.50 171 SER A C 1
ATOM 1277 O O . SER A 1 171 ? -6.142 3.583 8.870 1.00 92.50 171 SER A O 1
ATOM 1279 N N . VAL A 1 172 ? -5.519 2.881 10.910 1.00 93.62 172 VAL A N 1
ATOM 1280 C CA . VAL A 1 172 ? -6.621 3.508 11.649 1.00 93.62 172 VAL A CA 1
ATOM 1281 C C . VAL A 1 172 ? -6.055 4.511 12.638 1.00 93.62 172 VAL A C 1
ATOM 1283 O O . VAL A 1 172 ? -5.055 4.235 13.295 1.00 93.62 172 VAL A O 1
ATOM 1286 N N . MET A 1 173 ? -6.685 5.672 12.754 1.00 90.50 173 MET A N 1
ATOM 1287 C CA . MET A 1 173 ? -6.408 6.628 13.814 1.00 90.50 173 MET A CA 1
ATOM 1288 C C . MET A 1 173 ? -7.513 6.625 14.854 1.00 90.50 173 MET A C 1
ATOM 1290 O O . MET A 1 173 ? -8.687 6.736 14.509 1.00 90.50 173 MET A O 1
ATOM 1294 N N . ALA A 1 174 ? -7.115 6.511 16.116 1.00 88.62 174 ALA A N 1
ATOM 1295 C CA . ALA A 1 174 ? -8.024 6.444 17.246 1.00 88.62 174 ALA A CA 1
ATOM 1296 C C . ALA A 1 174 ? -7.427 7.147 18.469 1.00 88.62 174 ALA A C 1
ATOM 1298 O O . ALA A 1 174 ? -6.226 7.041 18.743 1.00 88.62 174 ALA A O 1
ATOM 1299 N N . ASN A 1 175 ? -8.262 7.891 19.185 1.00 85.25 175 ASN A N 1
ATOM 1300 C CA . ASN A 1 175 ? -7.893 8.554 20.427 1.00 85.25 175 ASN A CA 1
ATOM 1301 C C . ASN A 1 175 ? -8.000 7.582 21.617 1.00 85.25 175 ASN A C 1
ATOM 1303 O O . ASN A 1 175 ? -8.759 6.619 21.579 1.00 85.25 175 ASN A O 1
ATOM 1307 N N . SER A 1 176 ? -7.227 7.831 22.669 1.00 85.31 176 SER A N 1
ATOM 1308 C CA . SER A 1 176 ? -7.302 7.101 23.939 1.00 85.31 176 SER A CA 1
ATOM 1309 C C . SER A 1 176 ? -7.497 8.082 25.095 1.00 85.31 176 SER A C 1
ATOM 1311 O O . SER A 1 176 ? -7.205 9.275 24.970 1.00 85.31 176 SER A O 1
ATOM 1313 N N . GLU A 1 177 ? -7.978 7.586 26.236 1.00 84.69 177 GLU A N 1
ATOM 1314 C CA . GLU A 1 177 ? -8.160 8.384 27.456 1.00 84.69 177 GLU A CA 1
ATOM 1315 C C . GLU A 1 177 ? -6.858 8.950 28.037 1.00 84.69 177 GLU A C 1
ATOM 1317 O O . GLU A 1 177 ? -6.874 9.804 28.920 1.00 84.69 177 GLU A O 1
ATOM 1322 N N . ASP A 1 178 ? -5.706 8.510 27.536 1.00 85.56 178 ASP A N 1
ATOM 1323 C CA . ASP A 1 178 ? -4.410 9.096 27.869 1.00 85.56 178 ASP A CA 1
ATOM 1324 C C . ASP A 1 178 ? -4.133 10.451 27.183 1.00 85.56 178 ASP A C 1
ATOM 1326 O O . ASP A 1 178 ? -3.035 11.002 27.324 1.00 85.56 178 ASP A O 1
ATOM 1330 N N . GLY A 1 179 ? -5.108 10.985 26.439 1.00 81.81 179 GLY A N 1
ATOM 1331 C CA . GLY A 1 179 ? -5.030 12.276 25.756 1.00 81.81 179 GLY A CA 1
ATOM 1332 C C . GLY A 1 179 ? -4.222 12.242 24.458 1.00 81.81 179 GLY A C 1
ATOM 1333 O O . GLY A 1 179 ? -3.801 13.294 23.961 1.00 81.81 179 GLY A O 1
ATOM 1334 N N . LYS A 1 180 ? -3.963 11.055 23.901 1.00 84.31 180 LYS A N 1
ATOM 1335 C CA . LYS A 1 180 ? -3.204 10.895 22.657 1.00 84.31 180 LYS A CA 1
ATOM 1336 C C . LYS A 1 180 ? -4.061 10.328 21.537 1.00 84.31 180 LYS A C 1
ATOM 1338 O O . LYS A 1 180 ? -4.963 9.519 21.741 1.00 84.31 180 LYS A O 1
ATOM 1343 N N . LEU A 1 181 ? -3.715 10.739 20.321 1.00 86.25 181 LEU A N 1
ATOM 1344 C CA . LEU A 1 181 ? -4.178 10.144 19.078 1.00 86.25 181 LEU A CA 1
ATOM 1345 C C . LEU A 1 181 ? -3.115 9.172 18.570 1.00 86.25 181 LEU A C 1
ATOM 1347 O O . LEU A 1 181 ? -1.975 9.566 18.305 1.00 86.25 181 LEU A O 1
ATOM 1351 N N . TYR A 1 182 ? -3.499 7.914 18.408 1.00 89.31 182 TYR A N 1
ATOM 1352 C CA . TYR A 1 182 ? -2.635 6.856 17.911 1.00 89.31 182 TYR A CA 1
ATOM 1353 C C . TYR A 1 182 ? -2.966 6.528 16.467 1.00 89.31 182 TYR A C 1
ATOM 1355 O O . TYR A 1 182 ? -4.134 6.453 16.096 1.00 89.31 182 TYR A O 1
ATOM 1363 N N . ARG A 1 183 ? -1.936 6.279 15.659 1.00 91.00 183 ARG A N 1
ATOM 1364 C CA . ARG A 1 183 ? -2.068 5.643 14.347 1.00 91.00 183 ARG A CA 1
ATOM 1365 C C . ARG A 1 183 ? -1.672 4.180 14.467 1.00 91.00 183 ARG A C 1
ATOM 1367 O O . ARG A 1 183 ? -0.530 3.875 14.798 1.00 91.00 183 ARG A O 1
ATOM 1374 N N . TRP A 1 184 ? -2.609 3.296 14.173 1.00 94.19 184 TRP A N 1
ATOM 1375 C CA . TRP A 1 184 ? -2.427 1.855 14.101 1.00 94.19 184 TRP A CA 1
ATOM 1376 C C . TRP A 1 184 ? -2.193 1.436 12.652 1.00 94.19 184 TRP A C 1
ATOM 1378 O O . TRP A 1 184 ? -3.070 1.613 11.810 1.00 94.19 184 TRP A O 1
ATOM 1388 N N . ASP A 1 185 ? -1.009 0.906 12.357 1.00 92.88 185 ASP A N 1
ATOM 1389 C CA . ASP A 1 185 ? -0.678 0.314 11.062 1.00 92.88 185 ASP A CA 1
ATOM 1390 C C . ASP A 1 185 ? -1.257 -1.105 10.978 1.00 92.88 185 ASP A C 1
ATOM 1392 O O . ASP A 1 185 ? -0.909 -1.980 11.776 1.00 92.88 185 ASP A O 1
ATOM 1396 N N . LEU A 1 186 ? -2.157 -1.331 10.019 1.00 95.00 186 LEU A N 1
ATOM 1397 C CA . LEU A 1 186 ? -2.860 -2.605 9.847 1.00 95.00 186 LEU A CA 1
ATOM 1398 C C . LEU A 1 186 ? -2.024 -3.646 9.093 1.00 95.00 186 LEU A C 1
ATOM 1400 O O . LEU A 1 186 ? -2.371 -4.826 9.093 1.00 95.00 186 LEU A O 1
ATOM 1404 N N . THR A 1 187 ? -0.929 -3.240 8.449 1.00 90.19 187 THR A N 1
ATOM 1405 C CA . THR A 1 187 ? -0.018 -4.166 7.766 1.00 90.19 187 THR A CA 1
ATOM 1406 C C . THR A 1 187 ? 0.896 -4.840 8.781 1.00 90.19 187 THR A C 1
ATOM 1408 O O . THR A 1 187 ? 1.060 -6.059 8.753 1.00 90.19 187 THR A O 1
ATOM 1411 N N . THR A 1 188 ? 1.472 -4.058 9.696 1.00 89.94 188 THR A N 1
ATOM 1412 C CA . THR A 1 188 ? 2.391 -4.565 10.729 1.00 89.94 188 THR A CA 1
ATOM 1413 C C . THR A 1 188 ? 1.694 -4.922 12.038 1.00 89.94 188 THR A C 1
ATOM 1415 O O . THR A 1 188 ? 2.304 -5.565 12.889 1.00 89.94 188 THR A O 1
ATOM 1418 N N . ASN A 1 189 ? 0.433 -4.517 12.208 1.00 94.81 189 ASN A N 1
ATOM 1419 C CA . ASN A 1 189 ? -0.313 -4.602 13.460 1.00 94.81 189 ASN A CA 1
ATOM 1420 C C . ASN A 1 189 ? 0.416 -3.917 14.636 1.00 94.81 189 ASN A C 1
ATOM 1422 O O . ASN A 1 189 ? 0.539 -4.481 15.723 1.00 94.81 189 ASN A O 1
ATOM 1426 N N . THR A 1 190 ? 0.923 -2.701 14.416 1.00 92.56 190 THR A N 1
ATOM 1427 C CA . THR A 1 190 ? 1.652 -1.919 15.430 1.00 92.56 190 THR A CA 1
ATOM 1428 C C . THR A 1 190 ? 1.174 -0.470 15.483 1.00 92.56 190 THR A C 1
ATOM 1430 O O . THR A 1 190 ? 0.668 0.075 14.503 1.00 92.56 190 THR A O 1
ATOM 1433 N N . LEU A 1 191 ? 1.342 0.191 16.632 1.00 91.94 191 LEU A N 1
ATOM 1434 C CA . LEU A 1 191 ? 1.133 1.637 16.732 1.00 91.94 191 LEU A CA 1
ATOM 1435 C C . LEU A 1 191 ? 2.351 2.349 16.133 1.00 91.94 191 LEU A C 1
ATOM 1437 O O . LEU A 1 191 ? 3.464 2.204 16.634 1.00 91.94 191 LEU A O 1
ATOM 1441 N N . SER A 1 192 ? 2.149 3.084 15.040 1.00 81.81 192 SER A N 1
ATOM 1442 C CA . SER A 1 192 ? 3.225 3.664 14.227 1.00 81.81 192 SER A CA 1
ATOM 1443 C C . SER A 1 192 ? 3.465 5.147 14.497 1.00 81.81 192 SER A C 1
ATOM 1445 O O . SER A 1 192 ? 4.574 5.632 14.275 1.00 81.81 192 SER A O 1
ATOM 1447 N N . GLN A 1 193 ? 2.454 5.885 14.972 1.00 81.06 193 GLN A N 1
ATOM 1448 C CA . GLN A 1 193 ? 2.572 7.311 15.299 1.00 81.06 193 GLN A CA 1
ATOM 1449 C C . GLN A 1 193 ? 1.685 7.698 16.478 1.00 81.06 193 GLN A C 1
ATOM 1451 O O . GLN A 1 193 ? 0.609 7.132 16.670 1.00 81.06 193 GLN A O 1
ATOM 1456 N N . VAL A 1 194 ? 2.137 8.699 17.232 1.00 84.00 194 VAL A N 1
ATOM 1457 C CA . VAL A 1 194 ? 1.449 9.230 18.411 1.00 84.00 194 VAL A CA 1
ATOM 1458 C C . VAL A 1 194 ? 1.444 10.750 18.327 1.00 84.00 194 VAL A C 1
ATOM 1460 O O . VAL A 1 194 ? 2.501 11.361 18.172 1.00 84.00 194 VAL A O 1
ATOM 1463 N N . VAL A 1 195 ? 0.266 11.357 18.440 1.00 78.00 195 VAL A N 1
ATOM 1464 C CA . VAL A 1 195 ? 0.100 12.809 18.554 1.00 78.00 195 VAL A CA 1
ATOM 1465 C C . VAL A 1 195 ? -0.484 13.108 19.927 1.00 78.00 195 VAL A C 1
ATOM 1467 O O . VAL A 1 195 ? -1.582 12.659 20.247 1.00 78.00 195 VAL A O 1
ATOM 1470 N N . THR A 1 196 ? 0.245 13.865 20.745 1.00 78.19 196 THR A N 1
ATOM 1471 C CA . THR A 1 196 ? -0.292 14.384 22.007 1.00 78.19 196 THR A CA 1
ATOM 1472 C C . THR A 1 196 ? -1.250 15.523 21.693 1.00 78.19 196 THR A C 1
ATOM 1474 O O . THR A 1 196 ? -0.846 16.530 21.107 1.00 78.19 196 THR A O 1
ATOM 1477 N N . LEU A 1 197 ? -2.511 15.375 22.083 1.00 70.62 197 LEU A N 1
ATOM 1478 C CA . LEU A 1 197 ? -3.505 16.422 21.908 1.00 70.62 197 LEU A CA 1
ATOM 1479 C C . LEU A 1 197 ? -3.348 17.435 23.052 1.00 70.62 197 LEU A C 1
ATOM 1481 O O . LEU A 1 197 ? -3.184 17.064 24.213 1.00 70.62 197 LEU A O 1
ATOM 1485 N N . SER A 1 198 ? -3.336 18.732 22.733 1.00 65.12 198 SER A N 1
ATOM 1486 C CA . SER A 1 198 ? -3.262 19.777 23.762 1.00 65.12 198 SER A CA 1
ATOM 1487 C C . SER A 1 198 ? -4.532 19.787 24.631 1.00 65.12 198 SER A C 1
ATOM 1489 O O . SER A 1 198 ? -5.591 19.343 24.169 1.00 65.12 198 SER A O 1
ATOM 1491 N N . PRO A 1 199 ? -4.471 20.311 25.872 1.00 60.31 199 PRO A N 1
ATOM 1492 C CA . PRO A 1 199 ? -5.663 20.527 26.691 1.00 60.31 199 PRO A CA 1
ATOM 1493 C C . PRO A 1 199 ? -6.720 21.322 25.909 1.00 60.31 199 PRO A C 1
ATOM 1495 O O . PRO A 1 199 ? -6.398 22.348 25.313 1.00 60.31 199 PRO A O 1
ATOM 1498 N N . GLY A 1 200 ? -7.956 20.817 25.864 1.00 61.50 200 GLY A N 1
ATOM 1499 C CA . GLY A 1 200 ? -9.031 21.352 25.016 1.00 61.50 200 GLY A CA 1
ATOM 1500 C C . GLY A 1 200 ? -9.174 20.687 23.639 1.00 61.50 200 GLY A C 1
ATOM 1501 O O . GLY A 1 200 ? -10.107 21.015 22.920 1.00 61.50 200 GLY A O 1
ATOM 1502 N N . ILE A 1 201 ? -8.309 19.739 23.261 1.00 59.03 201 ILE A N 1
ATOM 1503 C CA . ILE A 1 201 ? -8.500 18.809 22.122 1.00 59.03 201 ILE A CA 1
ATOM 1504 C C . ILE A 1 201 ? -8.365 17.348 22.592 1.00 59.03 201 ILE A C 1
ATOM 1506 O O . ILE A 1 201 ? -8.931 16.449 21.986 1.00 59.03 201 ILE A O 1
ATOM 1510 N N . GLY A 1 202 ? -7.632 17.093 23.681 1.00 55.19 202 GLY A N 1
ATOM 1511 C CA . GLY A 1 202 ? -7.374 15.752 24.223 1.00 55.19 202 GLY A CA 1
ATOM 1512 C C . GLY A 1 202 ? -8.496 15.122 25.045 1.00 55.19 202 GLY A C 1
ATOM 1513 O O . GLY A 1 202 ? -8.203 14.294 25.903 1.00 55.19 202 GLY A O 1
ATOM 1514 N N . GLU A 1 203 ? -9.754 15.510 24.831 1.00 65.69 203 GLU A N 1
ATOM 1515 C CA . GLU A 1 203 ? -10.871 14.815 25.468 1.00 65.69 203 GLU A CA 1
ATOM 1516 C C . GLU A 1 203 ? -11.064 13.445 24.815 1.00 65.69 203 GLU A C 1
ATOM 1518 O O . GLU A 1 203 ? -11.015 13.299 23.589 1.00 65.69 203 GLU A O 1
ATOM 1523 N N . ALA A 1 204 ? -11.307 12.452 25.665 1.00 62.34 204 ALA A N 1
ATOM 1524 C CA . ALA A 1 204 ? -11.506 11.039 25.376 1.00 62.34 204 ALA A CA 1
ATOM 1525 C C . ALA A 1 204 ? -12.604 10.730 24.330 1.00 62.34 204 ALA A C 1
ATOM 1527 O O . ALA A 1 204 ? -12.778 9.587 23.959 1.00 62.34 204 ALA A O 1
ATOM 1528 N N . TYR A 1 205 ? -13.315 11.712 23.775 1.00 72.50 205 TYR A N 1
ATOM 1529 C CA . TYR A 1 205 ? -14.445 11.492 22.862 1.00 72.50 205 TYR A CA 1
ATOM 1530 C C . TYR A 1 205 ? -14.403 12.369 21.609 1.00 72.50 205 TYR A C 1
ATOM 1532 O O . TYR A 1 205 ? -15.425 12.605 20.964 1.00 72.50 205 TYR A O 1
ATOM 1540 N N . THR A 1 206 ? -13.217 12.856 21.257 1.00 75.12 206 THR A N 1
ATOM 1541 C CA . THR A 1 206 ? -13.000 13.772 20.133 1.00 75.12 206 THR A CA 1
ATOM 1542 C C . THR A 1 206 ? -13.078 13.007 18.802 1.00 75.12 206 THR A C 1
ATOM 1544 O O . THR A 1 206 ? -12.185 12.200 18.532 1.00 75.12 206 THR A O 1
ATOM 1547 N N . PRO A 1 207 ? -14.089 13.233 17.932 1.00 76.56 207 PRO A N 1
ATOM 1548 C CA . PRO A 1 207 ? -14.131 12.612 16.614 1.00 76.56 207 PRO A CA 1
ATOM 1549 C C . PRO A 1 207 ? -12.901 12.972 15.795 1.00 76.56 207 PRO A C 1
ATOM 1551 O O . PRO A 1 207 ? -12.447 14.122 15.800 1.00 76.56 207 PRO A O 1
ATOM 1554 N N . THR A 1 208 ? -12.411 11.999 15.034 1.00 82.38 208 THR A N 1
ATOM 1555 C CA . THR A 1 208 ? -11.282 12.192 14.127 1.00 82.38 208 THR A CA 1
ATOM 1556 C C . THR A 1 208 ? -11.687 11.911 12.687 1.00 82.38 208 THR A C 1
ATOM 1558 O O . THR A 1 208 ? -12.502 11.032 12.415 1.00 82.38 208 THR A O 1
ATOM 1561 N N . LEU A 1 209 ? -11.127 12.673 11.746 1.00 85.81 209 LEU A N 1
ATOM 1562 C CA . LEU A 1 209 ? -11.324 12.463 10.310 1.00 85.81 209 LEU A CA 1
ATOM 1563 C C . LEU A 1 209 ? -10.059 12.812 9.525 1.00 85.81 209 LEU A C 1
ATOM 1565 O O . LEU A 1 209 ? -9.192 13.548 10.002 1.00 85.81 209 LEU A O 1
ATOM 1569 N N . ILE A 1 210 ? -9.968 12.304 8.297 1.00 86.00 210 ILE A N 1
ATOM 1570 C CA . ILE A 1 210 ? -8.855 12.571 7.381 1.00 86.00 210 ILE A CA 1
ATOM 1571 C C . ILE A 1 210 ? -9.399 13.289 6.154 1.00 86.00 210 ILE A C 1
ATOM 1573 O O . ILE A 1 210 ? -10.278 12.778 5.462 1.00 86.00 210 ILE A O 1
ATOM 1577 N N . GLY A 1 211 ? -8.872 14.480 5.888 1.00 83.94 211 GLY A N 1
ATOM 1578 C CA . GLY A 1 211 ? -9.163 15.241 4.683 1.00 83.94 211 GLY A CA 1
ATOM 1579 C C . GLY A 1 211 ? -8.587 14.578 3.425 1.00 83.94 211 GLY A C 1
ATOM 1580 O O . GLY A 1 211 ? -7.641 13.790 3.502 1.00 83.94 211 GLY A O 1
ATOM 1581 N N . PRO A 1 212 ? -9.102 14.916 2.231 1.00 80.94 212 PRO A N 1
ATOM 1582 C CA . PRO A 1 212 ? -8.617 14.353 0.965 1.00 80.94 212 PRO A CA 1
ATOM 1583 C C . PRO A 1 212 ? -7.129 14.653 0.694 1.00 80.94 212 PRO A C 1
ATOM 1585 O O . PRO A 1 212 ? -6.425 13.863 0.060 1.00 80.94 212 PRO A O 1
ATOM 1588 N N . ASP A 1 213 ? -6.625 15.768 1.227 1.00 78.44 213 ASP A N 1
ATOM 1589 C CA . ASP A 1 213 ? -5.219 16.190 1.197 1.00 78.44 213 ASP A CA 1
ATOM 1590 C C . ASP A 1 213 ? -4.326 15.455 2.220 1.00 78.44 213 ASP A C 1
ATOM 1592 O O . ASP A 1 213 ? -3.105 15.679 2.280 1.00 78.44 213 ASP A O 1
ATOM 1596 N N . GLY A 1 214 ? -4.937 14.571 3.013 1.00 79.19 214 GLY A N 1
ATOM 1597 C CA . GLY A 1 214 ? -4.324 13.816 4.087 1.00 79.19 214 GLY A CA 1
ATOM 1598 C C . GLY A 1 214 ? -4.255 14.549 5.423 1.00 79.19 214 GLY A C 1
ATOM 1599 O O . GLY A 1 214 ? -3.665 14.004 6.352 1.00 79.19 214 GLY A O 1
ATOM 1600 N N . THR A 1 215 ? -4.792 15.762 5.554 1.00 84.31 215 THR A N 1
ATOM 1601 C CA . THR A 1 215 ? -4.800 16.478 6.836 1.00 84.31 215 THR A CA 1
ATOM 1602 C C . THR A 1 215 ? -5.671 15.728 7.842 1.00 84.31 215 THR A C 1
ATOM 1604 O O . THR A 1 215 ? -6.778 15.303 7.526 1.00 84.31 215 THR A O 1
ATOM 1607 N N . VAL A 1 216 ? -5.156 15.524 9.051 1.00 84.25 216 VAL A N 1
ATOM 1608 C CA . VAL A 1 216 ? -5.874 14.866 10.144 1.00 84.25 216 VAL A CA 1
ATOM 1609 C C . VAL A 1 216 ? -6.542 15.941 10.974 1.00 84.25 216 VAL A C 1
ATOM 1611 O O . VAL A 1 216 ? -5.868 16.847 11.474 1.00 84.25 216 VAL A O 1
ATOM 1614 N N . TYR A 1 217 ? -7.852 15.820 11.134 1.00 85.12 217 TYR A N 1
ATOM 1615 C CA . TYR A 1 217 ? -8.636 16.742 11.929 1.00 85.12 217 TYR A CA 1
ATOM 1616 C C . TYR A 1 217 ? -9.229 16.055 13.152 1.00 85.12 217 TYR A C 1
ATOM 1618 O O . TYR A 1 217 ? -9.614 14.887 13.097 1.00 85.12 217 TYR A O 1
ATOM 1626 N N . ALA A 1 218 ? -9.322 16.816 14.236 1.00 82.50 218 ALA A N 1
ATOM 1627 C CA . ALA A 1 218 ? -9.979 16.441 15.475 1.00 82.50 218 ALA A CA 1
ATOM 1628 C C . ALA A 1 218 ? -11.041 17.498 15.807 1.00 82.50 218 ALA A C 1
ATOM 1630 O O . ALA A 1 218 ? -10.766 18.700 15.718 1.00 82.50 218 ALA A O 1
ATOM 1631 N N . ILE A 1 219 ? -12.254 17.072 16.155 1.00 78.12 219 ILE A N 1
ATOM 1632 C CA . ILE A 1 219 ? -13.357 17.983 16.484 1.00 78.12 219 ILE A CA 1
ATOM 1633 C C . ILE A 1 219 ? -13.560 17.991 17.993 1.00 78.12 219 ILE A C 1
ATOM 1635 O O . ILE A 1 219 ? -14.013 16.994 18.540 1.00 78.12 219 ILE A O 1
ATOM 1639 N N . ASN A 1 220 ? -13.292 19.109 18.664 1.00 77.56 220 ASN A N 1
ATOM 1640 C CA . ASN A 1 220 ? -13.662 19.263 20.073 1.00 77.56 220 ASN A CA 1
ATOM 1641 C C . ASN A 1 220 ? -14.418 20.569 20.298 1.00 77.56 220 ASN A C 1
ATOM 1643 O O . ASN A 1 220 ? -14.098 21.575 19.670 1.00 77.56 220 ASN A O 1
ATOM 1647 N N . GLN A 1 221 ? -15.424 20.551 21.177 1.00 77.94 221 GLN A N 1
ATOM 1648 C CA . GLN A 1 221 ? -16.237 21.725 21.528 1.00 77.94 221 GLN A CA 1
ATOM 1649 C C . GLN A 1 221 ? -16.772 22.486 20.297 1.00 77.94 221 GLN A C 1
ATOM 1651 O O . GLN A 1 221 ? -16.759 23.713 20.247 1.00 77.94 221 GLN A O 1
ATOM 1656 N N . ALA A 1 222 ? -17.219 21.743 19.276 1.00 75.69 222 ALA A N 1
ATOM 1657 C CA . ALA A 1 222 ? -17.665 22.271 17.979 1.00 75.69 222 ALA A CA 1
ATOM 1658 C C . ALA A 1 222 ? -16.598 23.055 17.175 1.00 75.69 222 ALA A C 1
ATOM 1660 O O . ALA A 1 222 ? -16.935 23.781 16.240 1.00 75.69 222 ALA A O 1
ATOM 1661 N N . VAL A 1 223 ? -15.310 22.872 17.482 1.00 79.62 223 VAL A N 1
ATOM 1662 C CA . VAL A 1 223 ? -14.171 23.426 16.738 1.00 79.62 223 VAL A CA 1
ATOM 1663 C C . VAL A 1 223 ? -13.434 22.307 16.001 1.00 79.62 223 VAL A C 1
ATOM 1665 O O . VAL A 1 223 ? -13.020 21.316 16.602 1.00 79.62 223 VAL A O 1
ATOM 1668 N N . LEU A 1 224 ? -13.243 22.479 14.690 1.00 84.44 224 LEU A N 1
ATOM 1669 C CA . LEU A 1 224 ? -12.444 21.588 13.845 1.00 84.44 224 LEU A CA 1
ATOM 1670 C C . LEU A 1 224 ? -10.966 22.004 13.900 1.00 84.44 224 LEU A C 1
ATOM 1672 O O . LEU A 1 224 ? -10.592 23.049 13.370 1.00 84.44 224 LEU A O 1
ATOM 1676 N N . ASN A 1 225 ? -10.122 21.175 14.507 1.00 84.44 225 ASN A N 1
ATOM 1677 C CA . ASN A 1 225 ? -8.692 21.428 14.662 1.00 84.44 225 ASN A CA 1
ATOM 1678 C C . ASN A 1 225 ? -7.888 20.555 13.697 1.00 84.44 225 ASN A C 1
ATOM 1680 O O . ASN A 1 225 ? -8.054 19.338 13.692 1.00 84.44 225 ASN A O 1
ATOM 1684 N N . ALA A 1 226 ? -6.982 21.146 12.915 1.00 87.00 226 ALA A N 1
ATOM 1685 C CA . ALA A 1 226 ? -5.980 20.385 12.171 1.00 87.00 226 ALA A CA 1
ATOM 1686 C C . ALA A 1 226 ? -4.857 19.972 13.134 1.00 87.00 226 ALA A C 1
ATOM 1688 O O . ALA A 1 226 ? -4.120 20.821 13.633 1.00 87.00 226 ALA A O 1
ATOM 1689 N N . VAL A 1 227 ? -4.744 18.675 13.413 1.00 82.06 227 VAL A N 1
ATOM 1690 C CA . VAL A 1 227 ? -3.830 18.129 14.438 1.00 82.06 227 VAL A CA 1
ATOM 1691 C C . VAL A 1 227 ? -2.635 17.390 13.842 1.00 82.06 227 VAL A C 1
ATOM 1693 O O . VAL A 1 227 ? -1.723 16.983 14.557 1.00 82.06 227 VAL A O 1
ATOM 1696 N N . GLY A 1 228 ? -2.616 17.216 12.523 1.00 78.31 228 GLY A N 1
ATOM 1697 C CA . GLY A 1 228 ? -1.501 16.606 11.819 1.00 78.31 228 GLY A CA 1
ATOM 1698 C C . GLY A 1 228 ? -1.799 16.393 10.345 1.00 78.31 228 GLY A C 1
ATOM 1699 O O . GLY A 1 228 ? -2.804 16.858 9.814 1.00 78.31 228 GLY A O 1
ATOM 1700 N N . ARG A 1 229 ? -0.922 15.652 9.676 1.00 77.06 229 ARG A N 1
ATOM 1701 C CA . ARG A 1 229 ? -1.104 15.208 8.293 1.00 77.06 229 ARG A CA 1
ATOM 1702 C C . ARG A 1 229 ? -0.674 13.751 8.189 1.00 77.06 229 ARG A C 1
ATOM 1704 O O . ARG A 1 229 ? 0.259 13.343 8.882 1.00 77.06 229 ARG A O 1
ATOM 1711 N N . ARG A 1 230 ? -1.344 12.960 7.350 1.00 74.94 230 ARG A N 1
ATOM 1712 C CA . ARG A 1 230 ? -0.909 11.598 7.032 1.00 74.94 230 ARG A CA 1
ATOM 1713 C C . ARG A 1 230 ? 0.524 11.650 6.487 1.00 74.94 230 ARG A C 1
ATOM 1715 O O . ARG A 1 230 ? 0.849 12.594 5.756 1.00 74.94 230 ARG A O 1
ATOM 1722 N N . PRO A 1 231 ? 1.377 10.669 6.815 1.00 70.56 231 PRO A N 1
ATOM 1723 C CA . PRO A 1 231 ? 2.698 10.564 6.209 1.00 70.56 231 PRO A CA 1
ATOM 1724 C C . PRO A 1 231 ? 2.587 10.584 4.684 1.00 70.56 231 PRO A C 1
ATOM 1726 O O . PRO A 1 231 ? 1.705 9.937 4.117 1.00 70.56 231 PRO A O 1
ATOM 1729 N N . ALA A 1 232 ? 3.460 11.333 4.012 1.00 70.88 232 ALA A N 1
ATOM 1730 C CA . ALA A 1 232 ? 3.535 11.261 2.560 1.00 70.88 232 ALA A CA 1
ATOM 1731 C C . ALA A 1 232 ? 3.957 9.839 2.171 1.00 70.88 232 ALA A C 1
ATOM 1733 O O . ALA A 1 232 ? 5.007 9.372 2.612 1.00 70.88 232 ALA A O 1
ATOM 1734 N N . LEU A 1 233 ? 3.141 9.154 1.365 1.00 77.31 233 LEU A N 1
ATOM 1735 C CA . LEU A 1 233 ? 3.547 7.884 0.774 1.00 77.31 233 LEU A CA 1
ATOM 1736 C C . LEU A 1 233 ? 4.770 8.134 -0.107 1.00 77.31 233 LEU A C 1
ATOM 1738 O O . LEU A 1 233 ? 4.757 9.017 -0.969 1.00 77.31 233 LEU A O 1
ATOM 1742 N N . SER A 1 234 ? 5.824 7.357 0.112 1.00 90.31 234 SER A N 1
ATOM 1743 C CA . SER A 1 234 ? 7.001 7.405 -0.740 1.00 90.31 234 SER A CA 1
ATOM 1744 C C . SER A 1 234 ? 6.649 6.974 -2.164 1.00 90.31 234 SER A C 1
ATOM 1746 O O . SER A 1 234 ? 5.796 6.113 -2.385 1.00 90.31 234 SER A O 1
ATOM 1748 N N . THR A 1 235 ? 7.304 7.585 -3.143 1.00 95.00 235 THR A N 1
ATOM 1749 C CA . THR A 1 235 ? 7.108 7.303 -4.565 1.00 95.00 235 THR A CA 1
ATOM 1750 C C . THR A 1 235 ? 8.382 6.702 -5.143 1.00 95.00 235 THR A C 1
ATOM 1752 O O . THR A 1 235 ? 9.464 7.265 -4.977 1.00 95.00 235 THR A O 1
ATOM 1755 N N . LEU A 1 236 ? 8.245 5.557 -5.808 1.00 98.19 236 LEU A N 1
ATOM 1756 C CA . LEU A 1 236 ? 9.304 4.863 -6.529 1.00 98.19 236 LEU A CA 1
ATOM 1757 C C . LEU A 1 236 ? 9.423 5.393 -7.961 1.00 98.19 236 LEU A C 1
ATOM 1759 O O . LEU A 1 236 ? 8.423 5.650 -8.639 1.00 98.19 236 LEU A O 1
ATOM 1763 N N . SER A 1 237 ? 10.656 5.519 -8.435 1.00 98.50 237 SER A N 1
ATOM 1764 C CA . SER A 1 237 ? 10.981 5.867 -9.819 1.00 98.50 237 SER A CA 1
ATOM 1765 C C . SER A 1 237 ? 12.245 5.144 -10.269 1.00 98.50 237 SER A C 1
ATOM 1767 O O . SER A 1 237 ? 13.122 4.893 -9.451 1.00 98.50 237 SER A O 1
ATOM 1769 N N . ILE A 1 238 ? 12.353 4.822 -11.554 1.00 98.81 238 ILE A N 1
ATOM 1770 C CA . ILE A 1 238 ? 13.553 4.227 -12.159 1.00 98.81 238 ILE A CA 1
ATOM 1771 C C . ILE A 1 238 ? 14.061 5.119 -13.301 1.00 98.81 238 ILE A C 1
ATOM 1773 O O . ILE A 1 238 ? 13.271 5.654 -14.089 1.00 98.81 238 ILE A O 1
ATOM 1777 N N . ASN A 1 239 ? 15.373 5.345 -13.373 1.00 98.75 239 ASN A N 1
ATOM 1778 C CA . ASN A 1 239 ? 15.965 6.160 -14.438 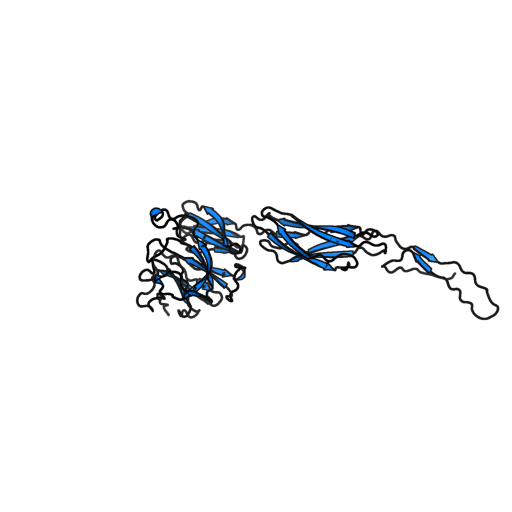1.00 98.75 239 ASN A CA 1
ATOM 1779 C C . ASN A 1 239 ? 16.101 5.382 -15.755 1.00 98.75 239 ASN A C 1
ATOM 1781 O O . ASN A 1 239 ? 15.967 4.164 -15.794 1.00 98.75 239 ASN A O 1
ATOM 1785 N N . ASP A 1 240 ? 16.405 6.114 -16.821 1.00 98.62 240 ASP A N 1
ATOM 1786 C CA . ASP A 1 240 ? 16.824 5.535 -18.096 1.00 98.62 240 ASP A CA 1
ATOM 1787 C C . ASP A 1 240 ? 18.355 5.512 -18.157 1.00 98.62 240 ASP A C 1
ATOM 1789 O O . ASP A 1 240 ? 19.024 6.334 -17.515 1.00 98.62 240 ASP A O 1
ATOM 1793 N N . VAL A 1 241 ? 18.913 4.555 -18.895 1.00 98.00 241 VAL A N 1
ATOM 1794 C CA . VAL A 1 241 ? 20.361 4.337 -19.008 1.00 98.00 241 VAL A CA 1
ATOM 1795 C C . VAL A 1 241 ? 20.725 4.109 -20.470 1.00 98.00 241 VAL A C 1
ATOM 1797 O O . VAL A 1 241 ? 20.000 3.439 -21.203 1.00 98.00 241 VAL A O 1
ATOM 1800 N N . SER A 1 242 ? 21.876 4.624 -20.894 1.00 96.75 242 SER A N 1
ATOM 1801 C CA . SER A 1 242 ? 22.482 4.286 -22.184 1.00 96.75 242 SER A CA 1
ATOM 1802 C C . SER A 1 242 ? 23.887 3.740 -21.966 1.00 96.75 242 SER A C 1
ATOM 1804 O O . SER A 1 242 ? 24.643 4.281 -21.157 1.00 96.75 242 SER A O 1
ATOM 1806 N N . VAL A 1 243 ? 24.236 2.677 -22.683 1.00 94.75 243 VAL A N 1
ATOM 1807 C CA . VAL A 1 243 ? 25.553 2.036 -22.631 1.00 94.75 243 VAL A CA 1
ATOM 1808 C C . VAL A 1 243 ? 26.044 1.784 -24.054 1.00 94.75 243 VAL A C 1
ATOM 1810 O O . VAL A 1 243 ? 25.235 1.522 -24.934 1.00 94.75 243 VAL A O 1
ATOM 1813 N N . GLY A 1 244 ? 27.354 1.861 -24.291 1.00 93.12 244 GLY A N 1
ATOM 1814 C CA . GLY A 1 244 ? 27.933 1.328 -25.529 1.00 93.12 244 GLY A CA 1
ATOM 1815 C C . GLY A 1 244 ? 27.885 -0.196 -25.525 1.00 93.12 244 GLY A C 1
ATOM 1816 O O . GLY A 1 244 ? 28.177 -0.793 -24.486 1.00 93.12 244 GLY A O 1
ATOM 1817 N N . GLU A 1 245 ? 27.564 -0.792 -26.662 1.00 91.06 245 GLU A N 1
ATOM 1818 C CA . GLU A 1 245 ? 27.461 -2.238 -26.881 1.00 91.06 245 GLU A CA 1
ATOM 1819 C C . GLU A 1 245 ? 28.781 -2.978 -26.609 1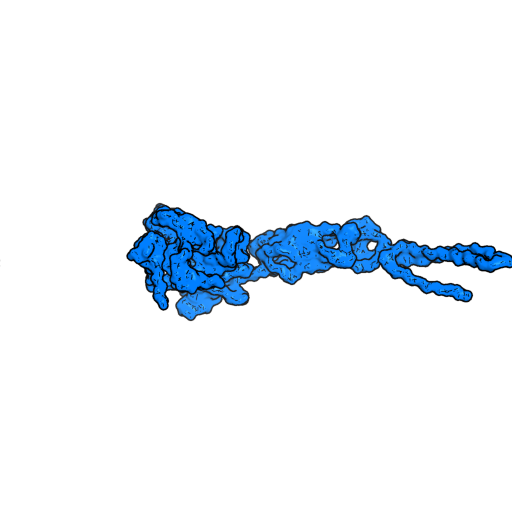.00 91.06 245 GLU A C 1
ATOM 1821 O O . GLU A 1 245 ? 28.868 -3.811 -25.701 1.00 91.06 245 GLU A O 1
ATOM 1826 N N . GLY A 1 246 ? 29.861 -2.558 -27.271 1.00 88.38 246 GLY A N 1
ATOM 1827 C CA . GLY A 1 246 ? 31.184 -3.161 -27.174 1.00 88.38 246 GLY A CA 1
ATOM 1828 C C . GLY A 1 246 ? 31.335 -4.433 -28.008 1.00 88.38 246 GLY A C 1
ATOM 1829 O O . GLY A 1 246 ? 30.385 -5.130 -28.303 1.00 88.38 246 GLY A O 1
ATOM 1830 N N . ASN A 1 247 ? 32.576 -4.801 -28.325 1.00 80.94 247 ASN A N 1
ATOM 1831 C CA . ASN A 1 247 ? 32.818 -5.648 -29.497 1.00 80.94 247 ASN A CA 1
ATOM 1832 C C . ASN A 1 247 ? 32.794 -7.183 -29.284 1.00 80.94 247 ASN A C 1
ATOM 1834 O O . ASN A 1 247 ? 33.188 -7.920 -30.186 1.00 80.94 247 ASN A O 1
ATOM 1838 N N . SER A 1 248 ? 32.560 -7.692 -28.064 1.00 69.31 248 SER A N 1
ATOM 1839 C CA . SER A 1 248 ? 32.603 -9.153 -27.726 1.00 69.31 248 SER A CA 1
ATOM 1840 C C . SER A 1 248 ? 32.468 -9.475 -26.226 1.00 69.31 248 SER A C 1
ATOM 1842 O O . SER A 1 248 ? 32.688 -10.610 -25.795 1.00 69.31 248 SER A O 1
ATOM 1844 N N . SER A 1 249 ? 32.155 -8.484 -25.392 1.00 79.06 249 SER A N 1
ATOM 1845 C CA . SER A 1 249 ? 32.066 -8.645 -23.940 1.00 79.06 249 SER A CA 1
ATOM 1846 C C . SER A 1 249 ? 30.652 -8.385 -23.465 1.00 79.06 249 SER A C 1
ATOM 1848 O O . SER A 1 249 ? 29.978 -7.501 -23.981 1.00 79.06 249 SER A O 1
ATOM 1850 N N . THR A 1 250 ? 30.255 -9.059 -22.395 1.00 90.81 250 THR A N 1
ATOM 1851 C CA . THR A 1 250 ? 29.088 -8.631 -21.634 1.00 90.81 250 THR A CA 1
ATOM 1852 C C . THR A 1 250 ? 29.370 -7.327 -20.888 1.00 90.81 250 THR A C 1
ATOM 1854 O O . THR A 1 250 ? 30.437 -7.196 -20.279 1.00 90.81 250 THR A O 1
ATOM 1857 N N . ARG A 1 251 ? 28.414 -6.394 -20.861 1.00 91.69 251 ARG A N 1
ATOM 1858 C CA . ARG A 1 251 ? 28.510 -5.141 -20.091 1.00 91.69 251 ARG A CA 1
ATOM 1859 C C . ARG A 1 251 ? 27.350 -4.982 -19.117 1.00 91.69 251 ARG A C 1
ATOM 1861 O O . ARG A 1 251 ? 26.208 -5.302 -19.431 1.00 91.69 251 ARG A O 1
ATOM 1868 N N . ASN A 1 252 ? 27.646 -4.445 -17.936 1.00 94.38 252 ASN A N 1
ATOM 1869 C CA . ASN A 1 252 ? 26.631 -4.147 -16.930 1.00 94.38 252 ASN A CA 1
ATOM 1870 C C . ASN A 1 252 ? 25.946 -2.810 -17.234 1.00 94.38 252 ASN A C 1
ATOM 1872 O O . ASN A 1 252 ? 26.600 -1.770 -17.294 1.00 94.38 252 ASN A O 1
ATOM 1876 N N . VAL A 1 253 ? 24.623 -2.841 -17.330 1.00 96.25 253 VAL A N 1
ATOM 1877 C CA . VAL A 1 253 ? 23.737 -1.678 -17.364 1.00 96.25 253 VAL A CA 1
ATOM 1878 C C . VAL A 1 253 ? 23.091 -1.547 -15.997 1.00 96.25 253 VAL A C 1
ATOM 1880 O O . VAL A 1 253 ? 22.343 -2.424 -15.569 1.00 96.25 253 VAL A O 1
ATOM 1883 N N . VAL A 1 254 ? 23.409 -0.466 -15.288 1.00 98.19 254 VAL A N 1
ATOM 1884 C CA . VAL A 1 254 ? 22.966 -0.261 -13.906 1.00 98.19 254 VAL A CA 1
ATOM 1885 C C . VAL A 1 254 ? 21.865 0.789 -13.867 1.00 98.19 254 VAL A C 1
ATOM 1887 O O . VAL A 1 254 ? 22.120 1.982 -14.026 1.00 98.19 254 VAL A O 1
ATOM 1890 N N . PHE A 1 255 ? 20.641 0.341 -13.619 1.00 98.75 255 PHE A N 1
ATOM 1891 C CA . PHE A 1 255 ? 19.498 1.200 -13.340 1.00 98.75 255 PHE A CA 1
ATOM 1892 C C . PHE A 1 255 ? 19.477 1.557 -11.856 1.00 98.75 255 PHE A C 1
ATOM 1894 O O . PHE A 1 255 ? 19.699 0.707 -10.998 1.00 98.75 255 PHE A O 1
ATOM 1901 N N . THR A 1 256 ? 19.180 2.812 -11.548 1.00 98.75 256 THR A N 1
ATOM 1902 C CA . THR A 1 256 ? 18.939 3.333 -10.202 1.00 98.75 256 THR A CA 1
ATOM 1903 C C . THR A 1 256 ? 17.439 3.477 -9.978 1.00 98.75 256 THR A C 1
ATOM 1905 O O . THR A 1 256 ? 16.743 4.185 -10.707 1.00 98.75 256 THR A O 1
ATOM 1908 N N . VAL A 1 257 ? 16.948 2.817 -8.935 1.00 98.75 257 VAL A N 1
ATOM 1909 C CA . VAL A 1 257 ? 15.586 2.964 -8.430 1.00 98.75 257 VAL A CA 1
ATOM 1910 C C . VAL A 1 257 ? 15.619 3.902 -7.229 1.00 98.75 257 VAL A C 1
ATOM 1912 O O . VAL A 1 257 ? 16.297 3.623 -6.240 1.00 98.75 257 VAL A O 1
ATOM 1915 N N . SER A 1 258 ? 14.883 5.005 -7.314 1.00 98.50 258 SER A N 1
ATOM 1916 C CA . SER A 1 258 ? 14.817 6.066 -6.309 1.00 98.50 258 SER A CA 1
ATOM 1917 C C . SER A 1 258 ? 13.477 6.053 -5.578 1.00 98.50 258 SER A C 1
ATOM 1919 O O . SER A 1 258 ? 12.429 5.906 -6.207 1.00 98.50 258 SER A O 1
ATOM 1921 N N . LEU A 1 259 ? 13.510 6.270 -4.264 1.00 98.00 259 LEU A N 1
ATOM 1922 C CA . LEU A 1 259 ? 12.363 6.374 -3.366 1.00 98.00 259 LEU A CA 1
ATOM 1923 C C . LEU A 1 259 ? 12.312 7.786 -2.768 1.00 98.00 259 LEU A C 1
ATOM 1925 O O . LEU A 1 259 ? 13.274 8.234 -2.141 1.00 98.00 259 LEU A O 1
ATOM 1929 N N . THR A 1 260 ? 11.217 8.522 -2.969 1.00 95.62 260 THR A N 1
ATOM 1930 C CA . THR A 1 260 ? 11.089 9.907 -2.473 1.00 95.62 260 THR A CA 1
ATOM 1931 C C . THR A 1 260 ? 9.674 10.225 -1.970 1.00 95.62 260 THR A C 1
ATOM 1933 O O . THR A 1 260 ? 8.714 9.964 -2.693 1.00 95.62 260 THR A O 1
ATOM 1936 N N . PRO A 1 261 ? 9.513 10.827 -0.772 1.00 91.94 261 PRO A N 1
ATOM 1937 C CA . PRO A 1 261 ? 10.547 11.020 0.255 1.00 91.94 261 PRO A CA 1
ATOM 1938 C C . PRO A 1 261 ? 11.042 9.680 0.828 1.00 91.94 261 PRO A C 1
ATOM 1940 O O . PRO A 1 261 ? 10.484 8.628 0.517 1.00 91.94 261 PRO A O 1
ATOM 1943 N N . ALA A 1 262 ? 12.083 9.711 1.664 1.00 91.56 262 ALA A N 1
ATOM 1944 C CA . ALA A 1 262 ? 12.510 8.529 2.412 1.00 91.56 262 ALA A CA 1
ATOM 1945 C C . ALA A 1 262 ? 11.350 7.983 3.263 1.00 91.56 262 ALA A C 1
ATOM 1947 O O . ALA A 1 262 ? 10.605 8.759 3.867 1.00 91.56 262 ALA A O 1
ATOM 1948 N N . SER A 1 263 ? 11.205 6.659 3.314 1.00 88.19 263 SER A N 1
ATOM 1949 C CA . SER A 1 263 ? 10.176 6.009 4.130 1.00 88.19 263 SER A CA 1
ATOM 1950 C C . SER A 1 263 ? 10.714 5.681 5.520 1.00 88.19 263 SER A C 1
ATOM 1952 O O . SER A 1 263 ? 11.861 5.270 5.665 1.00 88.19 263 SER A O 1
ATOM 1954 N N . ALA A 1 264 ? 9.876 5.810 6.550 1.00 83.19 264 ALA A N 1
ATOM 1955 C CA . ALA A 1 264 ? 10.167 5.265 7.880 1.00 83.19 264 ALA A CA 1
ATOM 1956 C C . ALA A 1 264 ? 9.881 3.752 7.971 1.00 83.19 264 ALA A C 1
ATOM 1958 O O . ALA A 1 264 ? 10.181 3.125 8.984 1.00 83.19 264 ALA A O 1
ATOM 1959 N N . GLN A 1 265 ? 9.287 3.171 6.927 1.00 81.69 265 GLN A N 1
ATOM 1960 C CA . GLN A 1 265 ? 8.988 1.748 6.819 1.00 81.69 265 GLN A CA 1
ATOM 1961 C C . GLN A 1 265 ? 9.890 1.084 5.776 1.00 81.69 265 GLN A C 1
ATOM 1963 O O . GLN A 1 265 ? 10.434 1.750 4.896 1.00 81.69 265 GLN A O 1
ATOM 1968 N N . THR A 1 266 ? 10.004 -0.245 5.842 1.00 88.69 266 THR A N 1
ATOM 1969 C CA . THR A 1 266 ? 10.617 -1.008 4.746 1.00 88.69 266 THR A CA 1
ATOM 1970 C C . THR A 1 266 ? 9.714 -0.921 3.517 1.00 88.69 266 THR A C 1
ATOM 1972 O O . THR A 1 266 ? 8.517 -1.198 3.618 1.00 88.69 266 THR A O 1
ATOM 1975 N N . VAL A 1 267 ? 10.280 -0.551 2.369 1.00 93.88 267 VAL A N 1
ATOM 1976 C CA . VAL A 1 267 ? 9.575 -0.496 1.077 1.00 93.88 267 VAL A CA 1
ATOM 1977 C C . VAL A 1 267 ? 10.075 -1.626 0.193 1.00 93.88 267 VAL A C 1
ATOM 1979 O O . VAL A 1 267 ? 11.282 -1.784 0.027 1.00 93.88 267 VAL A O 1
ATOM 1982 N N . THR A 1 268 ? 9.165 -2.395 -0.402 1.00 96.50 268 THR A N 1
ATOM 1983 C CA . THR A 1 268 ? 9.516 -3.455 -1.358 1.00 96.50 268 THR A CA 1
ATOM 1984 C C . THR A 1 268 ? 8.893 -3.197 -2.719 1.00 96.50 268 THR A C 1
ATOM 1986 O O . THR A 1 268 ? 7.823 -2.600 -2.799 1.00 96.50 268 THR A O 1
ATOM 1989 N N . VAL A 1 269 ? 9.549 -3.650 -3.784 1.00 98.31 269 VAL A N 1
ATOM 1990 C CA . VAL A 1 269 ? 9.040 -3.579 -5.162 1.00 98.31 269 VAL A CA 1
ATOM 1991 C C . VAL A 1 269 ? 9.649 -4.712 -5.986 1.00 98.31 269 VAL A C 1
ATOM 1993 O O . VAL A 1 269 ? 10.826 -5.030 -5.805 1.00 98.31 269 VAL A O 1
ATOM 1996 N N . THR A 1 270 ? 8.871 -5.341 -6.862 1.00 98.75 270 THR A N 1
ATOM 1997 C CA . THR A 1 270 ? 9.372 -6.344 -7.815 1.00 98.75 270 THR A CA 1
ATOM 1998 C C . THR A 1 270 ? 9.793 -5.674 -9.119 1.00 98.75 270 THR A C 1
ATOM 2000 O O . THR A 1 270 ? 9.346 -4.568 -9.429 1.00 98.75 270 THR A O 1
ATOM 2003 N N . TYR A 1 271 ? 10.689 -6.306 -9.874 1.00 98.75 271 TYR A N 1
ATOM 2004 C CA . TYR A 1 271 ? 11.081 -5.835 -11.196 1.00 98.75 271 TYR A CA 1
ATOM 2005 C C . TYR A 1 271 ? 11.283 -6.985 -12.179 1.00 98.75 271 TYR A C 1
ATOM 2007 O O . TYR A 1 271 ? 11.675 -8.081 -11.779 1.00 98.75 271 TYR A O 1
ATOM 2015 N N . ALA A 1 272 ? 11.070 -6.709 -13.465 1.00 98.75 272 ALA A N 1
ATOM 2016 C CA . ALA A 1 272 ? 11.386 -7.618 -14.563 1.00 98.75 272 ALA A CA 1
ATOM 2017 C C . ALA A 1 272 ? 11.760 -6.846 -15.836 1.00 98.75 272 ALA A C 1
ATOM 2019 O O . ALA A 1 272 ? 11.203 -5.779 -16.118 1.00 98.75 272 ALA A O 1
ATOM 2020 N N . THR A 1 273 ? 12.690 -7.388 -16.622 1.00 98.69 273 THR A N 1
ATOM 2021 C CA . THR A 1 273 ? 13.036 -6.849 -17.941 1.00 98.69 273 THR A CA 1
ATOM 2022 C C . THR A 1 273 ? 11.994 -7.206 -19.000 1.00 98.69 273 THR A C 1
ATOM 2024 O O . THR A 1 273 ? 11.445 -8.311 -18.993 1.00 98.69 273 THR A O 1
ATOM 2027 N N . ALA A 1 274 ? 11.779 -6.305 -19.954 1.00 98.62 274 ALA A N 1
ATOM 2028 C CA . ALA A 1 274 ? 10.956 -6.526 -21.137 1.00 98.62 274 ALA A CA 1
ATOM 2029 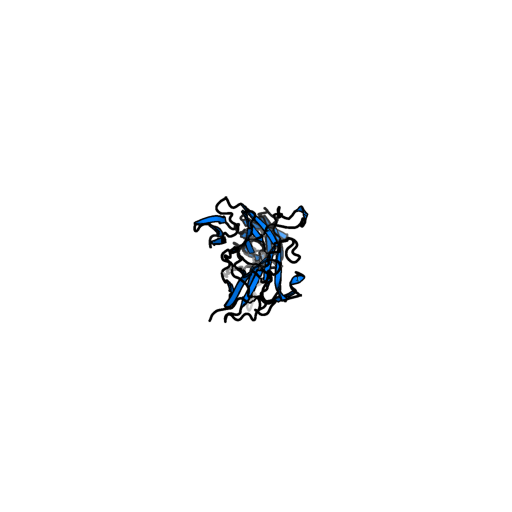C C . ALA A 1 274 ? 11.688 -6.071 -22.405 1.00 98.62 274 ALA A C 1
ATOM 2031 O O . ALA A 1 274 ? 12.436 -5.092 -22.377 1.00 98.62 274 ALA A O 1
ATOM 2032 N N . ASP A 1 275 ? 11.435 -6.772 -23.508 1.00 98.69 275 ASP A N 1
ATOM 2033 C CA . ASP A 1 275 ? 12.024 -6.460 -24.808 1.00 98.69 275 ASP A CA 1
ATOM 2034 C C . ASP A 1 275 ? 11.497 -5.123 -25.347 1.00 98.69 275 ASP A C 1
ATOM 2036 O O . ASP A 1 275 ? 10.366 -4.712 -25.063 1.00 98.69 275 ASP A O 1
ATOM 2040 N N . GLY A 1 276 ? 12.332 -4.452 -26.135 1.00 97.81 276 GLY A N 1
ATOM 2041 C CA . GLY A 1 276 ? 11.939 -3.316 -26.962 1.00 97.81 276 GLY A CA 1
ATOM 2042 C C . GLY A 1 276 ? 12.276 -3.623 -28.414 1.00 97.81 276 GLY A C 1
ATOM 2043 O O . GLY A 1 276 ? 11.623 -4.459 -29.031 1.00 97.81 276 GLY A O 1
ATOM 2044 N N . THR A 1 277 ? 13.292 -2.953 -28.955 1.00 97.19 277 THR A N 1
ATOM 2045 C CA . THR A 1 277 ? 13.938 -3.402 -30.200 1.00 97.19 277 THR A CA 1
ATOM 2046 C C . THR A 1 277 ? 15.050 -4.407 -29.910 1.00 97.19 277 THR A C 1
ATOM 2048 O O . THR A 1 277 ? 15.210 -5.329 -30.693 1.00 97.19 277 THR A O 1
ATOM 2051 N N . ALA A 1 278 ? 15.724 -4.267 -28.760 1.00 96.81 278 ALA A N 1
ATOM 2052 C CA . ALA A 1 278 ? 16.627 -5.275 -28.224 1.00 96.81 278 ALA A CA 1
ATOM 2053 C C . ALA A 1 278 ? 15.810 -6.436 -27.640 1.00 96.81 278 ALA A C 1
ATOM 2055 O O . ALA A 1 278 ? 14.803 -6.228 -26.944 1.00 96.81 278 ALA A O 1
ATOM 2056 N N . THR A 1 279 ? 16.277 -7.649 -27.892 1.00 95.88 279 THR A N 1
ATOM 2057 C CA . THR A 1 279 ? 15.679 -8.930 -27.526 1.00 95.88 279 THR A CA 1
ATOM 2058 C C . THR A 1 279 ? 16.515 -9.665 -26.483 1.00 95.88 279 THR A C 1
ATOM 2060 O O . THR A 1 279 ? 17.748 -9.710 -26.528 1.00 95.88 279 THR A O 1
ATOM 2063 N N . ALA A 1 280 ? 15.833 -10.265 -25.507 1.00 95.69 280 ALA A N 1
ATOM 2064 C CA . ALA A 1 280 ? 16.491 -11.091 -24.507 1.00 95.69 280 ALA A CA 1
ATOM 2065 C C . ALA A 1 280 ? 17.231 -12.275 -25.155 1.00 95.69 280 ALA A C 1
ATOM 2067 O O . ALA A 1 280 ? 16.778 -12.875 -26.124 1.00 95.69 280 ALA A O 1
ATOM 2068 N N . ASP A 1 281 ? 18.366 -12.620 -24.563 1.00 92.56 281 ASP A N 1
ATOM 2069 C CA . ASP A 1 281 ? 19.323 -13.643 -24.973 1.00 92.56 281 ASP A CA 1
ATOM 2070 C C . ASP A 1 281 ? 20.079 -13.389 -26.287 1.00 92.56 281 ASP A C 1
ATOM 2072 O O . ASP A 1 281 ? 21.109 -14.042 -26.485 1.00 92.56 281 ASP A O 1
ATOM 2076 N N . THR A 1 282 ? 19.691 -12.396 -27.087 1.00 92.56 282 THR A N 1
ATOM 2077 C CA . THR A 1 282 ? 20.509 -11.866 -28.195 1.00 92.56 282 THR A CA 1
ATOM 2078 C C . THR A 1 282 ? 21.319 -10.664 -27.718 1.00 92.56 282 THR A C 1
ATOM 2080 O O . THR A 1 282 ? 22.541 -10.756 -27.637 1.00 92.56 282 THR A O 1
ATOM 2083 N N . ASP A 1 283 ? 20.633 -9.626 -27.233 1.00 95.38 283 ASP A N 1
ATOM 2084 C CA . ASP A 1 283 ? 21.218 -8.291 -27.020 1.00 95.38 283 ASP A CA 1
ATOM 2085 C C . ASP A 1 283 ? 21.427 -8.006 -25.522 1.00 95.38 283 ASP A C 1
ATOM 2087 O O . ASP A 1 283 ? 22.302 -7.250 -25.090 1.00 95.38 283 ASP A O 1
ATOM 2091 N N . TYR A 1 284 ? 20.643 -8.666 -24.665 1.00 96.88 284 TYR A N 1
ATOM 2092 C CA . TYR A 1 284 ? 20.773 -8.584 -23.211 1.00 96.88 284 TYR A CA 1
ATOM 2093 C C . TYR A 1 284 ? 20.300 -9.865 -22.513 1.00 96.88 284 TYR A C 1
ATOM 2095 O O . TYR A 1 284 ? 19.638 -10.706 -23.107 1.00 96.88 284 TYR A O 1
ATOM 2103 N N . LEU A 1 285 ? 20.646 -10.058 -21.240 1.00 97.31 285 LEU A N 1
ATOM 2104 C CA . LEU A 1 285 ? 20.148 -11.164 -20.418 1.00 97.31 285 LEU A CA 1
ATOM 2105 C C . LEU A 1 285 ? 18.926 -10.726 -19.614 1.00 97.31 285 LEU A C 1
ATOM 2107 O O . LEU A 1 285 ? 18.958 -9.689 -18.946 1.00 97.31 285 LEU A O 1
ATOM 2111 N N . ARG A 1 286 ? 17.878 -11.556 -19.620 1.00 97.62 286 ARG A N 1
ATOM 2112 C CA . ARG A 1 286 ? 16.678 -11.331 -18.806 1.00 97.62 286 ARG A CA 1
ATOM 2113 C C . ARG A 1 286 ? 17.053 -11.193 -17.329 1.00 97.62 286 ARG A C 1
ATOM 2115 O O . ARG A 1 286 ? 17.799 -12.013 -16.796 1.00 97.62 286 ARG A O 1
ATOM 2122 N N . ALA A 1 287 ? 16.498 -10.182 -16.668 1.00 97.88 287 ALA A N 1
ATOM 2123 C CA . ALA A 1 287 ? 16.677 -9.958 -15.240 1.00 97.88 287 ALA A CA 1
ATOM 2124 C C . ALA A 1 287 ? 15.325 -9.722 -14.565 1.00 97.88 287 ALA A C 1
ATOM 2126 O O . ALA A 1 287 ? 14.496 -8.954 -15.054 1.00 97.88 287 ALA A O 1
ATOM 2127 N N . GLU A 1 288 ? 15.118 -10.365 -13.422 1.00 98.38 288 GLU A N 1
ATOM 2128 C CA . GLU A 1 288 ? 13.940 -10.192 -12.577 1.00 98.38 288 GLU A CA 1
ATOM 2129 C C . GLU A 1 288 ? 14.311 -10.359 -11.102 1.00 98.38 288 GLU A C 1
ATOM 2131 O O . GLU A 1 288 ? 15.319 -10.988 -10.765 1.00 98.38 288 GLU A O 1
ATOM 2136 N N . GLY A 1 289 ? 13.514 -9.780 -10.209 1.00 98.31 289 GLY A N 1
ATOM 2137 C CA . GLY A 1 289 ? 13.746 -9.899 -8.775 1.00 98.31 289 GLY A CA 1
ATOM 2138 C C . GLY A 1 289 ? 12.904 -8.949 -7.937 1.00 98.31 289 GLY A C 1
ATOM 2139 O O . GLY A 1 289 ? 11.904 -8.396 -8.390 1.00 98.31 289 GLY A O 1
ATOM 2140 N N . ALA A 1 290 ? 13.327 -8.753 -6.690 1.00 98.00 290 ALA A N 1
ATOM 2141 C CA . ALA A 1 290 ? 12.713 -7.816 -5.759 1.00 98.00 290 ALA A CA 1
ATOM 2142 C C . ALA A 1 290 ? 13.772 -6.918 -5.113 1.00 98.00 290 ALA A C 1
ATOM 2144 O O . ALA A 1 290 ? 14.877 -7.360 -4.796 1.00 98.00 290 ALA A O 1
ATOM 2145 N N . LEU A 1 291 ? 13.417 -5.656 -4.897 1.00 98.50 291 LEU A N 1
ATOM 2146 C CA . LEU A 1 291 ? 14.191 -4.690 -4.128 1.00 98.50 291 LEU A CA 1
ATOM 2147 C C . LEU A 1 291 ? 13.512 -4.462 -2.778 1.00 98.50 291 LEU A C 1
ATOM 2149 O O . LEU A 1 291 ? 12.287 -4.381 -2.708 1.00 98.50 291 LEU A O 1
ATOM 2153 N N . ALA A 1 292 ? 14.312 -4.311 -1.723 1.00 97.94 292 ALA A N 1
ATOM 2154 C CA . ALA A 1 292 ? 13.854 -3.943 -0.387 1.00 97.94 292 ALA A CA 1
ATOM 2155 C C . ALA A 1 292 ? 14.677 -2.758 0.136 1.00 97.94 292 ALA A C 1
ATOM 2157 O O . ALA A 1 292 ? 15.872 -2.899 0.394 1.00 97.94 292 ALA A O 1
ATOM 2158 N N . PHE A 1 293 ? 14.043 -1.597 0.266 1.00 97.88 293 PHE A N 1
ATOM 2159 C CA . PHE A 1 293 ? 14.608 -0.390 0.860 1.00 97.88 293 PHE A CA 1
ATOM 2160 C C . PHE A 1 293 ? 14.403 -0.458 2.369 1.00 97.88 293 PHE A C 1
ATOM 2162 O O . PHE A 1 293 ? 13.261 -0.545 2.831 1.00 97.88 293 PHE A O 1
ATOM 2169 N N . ALA A 1 294 ? 15.491 -0.419 3.135 1.00 96.06 294 ALA A N 1
ATOM 2170 C CA . ALA A 1 294 ? 15.395 -0.295 4.585 1.00 96.06 294 ALA A CA 1
ATOM 2171 C C . ALA A 1 294 ? 14.811 1.083 4.971 1.00 96.06 294 ALA A C 1
ATOM 2173 O O . ALA A 1 294 ? 14.886 2.022 4.173 1.00 96.06 294 ALA A O 1
ATOM 2174 N N . PRO A 1 295 ? 14.255 1.254 6.186 1.00 90.00 295 PRO A N 1
ATOM 2175 C CA . PRO A 1 295 ? 13.843 2.569 6.669 1.00 90.00 295 PRO A CA 1
ATOM 2176 C C . PRO A 1 295 ? 14.946 3.622 6.489 1.00 90.00 295 PRO A C 1
ATOM 2178 O O . PRO A 1 295 ? 16.096 3.407 6.869 1.00 90.00 295 PRO A O 1
ATOM 2181 N N . GLY A 1 296 ? 14.591 4.762 5.899 1.00 91.19 296 GLY A N 1
ATOM 2182 C CA . GLY A 1 296 ? 15.502 5.862 5.581 1.00 91.19 296 GLY A CA 1
ATOM 2183 C C . GLY A 1 296 ? 16.285 5.708 4.271 1.00 91.19 296 GLY A C 1
ATOM 2184 O O . GLY A 1 296 ? 16.855 6.692 3.802 1.00 91.19 296 GLY A O 1
ATOM 2185 N N . GLU A 1 297 ? 16.300 4.526 3.649 1.00 97.50 297 GLU A N 1
ATOM 2186 C CA . GLU A 1 297 ? 16.986 4.297 2.376 1.00 97.50 297 GLU A CA 1
ATOM 2187 C C . GLU A 1 297 ? 16.180 4.870 1.207 1.00 97.50 297 GLU A C 1
ATOM 2189 O O . GLU A 1 297 ? 14.962 4.713 1.125 1.00 97.50 297 GLU A O 1
ATOM 2194 N N . THR A 1 298 ? 16.866 5.533 0.277 1.00 98.00 298 THR A N 1
ATOM 2195 C CA . THR A 1 298 ? 16.226 6.229 -0.848 1.00 98.00 298 THR A CA 1
ATOM 2196 C C . THR A 1 298 ? 16.666 5.733 -2.216 1.00 98.00 298 THR A C 1
ATOM 2198 O O . THR A 1 298 ? 16.097 6.166 -3.212 1.00 98.00 298 THR A O 1
ATOM 2201 N N . THR A 1 299 ? 17.654 4.837 -2.303 1.00 98.19 299 THR A N 1
ATOM 2202 C CA . THR A 1 299 ? 18.173 4.342 -3.587 1.00 98.19 299 THR A CA 1
ATOM 2203 C C . THR A 1 299 ? 18.500 2.853 -3.535 1.00 98.19 299 THR A C 1
ATOM 2205 O O . THR A 1 299 ? 18.987 2.350 -2.528 1.00 98.19 299 THR A O 1
ATOM 2208 N N . LYS A 1 300 ? 18.237 2.155 -4.640 1.00 98.69 300 LYS A N 1
ATOM 2209 C CA . LYS A 1 300 ? 18.681 0.786 -4.935 1.00 98.69 300 LYS A CA 1
ATOM 2210 C C . LYS A 1 300 ? 19.101 0.708 -6.396 1.00 98.69 300 LYS A C 1
ATOM 2212 O O . LYS A 1 300 ? 18.749 1.584 -7.184 1.00 98.69 300 LYS A O 1
ATOM 2217 N N . THR A 1 301 ? 19.812 -0.347 -6.772 1.00 98.44 301 THR A N 1
ATOM 2218 C CA . THR A 1 301 ? 20.201 -0.574 -8.163 1.00 98.44 301 THR A CA 1
ATOM 2219 C C . THR A 1 301 ? 19.709 -1.914 -8.693 1.00 98.44 301 THR A C 1
ATOM 2221 O O . THR A 1 301 ? 19.567 -2.883 -7.949 1.00 98.44 301 THR A O 1
ATOM 2224 N N . ILE A 1 302 ? 19.450 -1.948 -9.997 1.00 98.69 302 ILE A N 1
ATOM 2225 C CA . ILE A 1 302 ? 19.175 -3.151 -10.780 1.00 98.69 302 ILE A CA 1
ATOM 2226 C C . ILE A 1 302 ? 20.261 -3.234 -11.845 1.00 98.69 302 ILE A C 1
ATOM 2228 O O . ILE A 1 302 ? 20.472 -2.274 -12.586 1.00 98.69 302 ILE A O 1
ATOM 2232 N N . THR A 1 303 ? 20.940 -4.374 -11.930 1.00 98.31 303 THR A N 1
ATOM 2233 C CA . THR A 1 303 ? 21.961 -4.617 -12.952 1.00 98.31 303 THR A CA 1
ATOM 2234 C C . THR A 1 303 ? 21.401 -5.554 -14.008 1.00 98.31 303 THR A C 1
ATOM 2236 O O . THR A 1 303 ? 21.026 -6.682 -13.695 1.00 98.31 303 THR A O 1
ATOM 2239 N N . VAL A 1 304 ? 21.383 -5.097 -15.256 1.00 98.12 304 VAL A N 1
ATOM 2240 C CA . VAL A 1 304 ? 21.069 -5.906 -16.437 1.00 98.12 304 VAL A CA 1
ATOM 2241 C C . VAL A 1 304 ? 22.350 -6.102 -17.236 1.00 98.12 304 VAL A C 1
ATOM 2243 O O . VAL A 1 304 ? 23.148 -5.177 -17.364 1.00 98.12 304 VAL A O 1
ATOM 2246 N N . ILE A 1 305 ? 22.577 -7.304 -17.755 1.00 97.06 305 ILE A N 1
ATOM 2247 C CA . ILE A 1 305 ? 23.762 -7.605 -18.563 1.00 97.06 305 ILE A CA 1
ATOM 2248 C C . ILE A 1 305 ? 23.394 -7.454 -20.039 1.00 97.06 305 ILE A C 1
ATOM 2250 O O . ILE A 1 305 ? 22.463 -8.102 -20.496 1.00 97.06 305 ILE A O 1
ATOM 2254 N N . THR A 1 306 ? 24.140 -6.639 -20.775 1.00 96.19 306 THR A N 1
ATOM 2255 C CA . THR A 1 306 ? 24.065 -6.511 -22.243 1.00 96.19 306 THR A CA 1
ATOM 2256 C C . THR A 1 306 ? 25.133 -7.376 -22.896 1.00 96.19 306 THR A C 1
ATOM 2258 O O . THR A 1 306 ? 26.168 -7.639 -22.275 1.00 96.19 306 THR A O 1
ATOM 2261 N N . LYS A 1 307 ? 24.874 -7.851 -24.111 1.00 94.44 307 LYS A N 1
ATOM 2262 C CA . LYS A 1 307 ? 25.790 -8.646 -24.930 1.00 94.44 307 LYS A CA 1
ATOM 2263 C C . LYS A 1 307 ? 26.215 -7.777 -26.102 1.00 94.44 307 LYS A C 1
ATOM 2265 O O . LYS A 1 307 ? 25.360 -7.225 -26.767 1.00 94.44 307 LYS A O 1
ATOM 2270 N N . GLY A 1 308 ? 27.518 -7.637 -26.294 1.00 91.75 308 GLY A N 1
ATOM 2271 C CA . GLY A 1 308 ? 28.051 -6.921 -27.442 1.00 91.75 308 GLY A CA 1
ATOM 2272 C C . GLY A 1 308 ? 28.688 -7.867 -28.449 1.00 91.75 308 GLY A C 1
ATOM 2273 O O . GLY A 1 308 ? 29.230 -8.912 -28.056 1.00 91.75 308 GLY A O 1
ATOM 2274 N N . ASP A 1 309 ? 28.650 -7.498 -29.725 1.00 89.19 309 ASP A N 1
ATOM 2275 C CA . ASP A 1 309 ? 29.276 -8.235 -30.817 1.00 89.19 309 ASP A CA 1
ATOM 2276 C C . ASP A 1 309 ? 29.954 -7.303 -31.843 1.00 89.19 309 ASP A C 1
ATOM 2278 O O . ASP A 1 309 ? 30.481 -6.280 -31.443 1.00 89.19 309 ASP A O 1
ATOM 2282 N N . THR A 1 310 ? 30.131 -7.724 -33.100 1.00 90.12 310 THR A N 1
ATOM 2283 C CA . THR A 1 310 ? 30.839 -6.916 -34.124 1.00 90.12 310 THR A CA 1
ATOM 2284 C C . THR A 1 310 ? 29.989 -6.614 -35.359 1.00 90.12 310 THR A C 1
ATOM 2286 O O . THR A 1 310 ? 30.510 -6.229 -36.418 1.00 90.12 310 THR A O 1
ATOM 2289 N N . LEU A 1 311 ? 28.695 -6.904 -35.280 1.00 90.44 311 LEU A N 1
ATOM 2290 C CA . LEU A 1 311 ? 27.737 -6.760 -36.351 1.00 90.44 311 LEU A CA 1
ATOM 2291 C C . LEU A 1 311 ? 27.186 -5.334 -36.331 1.00 90.44 311 LEU A C 1
ATOM 2293 O O . LEU A 1 311 ? 26.468 -4.938 -35.436 1.00 90.44 311 LEU A O 1
ATOM 2297 N N . ASN A 1 312 ? 27.439 -4.562 -37.392 1.00 90.25 312 ASN A N 1
ATOM 2298 C CA . ASN A 1 312 ? 26.891 -3.207 -37.459 1.00 90.25 312 ASN A CA 1
ATOM 2299 C C . ASN A 1 312 ? 25.352 -3.215 -37.516 1.00 90.25 312 ASN A C 1
ATOM 2301 O O . ASN A 1 312 ? 24.765 -3.600 -38.546 1.00 90.25 312 ASN A O 1
ATOM 2305 N N . GLU A 1 313 ? 24.748 -2.690 -36.457 1.00 91.56 313 GLU A N 1
ATOM 2306 C CA . GLU A 1 313 ? 23.322 -2.654 -36.145 1.00 91.56 313 GLU A CA 1
ATOM 2307 C C . GLU A 1 313 ? 22.834 -1.213 -35.886 1.00 91.56 313 GLU A C 1
ATOM 2309 O O . GLU A 1 313 ? 23.506 -0.214 -36.184 1.00 91.56 313 GLU A O 1
ATOM 2314 N N . ALA A 1 314 ? 21.557 -1.068 -35.532 1.00 93.69 314 ALA A N 1
ATOM 2315 C CA . ALA A 1 314 ? 21.011 0.208 -35.072 1.00 93.69 314 ALA A CA 1
ATOM 2316 C C . ALA A 1 314 ? 21.126 0.273 -33.546 1.00 93.69 314 ALA A C 1
ATOM 2318 O O . ALA A 1 314 ? 21.252 -0.754 -32.905 1.00 93.69 314 ALA A O 1
ATOM 2319 N N . ASN A 1 315 ? 21.032 1.465 -32.951 1.00 95.75 315 ASN A N 1
ATOM 2320 C CA . ASN A 1 315 ? 20.864 1.528 -31.500 1.00 95.75 315 ASN A CA 1
ATOM 2321 C C . ASN A 1 315 ? 19.553 0.851 -31.115 1.00 95.75 315 ASN A C 1
ATOM 2323 O O . ASN A 1 315 ? 18.514 1.119 -31.730 1.00 95.75 315 ASN A O 1
ATOM 2327 N N . GLU A 1 316 ? 19.601 0.062 -30.054 1.00 96.62 316 GLU A N 1
ATOM 2328 C CA . GLU A 1 316 ? 18.468 -0.729 -29.615 1.00 96.62 316 GLU A CA 1
ATOM 2329 C C . GLU A 1 316 ? 18.045 -0.392 -28.191 1.00 96.62 316 GLU A C 1
ATOM 2331 O O . GLU A 1 316 ? 18.805 0.181 -27.408 1.00 96.62 316 GLU A O 1
ATOM 2336 N N . THR A 1 317 ? 16.808 -0.730 -27.835 1.00 98.38 317 THR A N 1
ATOM 2337 C CA . THR A 1 317 ? 16.264 -0.454 -26.504 1.00 98.38 317 THR A CA 1
ATOM 2338 C C . THR A 1 317 ? 15.597 -1.669 -25.887 1.00 98.38 317 THR A C 1
ATOM 2340 O O . THR A 1 317 ? 14.903 -2.401 -26.588 1.00 98.38 317 THR A O 1
ATOM 2343 N N . PHE A 1 318 ? 15.713 -1.798 -24.568 1.00 98.69 318 PHE A N 1
ATOM 2344 C CA . PHE A 1 318 ? 14.947 -2.714 -23.719 1.00 98.69 318 PHE A CA 1
ATOM 2345 C C . PHE A 1 318 ? 14.418 -1.958 -22.490 1.00 98.69 318 PHE A C 1
ATOM 2347 O O . PHE A 1 318 ? 14.763 -0.794 -22.265 1.00 98.69 318 PHE A O 1
ATOM 2354 N N . PHE A 1 319 ? 13.590 -2.602 -21.670 1.00 98.75 319 PHE A N 1
ATOM 2355 C CA . PHE A 1 319 ? 12.958 -1.976 -20.508 1.00 98.75 319 PHE A CA 1
ATOM 2356 C C . PHE A 1 319 ? 13.169 -2.773 -19.221 1.00 98.75 319 PHE A C 1
ATOM 2358 O O . PHE A 1 319 ? 13.292 -3.994 -19.250 1.00 98.75 319 PHE A O 1
ATOM 2365 N N . VAL A 1 320 ? 13.127 -2.084 -18.081 1.00 98.81 320 VAL A N 1
ATOM 2366 C CA . VAL A 1 320 ? 12.965 -2.652 -16.735 1.00 98.81 320 VAL A CA 1
ATOM 2367 C C . VAL A 1 320 ? 11.675 -2.092 -16.144 1.00 98.81 320 VAL A C 1
ATOM 2369 O O . VAL A 1 320 ? 11.551 -0.878 -15.980 1.00 98.81 320 VAL A O 1
ATOM 2372 N N . ASN A 1 321 ? 10.717 -2.962 -15.828 1.00 98.75 321 ASN A N 1
ATOM 2373 C CA . ASN A 1 321 ? 9.418 -2.582 -15.274 1.00 98.75 321 ASN A CA 1
ATOM 2374 C C . ASN A 1 321 ? 9.356 -2.908 -13.780 1.00 98.75 321 ASN A C 1
ATOM 2376 O O . ASN A 1 321 ? 9.685 -4.024 -13.390 1.00 98.75 321 ASN A O 1
ATOM 2380 N N . LEU A 1 322 ? 8.911 -1.950 -12.970 1.00 98.75 322 LEU A N 1
ATOM 2381 C CA . LEU A 1 322 ? 8.612 -2.100 -11.548 1.00 98.75 322 LEU A CA 1
ATOM 2382 C C . LEU A 1 322 ? 7.144 -2.502 -11.343 1.00 98.75 322 LEU A C 1
ATOM 2384 O O . LEU A 1 322 ? 6.253 -1.954 -11.997 1.00 98.75 322 LEU A O 1
ATOM 2388 N N . SER A 1 323 ? 6.884 -3.386 -10.384 1.00 97.38 323 SER A N 1
ATOM 2389 C CA . SER A 1 323 ? 5.542 -3.871 -10.034 1.00 97.38 323 SER A CA 1
ATOM 2390 C C . SER A 1 323 ? 5.405 -4.171 -8.536 1.00 97.38 323 SER A C 1
ATOM 2392 O O . SER A 1 323 ? 6.382 -4.147 -7.790 1.00 97.38 323 SER A O 1
ATOM 2394 N N . ASP A 1 324 ? 4.168 -4.400 -8.090 1.00 94.38 324 ASP A N 1
ATOM 2395 C CA . ASP A 1 324 ? 3.818 -4.837 -6.729 1.00 94.38 324 ASP A CA 1
ATOM 2396 C C . ASP A 1 324 ? 4.513 -4.060 -5.589 1.00 94.38 324 ASP A C 1
ATOM 2398 O O . ASP A 1 324 ? 5.163 -4.661 -4.725 1.00 94.38 324 ASP A O 1
ATOM 2402 N N . PRO A 1 325 ? 4.413 -2.714 -5.554 1.00 94.75 325 PRO A N 1
ATOM 2403 C CA . PRO A 1 325 ? 5.035 -1.938 -4.495 1.00 94.75 325 PRO A CA 1
ATOM 2404 C C . PRO A 1 325 ? 4.335 -2.185 -3.149 1.00 94.75 325 PRO A C 1
ATOM 2406 O O . PRO A 1 325 ? 3.108 -2.283 -3.061 1.00 94.75 325 PRO A O 1
ATOM 2409 N N . SER A 1 326 ? 5.118 -2.203 -2.073 1.00 87.75 326 SER A N 1
ATOM 2410 C CA . SER A 1 326 ? 4.641 -2.190 -0.688 1.00 87.75 326 SER A CA 1
ATOM 2411 C C . SER A 1 326 ? 5.144 -0.940 0.022 1.00 87.75 326 SER A C 1
ATOM 2413 O O . SER A 1 326 ? 6.310 -0.576 -0.127 1.00 87.75 326 SER A O 1
ATOM 2415 N N . ASN A 1 327 ? 4.280 -0.287 0.806 1.00 84.25 327 ASN A N 1
ATOM 2416 C CA . ASN A 1 327 ? 4.575 0.943 1.561 1.00 84.25 327 ASN A CA 1
ATOM 2417 C C . ASN A 1 327 ? 5.053 2.135 0.704 1.00 84.25 327 ASN A C 1
ATOM 2419 O O . ASN A 1 327 ? 5.615 3.101 1.220 1.00 84.25 327 ASN A O 1
ATOM 2423 N N . ALA A 1 328 ? 4.810 2.072 -0.604 1.00 90.31 328 ALA A N 1
ATOM 2424 C CA . ALA A 1 328 ? 5.111 3.109 -1.576 1.00 90.31 328 ALA A CA 1
ATOM 2425 C C . ALA A 1 328 ? 4.124 3.036 -2.748 1.00 90.31 328 ALA A C 1
ATOM 2427 O O . ALA A 1 328 ? 3.408 2.050 -2.925 1.00 90.31 328 ALA A O 1
ATOM 2428 N N . SER A 1 329 ? 4.112 4.079 -3.568 1.00 91.50 329 SER A N 1
ATOM 2429 C CA . SER A 1 329 ? 3.472 4.076 -4.887 1.00 91.50 329 SER A CA 1
ATOM 2430 C C . SER A 1 329 ? 4.536 4.088 -5.985 1.00 91.50 329 SER A C 1
ATOM 2432 O O . SER A 1 329 ? 5.669 4.500 -5.744 1.00 91.50 329 SER A O 1
ATOM 2434 N N . ILE A 1 330 ? 4.198 3.637 -7.192 1.00 95.69 330 ILE A N 1
ATOM 2435 C CA . ILE A 1 330 ? 5.087 3.752 -8.356 1.00 95.69 330 ILE A CA 1
ATOM 2436 C C . ILE A 1 330 ? 4.710 5.022 -9.121 1.00 95.69 330 ILE A C 1
ATOM 2438 O O . ILE A 1 330 ? 3.592 5.136 -9.614 1.00 95.69 330 ILE A O 1
ATOM 2442 N N . GLY A 1 331 ? 5.650 5.965 -9.221 1.00 96.31 331 GLY A N 1
ATOM 2443 C CA . GLY A 1 331 ? 5.506 7.180 -10.027 1.00 96.31 331 GLY A CA 1
ATOM 2444 C C . GLY A 1 331 ? 5.982 6.967 -11.463 1.00 96.31 331 GLY A C 1
ATOM 2445 O O . GLY A 1 331 ? 5.204 7.106 -12.401 1.00 96.31 331 GLY A O 1
ATOM 2446 N N . LYS A 1 332 ? 7.254 6.572 -11.636 1.00 97.94 332 LYS A N 1
ATOM 2447 C CA . LYS A 1 332 ? 7.821 6.139 -12.929 1.00 97.94 332 LYS A CA 1
ATO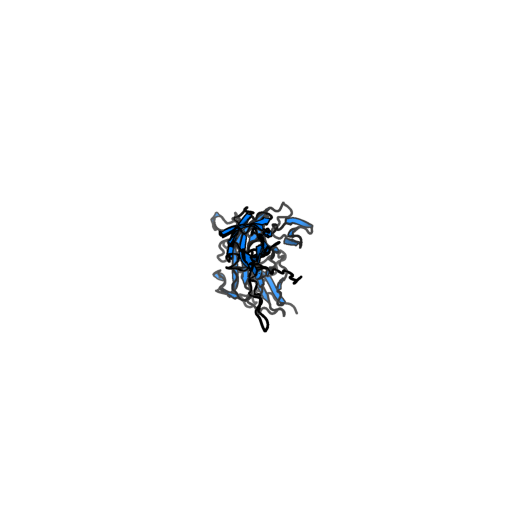M 2448 C C . LYS A 1 332 ? 8.236 4.675 -12.823 1.00 97.94 332 LYS A C 1
ATOM 2450 O O . LYS A 1 332 ? 9.283 4.375 -12.261 1.00 97.94 332 LYS A O 1
ATOM 2455 N N . GLY A 1 333 ? 7.401 3.778 -13.341 1.00 98.06 333 GLY A N 1
ATOM 2456 C CA . GLY A 1 333 ? 7.605 2.332 -13.221 1.00 98.06 333 GLY A CA 1
ATOM 2457 C C . GLY A 1 333 ? 8.504 1.704 -14.278 1.00 98.06 333 GLY A C 1
ATOM 2458 O O . GLY A 1 333 ? 8.917 0.571 -14.089 1.00 98.06 333 GLY A O 1
ATOM 2459 N N . GLN A 1 334 ? 8.811 2.404 -15.369 1.00 98.56 334 GLN A N 1
ATOM 2460 C CA . GLN A 1 334 ? 9.576 1.850 -16.485 1.00 98.56 334 GLN A CA 1
ATOM 2461 C C . GLN A 1 334 ? 10.887 2.612 -16.674 1.00 98.56 334 GLN A C 1
ATOM 2463 O O . GLN A 1 334 ? 10.878 3.836 -16.817 1.00 98.56 334 GLN A O 1
ATOM 2468 N N . GLY A 1 335 ? 12.001 1.884 -16.657 1.00 98.69 335 GLY A N 1
ATOM 2469 C CA . GLY A 1 335 ? 13.324 2.384 -17.014 1.00 98.69 335 GLY A CA 1
ATOM 2470 C C . GLY A 1 335 ? 13.708 1.856 -18.387 1.00 98.69 335 GLY A C 1
ATOM 2471 O O . GLY A 1 335 ? 13.649 0.649 -18.610 1.00 98.69 335 GLY A O 1
ATOM 2472 N N . GLN A 1 336 ? 14.084 2.737 -19.307 1.00 98.75 336 GLN A N 1
ATOM 2473 C CA . GLN A 1 336 ? 14.552 2.374 -20.640 1.00 98.75 336 GLN A CA 1
ATOM 2474 C C . GLN A 1 336 ? 16.074 2.189 -20.631 1.00 98.75 336 GLN A C 1
ATOM 2476 O O . GLN A 1 336 ? 16.820 3.099 -20.265 1.00 98.75 336 GLN A O 1
ATOM 2481 N N . GLY A 1 337 ? 16.537 1.016 -21.052 1.00 98.38 337 GLY A N 1
ATOM 2482 C CA . GLY A 1 337 ? 17.931 0.755 -21.395 1.00 98.38 337 GLY A CA 1
ATOM 2483 C C . GLY A 1 337 ? 18.147 0.973 -22.886 1.00 98.38 337 GLY A C 1
ATOM 2484 O O . GLY A 1 337 ? 17.355 0.489 -23.686 1.00 98.38 337 GLY A O 1
ATOM 2485 N N . THR A 1 338 ? 19.193 1.705 -23.267 1.00 98.31 338 THR A N 1
ATOM 2486 C CA . THR A 1 338 ? 19.601 1.894 -24.669 1.00 98.31 338 THR A CA 1
ATOM 2487 C C . THR A 1 338 ? 20.992 1.309 -24.888 1.00 98.31 338 THR A C 1
ATOM 2489 O O . THR A 1 338 ? 21.937 1.709 -24.203 1.00 98.31 338 THR A O 1
ATOM 2492 N N . ILE A 1 339 ? 21.110 0.393 -25.842 1.00 96.75 339 ILE A N 1
ATOM 2493 C CA . ILE A 1 339 ? 22.360 -0.203 -26.312 1.00 96.75 339 ILE A CA 1
ATOM 2494 C C . ILE A 1 339 ? 22.808 0.615 -27.528 1.00 96.75 339 ILE A C 1
ATOM 2496 O O . ILE A 1 339 ? 22.089 0.730 -28.521 1.00 96.75 339 ILE A O 1
ATOM 2500 N N . LEU A 1 340 ? 23.943 1.300 -27.398 1.00 96.00 340 LEU A N 1
ATOM 2501 C CA . LEU A 1 340 ? 24.503 2.163 -28.433 1.00 96.00 340 LEU A CA 1
ATOM 2502 C C . LEU A 1 340 ? 25.497 1.354 -29.267 1.00 96.00 340 LEU A C 1
ATOM 2504 O O . LEU A 1 340 ? 26.557 0.999 -28.747 1.00 96.00 340 LEU A O 1
ATOM 2508 N N . ASN A 1 341 ? 25.169 1.135 -30.541 1.00 92.75 341 ASN A N 1
ATOM 2509 C CA . ASN A 1 341 ? 26.029 0.434 -31.491 1.00 92.75 341 ASN A CA 1
ATOM 2510 C C . ASN A 1 341 ? 27.352 1.196 -31.658 1.00 92.75 341 ASN A C 1
ATOM 2512 O O . ASN A 1 341 ? 27.358 2.358 -32.092 1.00 92.75 341 ASN A O 1
ATOM 2516 N N . ASP A 1 342 ? 28.470 0.536 -31.366 1.00 91.31 342 ASP A N 1
ATOM 2517 C CA . ASP A 1 342 ? 29.829 1.057 -31.553 1.00 91.31 342 ASP A CA 1
ATOM 2518 C C . ASP A 1 342 ? 30.610 0.354 -32.679 1.00 91.31 342 ASP A C 1
ATOM 2520 O O . ASP A 1 342 ? 31.809 0.594 -32.856 1.00 91.31 342 ASP A O 1
ATOM 2524 N N . ASP A 1 343 ? 29.916 -0.429 -33.507 1.00 91.50 343 ASP A N 1
ATOM 2525 C CA . ASP A 1 343 ? 30.517 -1.184 -34.599 1.00 91.50 343 ASP A CA 1
ATOM 2526 C C . ASP A 1 343 ? 30.793 -0.398 -35.878 1.00 91.50 343 ASP A C 1
ATOM 2528 O O . ASP A 1 343 ? 30.119 0.565 -36.255 1.00 91.50 343 ASP A O 1
ATOM 2532 N N . ALA A 1 344 ? 31.839 -0.842 -36.578 1.00 88.50 344 ALA A N 1
ATOM 2533 C CA . ALA A 1 344 ? 32.300 -0.217 -37.804 1.00 88.50 344 ALA A CA 1
ATOM 2534 C C . ALA A 1 344 ? 31.339 -0.479 -38.971 1.00 88.50 344 ALA A C 1
ATOM 2536 O O . ALA A 1 344 ? 30.913 -1.608 -39.217 1.00 88.50 344 ALA A O 1
ATOM 2537 N N . LEU A 1 345 ? 31.092 0.560 -39.776 1.00 88.75 345 LEU A N 1
ATOM 2538 C CA . LEU A 1 345 ? 30.318 0.422 -41.007 1.00 88.75 345 LEU A CA 1
ATOM 2539 C C . LEU A 1 345 ? 30.946 -0.622 -41.948 1.00 88.75 345 LEU A C 1
ATOM 2541 O O . LEU A 1 345 ? 32.171 -0.644 -42.130 1.00 88.75 345 LEU A O 1
ATOM 2545 N N . PRO A 1 346 ? 30.122 -1.448 -42.611 1.00 90.25 346 PRO A N 1
ATOM 2546 C CA . PRO A 1 346 ? 30.622 -2.464 -43.518 1.00 90.25 346 PRO A CA 1
ATOM 2547 C C . PRO A 1 346 ? 31.195 -1.836 -44.799 1.00 90.25 346 PRO A C 1
ATOM 2549 O O . PRO A 1 346 ? 30.682 -0.841 -45.318 1.00 90.25 346 PRO A O 1
ATOM 2552 N N . LYS A 1 347 ? 32.240 -2.447 -45.365 1.00 92.62 347 LYS A N 1
ATOM 2553 C CA . LYS A 1 347 ? 32.843 -2.031 -46.639 1.00 92.62 347 LYS A CA 1
ATOM 2554 C C . LYS A 1 347 ? 32.396 -2.940 -47.780 1.00 92.62 347 LYS A C 1
ATOM 2556 O O . LYS A 1 347 ? 32.489 -4.160 -47.670 1.00 92.62 347 LYS A O 1
ATOM 2561 N N . LEU A 1 348 ? 31.983 -2.341 -48.898 1.00 94.00 348 LEU A N 1
ATOM 2562 C CA . LEU A 1 348 ? 31.732 -3.046 -50.157 1.00 94.00 348 LEU A CA 1
ATOM 2563 C C . LEU A 1 348 ? 33.006 -3.116 -51.006 1.00 94.00 348 LEU A C 1
ATOM 2565 O O . LEU A 1 348 ? 33.696 -2.114 -51.200 1.00 94.00 348 LEU A O 1
ATOM 2569 N N . THR A 1 349 ? 33.297 -4.295 -51.546 1.00 94.94 349 THR A N 1
ATOM 2570 C CA . THR A 1 349 ? 34.357 -4.515 -52.539 1.00 94.94 349 THR A CA 1
ATOM 2571 C C . THR A 1 349 ? 33.835 -5.388 -53.670 1.00 94.94 349 THR A C 1
ATOM 2573 O O . THR A 1 349 ? 33.051 -6.298 -53.420 1.00 94.94 349 THR A O 1
ATOM 2576 N N . ILE A 1 350 ? 34.298 -5.158 -54.892 1.00 95.81 350 ILE A N 1
ATOM 2577 C CA . ILE A 1 350 ? 33.997 -5.978 -56.070 1.00 95.81 350 ILE A CA 1
ATOM 2578 C C . ILE A 1 350 ? 35.308 -6.556 -56.602 1.00 95.81 350 ILE A C 1
ATOM 2580 O O . ILE A 1 350 ? 36.337 -5.883 -56.525 1.00 95.81 350 ILE A O 1
ATOM 2584 N N . ASN A 1 351 ? 35.307 -7.804 -57.068 1.00 95.62 351 ASN A N 1
ATOM 2585 C CA . ASN A 1 351 ? 36.504 -8.393 -57.666 1.00 95.62 351 ASN A CA 1
ATOM 2586 C C . ASN A 1 351 ? 36.631 -8.030 -59.148 1.00 95.62 351 ASN A C 1
ATOM 2588 O O . ASN A 1 351 ? 35.630 -7.906 -59.850 1.00 95.62 351 ASN A O 1
ATOM 2592 N N . ASP A 1 352 ? 37.867 -7.978 -59.632 1.00 94.81 352 ASP A N 1
ATOM 2593 C CA . ASP A 1 352 ? 38.139 -7.961 -61.065 1.00 94.81 352 ASP A CA 1
ATOM 2594 C C . ASP A 1 352 ? 37.929 -9.360 -61.662 1.00 94.81 352 ASP A C 1
ATOM 2596 O O . ASP A 1 352 ? 38.141 -10.381 -60.994 1.00 94.81 352 ASP A O 1
ATOM 2600 N N . ILE A 1 353 ? 37.529 -9.406 -62.934 1.00 93.75 353 ILE A N 1
ATOM 2601 C CA . ILE A 1 353 ? 37.452 -10.635 -63.726 1.00 93.75 353 ILE A CA 1
ATOM 2602 C C . ILE A 1 353 ? 38.070 -10.428 -65.103 1.00 93.75 353 ILE A C 1
ATOM 2604 O O . ILE A 1 353 ? 38.050 -9.333 -65.661 1.00 93.75 353 ILE A O 1
ATOM 2608 N N . SER A 1 354 ? 38.579 -11.513 -65.674 1.00 90.75 354 SER A N 1
ATOM 2609 C CA . SER A 1 354 ? 38.930 -11.602 -67.085 1.00 90.75 354 SER A CA 1
ATOM 2610 C C . SER A 1 354 ? 38.022 -12.628 -67.759 1.00 90.75 354 SER A C 1
ATOM 2612 O O . SER A 1 354 ? 37.677 -13.655 -67.173 1.00 90.75 354 SER A O 1
ATOM 2614 N N . ALA A 1 355 ? 37.610 -12.342 -68.991 1.00 88.88 355 ALA A N 1
ATOM 2615 C CA . ALA A 1 355 ? 36.797 -13.237 -69.805 1.00 88.88 355 ALA A CA 1
ATOM 2616 C C . ALA A 1 355 ? 37.362 -13.287 -71.226 1.00 88.88 355 ALA A C 1
ATOM 2618 O O . ALA A 1 355 ? 37.887 -12.295 -71.731 1.00 88.88 355 ALA A O 1
ATOM 2619 N N . VAL A 1 356 ? 37.264 -14.451 -71.866 1.00 85.38 356 VAL A N 1
ATOM 2620 C CA . VAL A 1 356 ? 37.608 -14.606 -73.283 1.00 85.38 356 VAL A CA 1
ATOM 2621 C C . VAL A 1 356 ? 36.397 -14.181 -74.109 1.00 85.38 356 VAL A C 1
ATOM 2623 O O . VAL A 1 356 ? 35.289 -14.653 -73.859 1.00 85.38 356 VAL A O 1
ATOM 2626 N N . GLU A 1 357 ? 36.617 -13.305 -75.090 1.00 85.56 357 GLU A N 1
ATOM 2627 C CA . GLU A 1 357 ? 35.570 -12.718 -75.943 1.00 85.56 357 GLU A CA 1
ATOM 2628 C C . GLU A 1 357 ? 34.713 -13.785 -76.650 1.00 85.56 357 GLU A C 1
ATOM 2630 O O . GLU A 1 357 ? 33.495 -13.649 -76.736 1.00 85.56 357 GLU A O 1
ATOM 2635 N N . GLY A 1 358 ? 35.328 -14.906 -77.048 1.00 85.25 358 GLY A N 1
ATOM 2636 C CA . GLY A 1 358 ? 34.656 -16.007 -77.740 1.00 85.25 358 GLY A CA 1
ATOM 2637 C C . GLY A 1 358 ? 34.354 -15.687 -79.211 1.00 85.25 358 GLY A C 1
ATOM 2638 O O . GLY A 1 358 ? 34.418 -14.545 -79.641 1.00 85.25 358 GLY A O 1
ATOM 2639 N N . ASN A 1 359 ? 34.044 -16.720 -80.005 1.00 84.00 359 ASN A N 1
ATOM 2640 C CA . ASN A 1 359 ? 33.797 -16.579 -81.453 1.00 84.00 359 ASN A CA 1
ATOM 2641 C C . ASN A 1 359 ? 32.317 -16.780 -81.852 1.00 84.00 359 ASN A C 1
ATOM 2643 O O . ASN A 1 359 ? 31.989 -16.700 -83.034 1.00 84.00 359 ASN A O 1
ATOM 2647 N N . ALA A 1 360 ? 31.433 -17.094 -80.896 1.00 84.88 360 ALA A N 1
ATOM 2648 C CA . ALA A 1 360 ? 29.985 -17.234 -81.084 1.00 84.88 360 ALA A CA 1
ATOM 2649 C C . ALA A 1 360 ? 29.254 -17.226 -79.725 1.00 84.88 360 ALA A C 1
ATOM 2651 O O . ALA A 1 360 ? 29.787 -17.731 -78.738 1.00 84.88 360 ALA A O 1
ATOM 2652 N N . GLY A 1 361 ? 28.009 -16.735 -79.691 1.00 87.88 361 GLY A N 1
ATOM 2653 C CA . GLY A 1 361 ? 27.168 -16.719 -78.485 1.00 87.88 361 GLY A CA 1
ATOM 265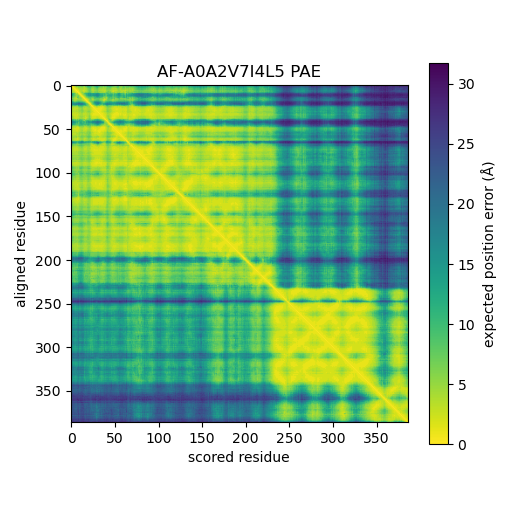4 C C . GLY A 1 361 ? 27.485 -15.578 -77.508 1.00 87.88 361 GLY A C 1
ATOM 2655 O O . GLY A 1 361 ? 28.090 -14.580 -77.886 1.00 87.88 361 GLY A O 1
ATOM 2656 N N . THR A 1 362 ? 27.036 -15.715 -76.257 1.00 86.19 362 THR A N 1
ATOM 2657 C CA . THR A 1 362 ? 27.260 -14.742 -75.171 1.00 86.19 362 THR A CA 1
ATOM 2658 C C . THR A 1 362 ? 28.061 -15.371 -74.034 1.00 86.19 362 THR A C 1
ATOM 2660 O O . THR A 1 362 ? 27.676 -16.431 -73.536 1.00 86.19 362 THR A O 1
ATOM 2663 N N . THR A 1 363 ? 29.111 -14.690 -73.569 1.00 87.19 363 THR A N 1
ATOM 2664 C CA . THR A 1 363 ? 29.876 -15.069 -72.368 1.00 87.19 363 THR A CA 1
ATOM 2665 C C . THR A 1 363 ? 29.402 -14.247 -71.170 1.00 87.19 363 THR A C 1
ATOM 2667 O O . THR A 1 363 ? 29.360 -13.020 -71.239 1.00 87.19 363 THR A O 1
ATOM 2670 N N . LEU A 1 364 ? 29.050 -14.905 -70.062 1.00 88.25 364 LEU A N 1
ATOM 2671 C CA . LEU A 1 364 ? 28.636 -14.214 -68.840 1.00 88.25 364 LEU A CA 1
ATOM 2672 C C . LEU A 1 364 ? 29.857 -13.750 -68.036 1.00 88.25 364 LEU A C 1
ATOM 2674 O O . LEU A 1 364 ? 30.691 -14.557 -67.629 1.00 88.25 364 LEU A O 1
ATOM 2678 N N . ALA A 1 365 ? 29.919 -12.450 -67.764 1.00 89.94 365 ALA A N 1
ATOM 2679 C CA . ALA A 1 365 ? 30.890 -11.832 -66.874 1.00 89.94 365 ALA A CA 1
ATOM 2680 C C . ALA A 1 365 ? 30.293 -11.753 -65.455 1.00 89.94 365 ALA A C 1
ATOM 2682 O O . ALA A 1 365 ? 29.395 -10.951 -65.203 1.00 89.94 365 ALA A O 1
ATOM 2683 N N . VAL A 1 366 ? 30.744 -12.616 -64.536 1.00 91.81 366 VAL A N 1
ATOM 2684 C CA . VAL A 1 366 ? 30.215 -12.679 -63.161 1.00 91.81 366 VAL A CA 1
ATOM 2685 C C . VAL A 1 366 ? 31.134 -11.934 -62.199 1.00 91.81 366 VAL A C 1
ATOM 2687 O O . VAL A 1 366 ? 32.222 -12.408 -61.880 1.00 91.81 366 VAL A O 1
ATOM 2690 N N . PHE A 1 367 ? 30.667 -10.796 -61.692 1.00 93.94 367 PHE A N 1
ATOM 2691 C CA . PHE A 1 367 ? 31.338 -10.054 -60.629 1.00 93.94 367 PHE A CA 1
ATOM 2692 C C . PHE A 1 367 ? 30.760 -10.441 -59.266 1.00 93.94 367 PHE A C 1
ATOM 2694 O O . PHE A 1 367 ? 29.546 -10.468 -59.071 1.00 93.94 367 PHE A O 1
ATOM 2701 N N . THR A 1 368 ? 31.635 -10.715 -58.307 1.00 94.25 368 THR A N 1
ATOM 2702 C CA . THR A 1 368 ? 31.293 -10.979 -56.910 1.00 94.25 368 THR A CA 1
ATOM 2703 C C . THR A 1 368 ? 31.477 -9.707 -56.096 1.00 94.25 368 THR A C 1
ATOM 2705 O O . THR A 1 368 ? 32.578 -9.165 -55.982 1.00 94.25 368 THR A O 1
ATOM 2708 N N . VAL A 1 369 ? 30.387 -9.248 -55.488 1.00 94.06 369 VAL A N 1
ATOM 2709 C CA . VAL A 1 369 ? 30.403 -8.146 -54.526 1.00 94.06 369 VAL A CA 1
ATOM 2710 C C . VAL A 1 369 ? 30.469 -8.733 -53.118 1.00 94.06 369 VAL A C 1
ATOM 2712 O O . VAL A 1 369 ? 29.668 -9.592 -52.757 1.00 94.06 369 VAL A O 1
ATOM 2715 N N . LYS A 1 370 ? 31.430 -8.274 -52.317 1.00 93.88 370 LYS A N 1
ATOM 2716 C CA . LYS A 1 370 ? 31.637 -8.688 -50.928 1.00 93.88 370 LYS A CA 1
ATOM 2717 C C . LYS A 1 370 ? 31.372 -7.517 -49.986 1.00 93.88 370 LYS A C 1
ATOM 2719 O O . LYS A 1 370 ? 31.880 -6.422 -50.213 1.00 93.88 370 LYS A O 1
ATOM 2724 N N . LEU A 1 371 ? 30.624 -7.778 -48.916 1.00 92.81 371 LEU A N 1
ATOM 2725 C CA . LEU A 1 371 ? 30.426 -6.876 -47.782 1.00 92.81 371 LEU A CA 1
ATOM 2726 C C . LEU A 1 371 ? 31.313 -7.355 -46.618 1.00 92.81 371 LEU A C 1
ATOM 2728 O O . LEU A 1 371 ? 31.296 -8.542 -46.287 1.00 92.81 371 LEU A O 1
ATOM 2732 N N . THR A 1 372 ? 32.174 -6.503 -46.055 1.00 91.00 372 THR A N 1
ATOM 2733 C CA . THR A 1 372 ? 33.063 -6.885 -44.938 1.00 91.00 372 THR A CA 1
ATOM 2734 C C . THR A 1 372 ? 33.291 -5.726 -43.953 1.00 91.00 372 THR A C 1
ATOM 2736 O O . THR A 1 372 ? 33.777 -4.681 -44.391 1.00 91.00 372 THR A O 1
ATOM 2739 N N . PRO A 1 373 ? 33.020 -5.909 -42.642 1.00 88.38 373 PRO A N 1
ATOM 2740 C CA . PRO A 1 373 ? 32.293 -7.043 -42.045 1.00 88.38 373 PRO A CA 1
ATOM 2741 C C . PRO A 1 373 ? 30.844 -7.140 -42.564 1.00 88.38 373 PRO A C 1
ATOM 2743 O O . PRO A 1 373 ? 30.416 -6.322 -43.379 1.00 88.38 373 PRO A O 1
ATOM 2746 N N . ALA A 1 374 ? 30.112 -8.181 -42.161 1.00 86.81 374 ALA A N 1
ATOM 2747 C CA . ALA A 1 374 ? 28.669 -8.230 -42.397 1.00 86.81 374 ALA A CA 1
ATOM 2748 C C . ALA A 1 374 ? 27.970 -7.085 -41.637 1.00 86.81 374 ALA A C 1
ATOM 2750 O O . ALA A 1 374 ? 28.554 -6.486 -40.737 1.00 86.81 374 ALA A O 1
ATOM 2751 N N . SER A 1 375 ? 26.727 -6.770 -41.996 1.00 90.56 375 SER A N 1
ATOM 2752 C CA . SER A 1 375 ? 25.903 -5.818 -41.244 1.00 90.56 375 SER A CA 1
ATOM 2753 C C . SER A 1 375 ? 24.534 -6.422 -40.981 1.00 90.56 375 SER A C 1
ATOM 2755 O O . SER A 1 375 ? 23.977 -7.071 -41.866 1.00 90.56 375 SER A O 1
ATOM 2757 N N . GLY A 1 376 ? 23.990 -6.169 -39.788 1.00 88.06 376 GLY A N 1
ATOM 2758 C CA . GLY A 1 376 ? 22.609 -6.495 -39.425 1.00 88.06 376 GLY A CA 1
ATOM 2759 C C . GLY A 1 376 ? 21.586 -5.580 -40.109 1.00 88.06 376 GLY A C 1
ATOM 2760 O O . GLY A 1 376 ? 20.379 -5.767 -39.986 1.00 88.06 376 GLY A O 1
ATOM 2761 N N . ARG A 1 377 ? 22.051 -4.588 -40.880 1.00 88.31 377 ARG A N 1
ATOM 2762 C CA . ARG A 1 377 ? 21.228 -3.595 -41.574 1.00 88.31 377 ARG A CA 1
ATOM 2763 C C . ARG A 1 377 ? 21.229 -3.825 -43.078 1.00 88.31 377 ARG A C 1
ATOM 2765 O O . ARG A 1 377 ? 22.186 -4.331 -43.661 1.00 88.31 377 ARG A O 1
ATOM 2772 N N . THR A 1 378 ? 20.170 -3.365 -43.740 1.00 90.06 378 THR A N 1
ATOM 2773 C CA . THR A 1 378 ? 20.105 -3.353 -45.205 1.00 90.06 378 THR A CA 1
ATOM 2774 C C . THR A 1 378 ? 21.167 -2.416 -45.789 1.00 90.06 378 THR A C 1
ATOM 2776 O O . THR A 1 378 ? 21.174 -1.220 -45.500 1.00 90.06 378 THR A O 1
ATOM 2779 N N . VAL A 1 379 ? 22.026 -2.952 -46.661 1.00 90.56 379 VAL A N 1
ATOM 2780 C CA . VAL A 1 379 ? 23.017 -2.192 -47.438 1.00 90.56 379 VAL A CA 1
ATOM 2781 C C . VAL A 1 379 ? 22.603 -2.192 -48.909 1.00 90.56 379 VAL A C 1
ATOM 2783 O O . VAL A 1 379 ? 22.423 -3.251 -49.506 1.00 90.56 379 VAL A O 1
ATOM 2786 N N . THR A 1 380 ? 22.471 -1.007 -49.509 1.00 91.12 380 THR A N 1
ATOM 2787 C CA . THR A 1 380 ? 22.108 -0.836 -50.926 1.00 91.12 380 THR A CA 1
ATOM 2788 C C . THR A 1 380 ? 23.241 -0.186 -51.708 1.00 91.12 380 THR A C 1
ATOM 2790 O O . THR A 1 380 ? 23.826 0.793 -51.247 1.00 91.12 380 THR A O 1
ATOM 2793 N N . VAL A 1 381 ? 23.506 -0.676 -52.919 1.00 92.06 381 VAL A N 1
ATOM 2794 C CA . VAL A 1 381 ? 24.465 -0.079 -53.856 1.00 92.06 381 VAL A CA 1
ATOM 2795 C C . VAL A 1 381 ? 23.882 -0.089 -55.267 1.00 92.06 381 VAL A C 1
ATOM 2797 O O . VAL A 1 381 ? 23.309 -1.088 -55.697 1.00 92.06 381 VAL A O 1
ATOM 2800 N N . ASN A 1 382 ? 24.018 1.027 -55.982 1.00 93.62 382 ASN A N 1
ATOM 2801 C CA . ASN A 1 382 ? 23.637 1.119 -57.391 1.00 93.62 382 ASN A CA 1
ATOM 2802 C C . ASN A 1 382 ? 24.801 0.656 -58.270 1.00 93.62 382 ASN A C 1
ATOM 2804 O O . ASN A 1 382 ? 25.960 0.917 -57.949 1.00 93.62 382 ASN A O 1
ATOM 2808 N N . TYR A 1 383 ? 24.495 0.023 -59.400 1.00 92.25 383 TYR A N 1
ATOM 2809 C CA . TYR A 1 383 ? 25.487 -0.333 -60.410 1.00 92.25 383 TYR A CA 1
ATOM 2810 C C . TYR A 1 383 ? 24.987 0.035 -61.807 1.00 92.25 383 TYR A C 1
ATOM 2812 O O . TYR A 1 383 ? 23.785 0.108 -62.059 1.00 92.25 383 TYR A O 1
ATOM 2820 N N . SER A 1 384 ? 25.930 0.263 -62.713 1.00 92.62 384 SER A N 1
ATOM 2821 C CA . SER A 1 384 ? 25.682 0.498 -64.132 1.00 92.62 384 SER A CA 1
ATOM 2822 C C . SER A 1 384 ? 26.859 -0.033 -64.938 1.00 92.62 384 SER A C 1
ATOM 2824 O O . SER A 1 384 ? 27.995 -0.013 -64.463 1.00 92.62 384 SER A O 1
ATOM 2826 N N . THR A 1 385 ? 26.604 -0.470 -66.165 1.00 88.81 385 THR A N 1
ATOM 2827 C CA . THR A 1 385 ? 27.647 -0.721 -67.165 1.00 88.81 385 THR A CA 1
ATOM 2828 C C . THR A 1 385 ? 27.830 0.538 -68.011 1.00 88.81 385 THR A C 1
ATOM 2830 O O . THR A 1 385 ? 26.839 1.214 -68.292 1.00 88.81 385 THR A O 1
ATOM 2833 N N . ALA A 1 386 ? 29.077 0.872 -68.349 1.00 78.56 386 ALA A N 1
ATOM 2834 C CA . ALA A 1 386 ? 29.414 2.050 -69.153 1.00 78.56 386 ALA A CA 1
ATOM 2835 C C . ALA A 1 386 ? 29.026 1.893 -70.628 1.00 78.56 386 ALA A C 1
ATOM 2837 O O . ALA A 1 386 ? 29.037 0.736 -71.113 1.00 78.56 386 ALA A O 1
#

Solvent-accessible surface area (backbone atoms only — not comparable to full-atom values): 21094 Å² total; per-residue (Å²): 136,86,80,80,58,54,21,90,86,59,84,46,80,41,48,32,46,83,56,93,89,46,61,36,44,78,31,71,46,100,87,42,32,35,36,37,30,25,34,32,41,82,51,58,28,76,17,17,30,24,40,29,20,41,67,88,62,45,77,82,46,61,29,32,75,21,17,38,40,20,19,52,34,78,35,57,40,86,27,31,75,84,66,81,77,84,60,81,46,29,35,36,45,38,32,59,26,44,59,76,31,74,77,27,59,12,58,11,30,40,33,36,26,31,75,84,44,70,32,64,42,87,54,77,80,55,74,62,40,67,16,29,19,78,74,46,72,46,66,45,89,48,71,25,82,92,39,46,91,85,28,74,71,13,18,36,51,63,37,31,18,31,49,24,66,36,68,89,74,20,28,39,34,42,41,23,60,85,23,32,38,36,32,35,30,44,74,78,64,42,80,76,47,78,44,80,44,54,93,85,51,29,58,37,59,39,35,38,43,68,46,96,91,31,39,28,35,36,39,34,96,94,39,83,39,80,76,50,60,58,79,80,70,17,31,32,31,39,46,69,45,75,44,72,34,46,70,70,44,75,39,83,44,72,38,47,37,38,37,46,59,61,34,87,49,65,30,37,33,33,39,38,53,44,68,61,78,29,42,69,78,70,40,26,50,82,42,70,53,74,50,74,36,53,56,64,44,37,72,49,76,48,75,36,43,34,46,20,52,68,59,23,57,70,68,29,29,30,36,39,38,54,45,80,56,37,80,39,47,74,73,41,42,61,16,46,39,34,40,36,63,74,49,66,79,56,42,81,46,70,57,88,82,85,81,77,84,73,95,74,90,85,77,87,86,82,74,57,75,46,65,50,55,60,53,77,52,94,82,87,83,89,85,83,83,135

Mean predicted aligned error: 10.93 Å

Nearest PDB structures (foldseek):
  3fso-assembly2_B  TM=8.681E-01  e=2.529E-08  Homo sapiens
  3e9t-assembly2_B  TM=8.420E-01  e=5.248E-08  Drosophila melanogaster
  3rb7-assembly2_B  TM=8.542E-01  e=1.034E-07  Drosophila melanogaster
  3rb5-assembly3_A-2  TM=8.382E-01  e=2.933E-07  Drosophila melanogaster
  3rb5-assembly3_B  TM=8.562E-01  e=7.118E-07  Drosophila melanogaster

Sequence (386 aa):
MRVALKDPRDGGINNALVLDDSSASPMVGPDGDVYYGVLGNPFNGSRGWLLHFSGDLTQTKTPGAFGWDNTAAIVPRSAVPSYAGSSSYLIFSKYNNYAGLDGGDGVNKIAVLDPNDTMVEPHTSSNRLLVMKQVLTIAGPTPDPEFTAQFPTAVREWCINTAAVDPATRSVMANSEDGKLYRWDLTTNTLSQVVTLSPGIGEAYTPTLIGPDGTVYAINQAVLNAVGRRPALSTLSINDVSVGEGNSSTRNVVFTVSLTPASAQTVTVTYATADGTATADTDYLRAEGALAFAPGETTKTITVITKGDTLNEANETFFVNLSDPSNASIGKGQGQGTILNDDALPKLTINDISAVEGNAGTTLAVFTVKLTPASGRTVTVNYSTA
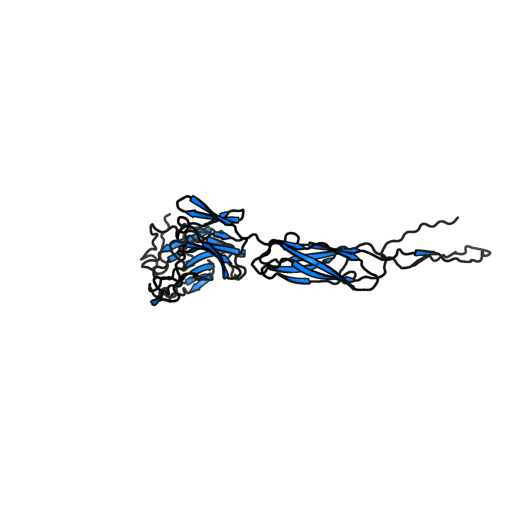
Foldseek 3Di:
DDAFQAAPQPRRPFGFDDDPLALADWDADPQQKIWTWTQHPPGPLRAIKTQIAHNVNHSPFAIASFGTSEHKDWAAPLLAPQDDDDDRIWIKGWTAFCPPRLPGQQWTKIFTFDRPDWAQDPRPSSVRGIHTDTPAMDTAPAADPVCCVPRVNHHFYFNFSYWEQDSPQSWIWGATLVLWIWIQRNHVRDTDDIFRHPPQQSHSNWHWYADPQQFIWTAGPNDTDRRGGDPDQKEKAKAAWEDEQDAFDKDKTKIKIFIPPFAQAKKKKKKWKFADQDDDPPFWHTDIDMDIAHGRRTIDIDIIITGHHQAADAKGKIWMAIDDMDSHHYPHGIYIYIHHYPHDAKDKDKDDDDDDPDDDDDDDDDIDIDTPPHHPDDDDDDDDDD

pLDDT: mean 87.55, std 10.14, range [49.47, 98.81]

Secondary structure (DSSP, 8-state):
-PPP---TTTTTSS--B--TT-----EE-TTS-EEEEEEEEEEETTEEEEEEE-TT----SPPBS--TT-B-EEEEGGG-TT--SS-SEEEEEEE---TTSTT--SB-EEEEEEEEEEEE-SSGGGTT-EEEEEEEEEE-SSB-TTTTTT-TT-B-----SB-EEETTTTEEEEE-TTSEEEEEETTTTEEEEEEEPPTTT--TT--EEE-TT-EEEEEETTEEEEEEEPPPPEEEEE--EEEE--SSSEEEEEEEEEEESPPSS-EEEEEEEEESSS-BTTTB---EEEEEEPTT--EEEEEEEEE--SSB---EEEEEEEEEEESEEEEE-EEEEEEE--PPPPEEEE--------SSS-----PPEEEES-BSS---------